Protein AF-0000000074120866 (afdb_homodimer)

Foldseek 3Di:
DLLVLLLLVCAVCVVLLVVQLVQCCVQQNLPGADDPVSVQSRQLLVLSSLLSLLQPQQCQFAAQPQQCAQDQDPNDTQHGGGRRRPRLNCLSQPCVVDPPSNDRDSCVQADPVRGGHDDPSRDRRHDPPDCQPVVVVVVRVSSNVVSVCSSVDRRYPDPVDPDRDDNNDDDDDDDDDDDGDDDDDDDDPPPD/DLLVLLLLVCAVCVVLLVVQLVQCCVQQNLPGADDPVSVQSRQLLVLSSLLSLLQPQQCQFAAQPQQCAQDQDPRDTQHGGGRRRPRLNCLSQPCVVDPPSNDRDSCVQADPVRGGHDDPSRDRRHDPPDCQPVVVVVVRVSSNVVSVCSSVDRRYDDPVDPDRDDNNDDDDDDDDDDDGDDDDDDDPCPPD

Radius of gyration: 21.92 Å; Cα contacts (8 Å, |Δi|>4): 565; chains: 2; bounding box: 50×61×59 Å

Organism: Ciona intestinalis (NCBI:txid7719)

pLDDT: mean 76.76, std 19.11, range [35.28, 97.56]

Solvent-accessible surface area (backbone atoms only — not comparable to full-atom values): 21955 Å² total; per-residue (Å²): 97,66,62,61,48,49,55,52,47,32,47,76,33,53,69,57,43,49,51,44,36,49,47,45,40,74,64,62,33,85,88,48,78,83,51,82,88,52,50,82,68,31,32,68,52,53,15,42,54,50,38,46,32,30,70,51,40,38,30,40,50,20,69,61,40,56,25,87,46,67,39,70,61,95,80,44,74,38,50,53,57,34,53,52,46,58,55,47,51,55,61,40,50,27,63,89,78,30,83,63,37,90,55,91,59,41,62,81,27,37,48,97,85,65,41,55,52,88,58,89,75,49,59,40,80,36,89,74,58,60,83,37,70,60,54,58,50,46,53,51,50,49,50,50,52,49,52,50,47,49,64,44,22,47,63,35,63,36,83,88,47,92,61,81,71,71,80,89,55,62,42,80,42,47,32,43,33,60,57,88,75,64,70,37,75,42,73,48,82,68,80,120,98,64,62,61,46,50,56,51,46,32,48,75,35,54,69,57,44,50,50,45,33,50,49,44,41,72,66,61,33,84,86,46,78,84,51,83,88,52,50,83,69,30,31,68,53,52,16,43,54,50,38,46,33,30,70,50,40,38,30,41,49,21,71,62,40,56,27,88,46,68,40,69,60,94,82,44,75,38,49,53,58,33,52,52,44,56,58,47,50,57,62,39,50,27,64,90,78,30,82,66,38,89,55,91,59,41,62,82,28,38,48,97,85,63,41,55,52,90,57,87,74,50,59,39,82,35,89,76,58,59,83,37,69,62,53,57,49,46,53,52,49,49,50,52,52,50,51,50,45,49,65,44,23,46,63,34,64,36,83,88,46,92,63,81,70,70,79,90,53,63,41,81,42,48,33,43,32,61,60,90,75,64,68,37,75,42,72,48,81,69,79,121

Structure (mmCIF, N/CA/C/O backbone):
data_AF-0000000074120866-model_v1
#
loop_
_entity.id
_entity.type
_entity.pdbx_description
1 polymer 'Uncharacterized protein'
#
loop_
_atom_site.group_PDB
_atom_site.id
_atom_site.type_symbol
_atom_site.label_atom_id
_atom_site.label_alt_id
_atom_site.label_comp_id
_atom_site.label_asym_id
_atom_site.label_entity_id
_atom_site.label_seq_id
_atom_site.pdbx_PDB_ins_code
_atom_site.Cartn_x
_atom_site.Cartn_y
_atom_site.Cartn_z
_atom_site.occupancy
_atom_site.B_iso_or_equiv
_atom_site.auth_seq_id
_atom_site.auth_comp_id
_atom_site.auth_asym_id
_atom_site.auth_atom_id
_atom_site.pdbx_PDB_model_num
ATOM 1 N N . ASN A 1 1 ? 2.4 -4.719 2.135 1 70.56 1 ASN A N 1
ATOM 2 C CA . ASN A 1 1 ? 2.869 -6.07 2.418 1 70.56 1 ASN A CA 1
ATOM 3 C C . ASN A 1 1 ? 2.596 -7.016 1.249 1 70.56 1 ASN A C 1
ATOM 5 O O . ASN A 1 1 ? 3.49 -7.738 0.806 1 70.56 1 ASN A O 1
ATOM 9 N N . THR A 1 2 ? 1.538 -6.809 0.693 1 77.38 2 THR A N 1
ATOM 10 C CA . THR A 1 2 ? 1.174 -7.742 -0.368 1 77.38 2 THR A CA 1
ATOM 11 C C . THR A 1 2 ? 2.088 -7.57 -1.577 1 77.38 2 THR A C 1
ATOM 13 O O . THR A 1 2 ? 2.521 -8.555 -2.182 1 77.38 2 THR A O 1
ATOM 16 N N . ILE A 1 3 ? 2.498 -6.391 -1.821 1 84.12 3 ILE A N 1
ATOM 17 C CA . ILE A 1 3 ? 3.334 -6.098 -2.979 1 84.12 3 ILE A CA 1
ATOM 18 C C . ILE A 1 3 ? 4.707 -6.738 -2.799 1 84.12 3 ILE A C 1
ATOM 20 O O . ILE A 1 3 ? 5.281 -7.273 -3.752 1 84.12 3 ILE A O 1
ATOM 24 N N . LEU A 1 4 ? 5.211 -6.742 -1.605 1 83.5 4 LEU A N 1
ATOM 25 C CA . LEU A 1 4 ? 6.516 -7.34 -1.331 1 83.5 4 LEU A CA 1
ATOM 26 C C . LEU A 1 4 ? 6.488 -8.844 -1.573 1 83.5 4 LEU A C 1
ATOM 28 O O . LEU A 1 4 ? 7.418 -9.398 -2.158 1 83.5 4 LEU A O 1
ATOM 32 N N . TRP A 1 5 ? 5.473 -9.43 -1.185 1 87.69 5 TRP A N 1
ATOM 33 C CA . TRP A 1 5 ? 5.32 -10.859 -1.414 1 87.69 5 TRP A CA 1
ATOM 34 C C . TRP A 1 5 ? 5.133 -11.164 -2.898 1 87.69 5 TRP A C 1
ATOM 36 O O . TRP A 1 5 ? 5.641 -12.164 -3.404 1 87.69 5 TRP A O 1
ATOM 46 N N . ALA A 1 6 ? 4.41 -10.328 -3.521 1 92.12 6 ALA A N 1
ATOM 47 C CA . ALA A 1 6 ? 4.16 -10.508 -4.949 1 92.12 6 ALA A CA 1
ATOM 48 C C . ALA A 1 6 ? 5.457 -10.422 -5.75 1 92.12 6 ALA A C 1
ATOM 50 O O . ALA A 1 6 ? 5.695 -11.234 -6.648 1 92.12 6 ALA A O 1
ATOM 51 N N . LEU A 1 7 ? 6.297 -9.469 -5.422 1 90.44 7 LEU A N 1
ATOM 52 C CA . LEU A 1 7 ? 7.582 -9.344 -6.098 1 90.44 7 LEU A CA 1
ATOM 53 C C . LEU A 1 7 ? 8.445 -10.57 -5.859 1 90.44 7 LEU A C 1
ATOM 55 O O . LEU A 1 7 ? 9.125 -11.047 -6.773 1 90.44 7 LEU A O 1
ATOM 59 N N . LEU A 1 8 ? 8.344 -11.031 -4.66 1 91.88 8 LEU A N 1
ATOM 60 C CA . LEU A 1 8 ? 9.086 -12.242 -4.316 1 91.88 8 LEU A CA 1
ATOM 61 C C . LEU A 1 8 ? 8.586 -13.43 -5.129 1 91.88 8 LEU A C 1
ATOM 63 O O . LEU A 1 8 ? 9.383 -14.227 -5.637 1 91.88 8 LEU A O 1
ATOM 67 N N . ALA A 1 9 ? 7.363 -13.547 -5.277 1 95.19 9 ALA A N 1
ATOM 68 C CA . ALA A 1 9 ? 6.773 -14.609 -6.082 1 95.19 9 ALA A CA 1
ATOM 69 C C . ALA A 1 9 ? 7.215 -14.5 -7.539 1 95.19 9 ALA A C 1
ATOM 71 O O . ALA A 1 9 ? 7.492 -15.516 -8.188 1 95.19 9 ALA A O 1
ATOM 72 N N . LEU A 1 10 ? 7.289 -13.305 -8.016 1 95.38 10 LEU A N 1
ATOM 73 C CA . LEU A 1 10 ? 7.66 -13.102 -9.414 1 95.38 10 LEU A CA 1
ATOM 74 C C . LEU A 1 10 ? 9.07 -13.617 -9.68 1 95.38 10 LEU A C 1
ATOM 76 O O . LEU A 1 10 ? 9.359 -14.117 -10.773 1 95.38 10 LEU A O 1
ATOM 80 N N . ILE A 1 11 ? 9.93 -13.492 -8.711 1 94.31 11 ILE A N 1
ATOM 81 C CA . ILE A 1 11 ? 11.305 -13.922 -8.938 1 94.31 11 ILE A CA 1
ATOM 82 C C . ILE A 1 11 ? 11.414 -15.43 -8.742 1 94.31 11 ILE A C 1
ATOM 84 O O . ILE A 1 11 ? 12.273 -16.078 -9.344 1 94.31 11 ILE A O 1
ATOM 88 N N . HIS A 1 12 ? 10.578 -16.016 -7.953 1 95.81 12 HIS A N 1
ATOM 89 C CA . HIS A 1 12 ? 10.578 -17.453 -7.734 1 95.81 12 HIS A CA 1
ATOM 90 C C . HIS A 1 12 ? 9.898 -18.188 -8.883 1 95.81 12 HIS A C 1
ATOM 92 O O . HIS A 1 12 ? 10.195 -19.359 -9.141 1 95.81 12 HIS A O 1
ATOM 98 N N . TYR A 1 13 ? 9.008 -17.5 -9.562 1 96.56 13 TYR A N 1
ATOM 99 C CA . TYR A 1 13 ? 8.242 -18.109 -10.648 1 96.56 13 TYR A CA 1
ATOM 100 C C . TYR A 1 13 ? 8.328 -17.266 -11.914 1 96.56 13 TYR A C 1
ATOM 102 O O . TYR A 1 13 ? 7.32 -16.703 -12.359 1 96.56 13 TYR A O 1
ATOM 110 N N . PRO A 1 14 ? 9.484 -17.297 -12.586 1 96.44 14 PRO A N 1
ATOM 111 C CA . PRO A 1 14 ? 9.719 -16.438 -13.742 1 96.44 14 PRO A CA 1
ATOM 112 C C . PRO A 1 14 ? 8.773 -16.734 -14.906 1 96.44 14 PRO A C 1
ATOM 114 O O . PRO A 1 14 ? 8.422 -15.836 -15.664 1 96.44 14 PRO A O 1
ATOM 117 N N . GLU A 1 15 ? 8.43 -17.953 -15.023 1 97.19 15 GLU A N 1
ATOM 118 C CA . GLU A 1 15 ? 7.484 -18.297 -16.078 1 97.19 15 GLU A CA 1
ATOM 119 C C . GLU A 1 15 ? 6.129 -17.641 -15.852 1 97.19 15 GLU A C 1
ATOM 121 O O . GLU A 1 15 ? 5.488 -17.172 -16.797 1 97.19 15 GLU A O 1
ATOM 126 N N . THR A 1 16 ? 5.68 -17.609 -14.594 1 97.31 16 THR A N 1
ATOM 127 C CA . THR A 1 16 ? 4.445 -16.922 -14.234 1 97.31 16 THR A CA 1
ATOM 128 C C . THR A 1 16 ? 4.547 -15.438 -14.555 1 97.31 16 THR A C 1
ATOM 130 O O . THR A 1 16 ? 3.617 -14.844 -15.109 1 97.31 16 THR A O 1
ATOM 133 N N . GLN A 1 17 ? 5.66 -14.859 -14.227 1 97.25 17 GLN A N 1
ATOM 134 C CA . GLN A 1 17 ? 5.879 -13.445 -14.508 1 97.25 17 GLN A CA 1
ATOM 135 C C . GLN A 1 17 ? 5.707 -13.148 -16 1 97.25 17 GLN A C 1
ATOM 137 O O . GLN A 1 17 ? 5.039 -12.18 -16.375 1 97.25 17 GLN A O 1
ATOM 142 N N . GLU A 1 18 ? 6.266 -14.008 -16.812 1 97.31 18 GLU A N 1
ATOM 143 C CA . GLU A 1 18 ? 6.191 -13.797 -18.25 1 97.31 18 GLU A CA 1
ATOM 144 C C . GLU A 1 18 ? 4.766 -13.977 -18.766 1 97.31 18 GLU A C 1
ATOM 146 O O . GLU A 1 18 ? 4.32 -13.234 -19.641 1 97.31 18 GLU A O 1
ATOM 151 N N . LYS A 1 19 ? 4.109 -14.898 -18.234 1 97.5 19 LYS A N 1
ATOM 152 C CA . LYS A 1 19 ? 2.719 -15.109 -18.625 1 97.5 19 LYS A CA 1
ATOM 153 C C . LYS A 1 19 ? 1.854 -13.906 -18.266 1 97.5 19 LYS A C 1
ATOM 155 O O . LYS A 1 19 ? 0.975 -13.508 -19.031 1 97.5 19 LYS A O 1
ATOM 160 N N . LEU A 1 20 ? 2.086 -13.375 -17.094 1 97.12 20 LEU A N 1
ATOM 161 C CA . LEU A 1 20 ? 1.365 -12.188 -16.672 1 97.12 20 LEU A CA 1
ATOM 162 C C . LEU A 1 20 ? 1.669 -11.008 -17.594 1 97.12 20 LEU A C 1
ATOM 164 O O . LEU A 1 20 ? 0.767 -10.25 -17.953 1 97.12 20 LEU A O 1
ATOM 168 N N . TYR A 1 21 ? 2.9 -10.906 -17.938 1 95.75 21 TYR A N 1
ATOM 169 C CA . TYR A 1 21 ? 3.32 -9.859 -18.859 1 95.75 21 TYR A CA 1
ATOM 170 C C . TYR A 1 21 ? 2.604 -9.984 -20.188 1 95.75 21 TYR A C 1
ATOM 172 O O . TYR A 1 21 ? 2.051 -9 -20.703 1 95.75 21 TYR A O 1
ATOM 180 N N . GLN A 1 22 ? 2.598 -11.141 -20.688 1 96.5 22 GLN A N 1
ATOM 181 C CA . GLN A 1 22 ? 1.947 -11.398 -21.969 1 96.5 22 GLN A CA 1
ATOM 182 C C . GLN A 1 22 ? 0.4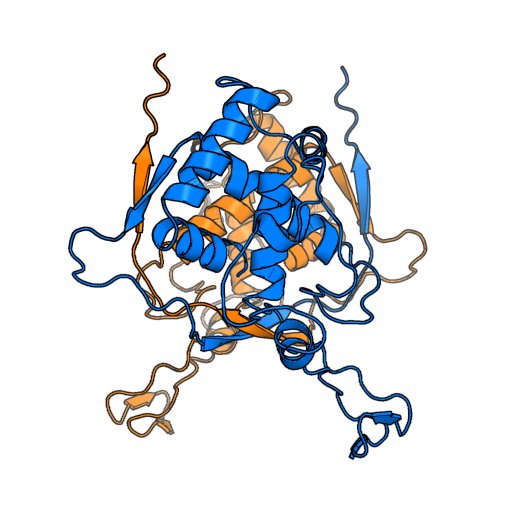52 -11.102 -21.906 1 96.5 22 GLN A C 1
ATOM 184 O O . GLN A 1 22 ? -0.122 -10.539 -22.828 1 96.5 22 GLN A O 1
ATOM 189 N N . GLU A 1 23 ? -0.164 -11.5 -20.797 1 96.69 23 GLU A N 1
ATOM 190 C CA . GLU A 1 23 ? -1.583 -11.203 -20.609 1 96.69 23 GLU A CA 1
ATOM 191 C C . GLU A 1 23 ? -1.846 -9.703 -20.625 1 96.69 23 GLU A C 1
ATOM 193 O O . GLU A 1 23 ? -2.818 -9.242 -21.234 1 96.69 23 GLU A O 1
ATOM 198 N N . LEU A 1 24 ? -1.034 -8.977 -19.969 1 94.31 24 LEU A N 1
ATOM 199 C CA . LEU A 1 24 ? -1.17 -7.527 -19.938 1 94.31 24 LEU A CA 1
ATOM 200 C C . LEU A 1 24 ? -1.03 -6.93 -21.328 1 94.31 24 LEU A C 1
ATOM 202 O O . LEU A 1 24 ? -1.818 -6.066 -21.719 1 94.31 24 LEU A O 1
ATOM 206 N N . LEU A 1 25 ? -0.082 -7.395 -22.109 1 93.44 25 LEU A N 1
ATOM 207 C CA . LEU A 1 25 ? 0.134 -6.895 -23.469 1 93.44 25 LEU A CA 1
ATOM 208 C C . LEU A 1 25 ? -1.062 -7.207 -24.359 1 93.44 25 LEU A C 1
ATOM 210 O O . LEU A 1 25 ? -1.517 -6.352 -25.125 1 93.44 25 LEU A O 1
ATOM 214 N N . GLU A 1 26 ? -1.509 -8.352 -24.219 1 94.25 26 GLU A N 1
ATOM 215 C CA . GLU A 1 26 ? -2.566 -8.836 -25.109 1 94.25 26 GLU A CA 1
ATOM 216 C C . GLU A 1 26 ? -3.896 -8.156 -24.797 1 94.25 26 GLU A C 1
ATOM 218 O O . GLU A 1 26 ? -4.668 -7.848 -25.703 1 94.25 26 GLU A O 1
ATOM 223 N N . ASN A 1 27 ? -4.176 -7.902 -23.531 1 93.38 27 ASN A N 1
ATOM 224 C CA . ASN A 1 27 ? -5.512 -7.457 -23.141 1 93.38 27 ASN A CA 1
ATOM 225 C C . ASN A 1 27 ? -5.562 -5.949 -22.938 1 93.38 27 ASN A C 1
ATOM 227 O O . ASN A 1 27 ? -6.629 -5.336 -23.031 1 93.38 27 ASN A O 1
ATOM 231 N N . ILE A 1 28 ? -4.512 -5.355 -22.594 1 88.81 28 ILE A N 1
ATOM 232 C CA . ILE A 1 28 ? -4.5 -3.926 -22.297 1 88.81 28 ILE A CA 1
ATOM 233 C C . ILE A 1 28 ? -3.779 -3.174 -23.406 1 88.81 28 ILE A C 1
ATOM 235 O O . ILE A 1 28 ? -4.191 -2.08 -23.812 1 88.81 28 ILE A O 1
ATOM 239 N N . GLY A 1 29 ? -2.805 -3.783 -23.953 1 87 29 GLY A N 1
ATOM 240 C CA . GLY A 1 29 ? -2 -3.121 -24.969 1 87 29 GLY A CA 1
ATOM 241 C C . GLY A 1 29 ? -0.664 -2.631 -24.438 1 87 29 GLY A C 1
ATOM 242 O O . GLY A 1 29 ? -0.518 -2.371 -23.25 1 87 29 GLY A O 1
ATOM 243 N N . GLU A 1 30 ? 0.235 -2.418 -25.297 1 81.75 30 GLU A N 1
ATOM 244 C CA . GLU A 1 30 ? 1.618 -2.098 -24.953 1 81.75 30 GLU A CA 1
ATOM 245 C C . GLU A 1 30 ? 1.746 -0.654 -24.469 1 81.75 30 GLU A C 1
ATOM 247 O O . GLU A 1 30 ? 2.49 -0.373 -23.531 1 81.75 30 GLU A O 1
ATOM 252 N N . GLN A 1 31 ? 0.991 0.188 -25.016 1 78.88 31 GLN A N 1
ATOM 253 C CA . GLN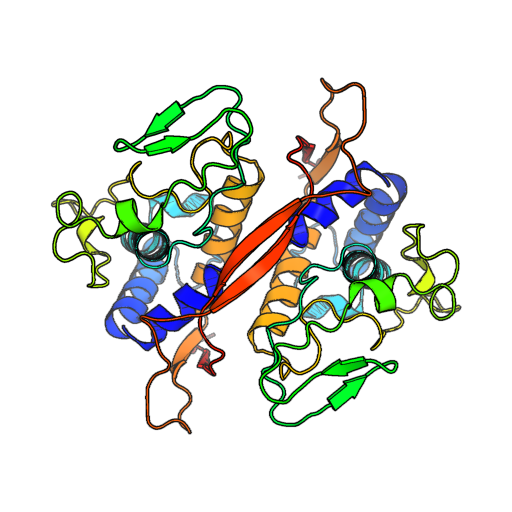 A 1 31 ? 1.18 1.61 -24.766 1 78.88 31 GLN A CA 1
ATOM 254 C C . GLN A 1 31 ? 0.102 2.145 -23.812 1 78.88 31 GLN A C 1
ATOM 256 O O . GLN A 1 31 ? 0.021 3.35 -23.578 1 78.88 31 GLN A O 1
ATOM 261 N N . VAL A 1 32 ? -0.729 1.286 -23.422 1 75.69 32 VAL A N 1
ATOM 262 C CA . VAL A 1 32 ? -1.829 1.709 -22.562 1 75.69 32 VAL A CA 1
ATOM 263 C C . VAL A 1 32 ? -1.475 1.441 -21.109 1 75.69 32 VAL A C 1
ATOM 265 O O . VAL A 1 32 ? -0.973 0.366 -20.766 1 75.69 32 VAL A O 1
ATOM 268 N N . LEU A 1 33 ? -1.683 2.451 -20.25 1 78.12 33 LEU A N 1
ATOM 269 C CA . LEU A 1 33 ? -1.479 2.264 -18.828 1 78.12 33 LEU A CA 1
ATOM 270 C C . LEU A 1 33 ? -2.613 1.445 -18.219 1 78.12 33 LEU A C 1
ATOM 272 O O . LEU A 1 33 ? -3.783 1.663 -18.531 1 78.12 33 LEU A O 1
ATOM 276 N N . PRO A 1 34 ? -2.234 0.477 -17.422 1 81.38 34 PRO A N 1
ATOM 277 C CA . PRO A 1 34 ? -3.273 -0.336 -16.781 1 81.38 34 PRO A CA 1
ATOM 278 C C . PRO A 1 34 ? -4.242 0.496 -15.938 1 81.38 34 PRO A C 1
ATOM 280 O O . PRO A 1 34 ? -3.828 1.46 -15.289 1 81.38 34 PRO A O 1
ATOM 283 N N . SER A 1 35 ? -5.512 0.177 -16.062 1 82.12 35 SER A N 1
ATOM 284 C CA . SER A 1 35 ? -6.57 0.792 -15.266 1 82.12 35 SER A CA 1
ATOM 285 C C . SER A 1 35 ? -7.449 -0.264 -14.609 1 82.12 35 SER A C 1
ATOM 287 O O . SER A 1 35 ? -7.512 -1.405 -15.07 1 82.12 35 SER A O 1
ATOM 289 N N . ILE A 1 36 ? -8.078 0.178 -13.469 1 80.75 36 ILE A N 1
ATOM 290 C CA . ILE A 1 36 ? -8.852 -0.761 -12.664 1 80.75 36 ILE A CA 1
ATOM 291 C C . ILE A 1 36 ? -10.008 -1.315 -13.484 1 80.75 36 ILE A C 1
ATOM 293 O O . ILE A 1 36 ? -10.438 -2.451 -13.273 1 80.75 36 ILE A O 1
ATOM 297 N N . ASP A 1 37 ? -10.398 -0.579 -14.477 1 82.88 37 ASP A N 1
ATOM 298 C CA . ASP A 1 37 ? -11.531 -0.992 -15.297 1 82.88 37 ASP A CA 1
ATOM 299 C C . ASP A 1 37 ? -11.172 -2.182 -16.172 1 82.88 37 ASP A C 1
ATOM 301 O O . ASP A 1 37 ? -12.047 -2.865 -16.703 1 82.88 37 ASP A O 1
ATOM 305 N N . GLN A 1 38 ? -9.914 -2.482 -16.328 1 87.81 38 GLN A N 1
ATOM 306 C CA . GLN A 1 38 ? -9.445 -3.564 -17.188 1 87.81 38 GLN A CA 1
ATOM 307 C C . GLN A 1 38 ? -9.148 -4.824 -16.375 1 87.81 38 GLN A C 1
ATOM 309 O O . GLN A 1 38 ? -8.727 -5.84 -16.938 1 87.81 38 GLN A O 1
ATOM 314 N N . ARG A 1 39 ? -9.383 -4.777 -15.18 1 90.12 39 ARG A N 1
ATOM 315 C CA . ARG A 1 39 ? -9.031 -5.867 -14.273 1 90.12 39 ARG A CA 1
ATOM 316 C C . ARG A 1 39 ? -9.719 -7.164 -14.688 1 90.12 39 ARG A C 1
ATOM 318 O O . ARG A 1 39 ? -9.117 -8.242 -14.617 1 90.12 39 ARG A O 1
ATOM 325 N N . ASP A 1 40 ? -10.922 -7.062 -15.188 1 91.25 40 ASP A N 1
ATOM 326 C CA . ASP A 1 40 ? -11.711 -8.25 -15.516 1 91.25 40 ASP A CA 1
ATOM 327 C C . ASP A 1 40 ? -11.18 -8.93 -16.766 1 91.25 40 ASP A C 1
ATOM 329 O O . ASP A 1 40 ? -11.508 -10.086 -17.047 1 91.25 40 ASP A O 1
ATOM 333 N N . LYS A 1 41 ? -10.414 -8.281 -17.516 1 94.12 41 LYS A N 1
ATOM 334 C CA . LYS A 1 41 ? -9.828 -8.836 -18.734 1 94.12 41 LYS A CA 1
ATOM 335 C C . LYS A 1 41 ? -8.523 -9.562 -18.438 1 94.12 41 LYS A C 1
ATOM 337 O O . LYS A 1 41 ? -7.863 -10.062 -19.359 1 94.12 41 LYS A O 1
ATOM 342 N N . LEU A 1 42 ? -8.203 -9.664 -17.219 1 96.44 42 LEU A N 1
ATOM 343 C CA . LEU A 1 42 ? -6.906 -10.211 -16.844 1 96.44 42 LEU A CA 1
ATOM 344 C C . LEU A 1 42 ? -7.07 -11.352 -15.836 1 96.44 42 LEU A C 1
ATOM 346 O O . LEU A 1 42 ? -6.637 -11.25 -14.688 1 96.44 42 LEU A O 1
ATOM 350 N N . PRO A 1 43 ? -7.582 -12.461 -16.281 1 96.81 43 PRO A N 1
ATOM 351 C CA . PRO A 1 43 ? -7.883 -13.555 -15.352 1 96.81 43 PRO A CA 1
ATOM 352 C C . PRO A 1 43 ? -6.637 -14.117 -14.672 1 96.81 43 PRO A C 1
ATOM 354 O O . PRO A 1 43 ? -6.672 -14.43 -13.484 1 96.81 43 PRO A O 1
ATOM 357 N N . LEU A 1 44 ? -5.531 -14.297 -15.398 1 97.19 44 LEU A N 1
ATOM 358 C CA . LEU A 1 44 ? -4.316 -14.82 -14.789 1 97.19 44 LEU A CA 1
ATOM 359 C C . LEU A 1 44 ? -3.771 -13.867 -13.734 1 97.19 44 LEU A C 1
ATOM 361 O O . LEU A 1 44 ? -3.291 -14.297 -12.688 1 97.19 44 LEU A O 1
ATOM 365 N N . PHE A 1 45 ? -3.852 -12.633 -14.039 1 96.75 45 PHE A N 1
ATOM 366 C CA . PHE A 1 45 ? -3.383 -11.617 -13.109 1 96.75 45 PHE A CA 1
ATOM 367 C C . PHE A 1 45 ? -4.203 -11.641 -11.828 1 96.75 45 PHE A C 1
ATOM 369 O O . PHE A 1 45 ? -3.643 -11.586 -10.727 1 96.75 45 PHE A O 1
ATOM 376 N N . ARG A 1 46 ? -5.465 -11.688 -11.945 1 94.94 46 ARG A N 1
ATOM 377 C CA . ARG A 1 46 ? -6.352 -11.781 -10.789 1 94.94 46 ARG A CA 1
ATOM 378 C C . ARG A 1 46 ? -6.07 -13.039 -9.984 1 94.94 46 ARG A C 1
ATOM 380 O O . ARG A 1 46 ? -6.062 -13.008 -8.75 1 94.94 46 ARG A O 1
ATOM 387 N N . ALA A 1 47 ? -5.832 -14.109 -10.672 1 96.31 47 ALA A N 1
ATOM 388 C CA . ALA A 1 47 ? -5.5 -15.383 -10.031 1 96.31 47 ALA A CA 1
ATOM 389 C C . ALA A 1 47 ? -4.188 -15.281 -9.258 1 96.31 47 ALA A C 1
ATOM 391 O O . ALA A 1 47 ? -4.066 -15.82 -8.156 1 96.31 47 ALA A O 1
ATOM 392 N N . PHE A 1 48 ? -3.252 -14.648 -9.867 1 96.44 48 PHE A N 1
ATOM 393 C CA . PHE A 1 48 ? -1.956 -14.445 -9.234 1 96.44 48 PHE A CA 1
ATOM 394 C C . PHE A 1 48 ? -2.113 -13.711 -7.91 1 96.44 48 PHE A C 1
ATOM 396 O O . PHE A 1 48 ? -1.582 -14.148 -6.887 1 96.44 48 PHE A O 1
ATOM 403 N N . ILE A 1 49 ? -2.891 -12.586 -7.895 1 93.06 49 ILE A N 1
ATOM 404 C CA . ILE A 1 49 ? -3.096 -11.789 -6.691 1 93.06 49 ILE A CA 1
ATOM 405 C C . ILE A 1 49 ? -3.834 -12.617 -5.641 1 93.06 49 ILE A C 1
ATOM 407 O O . ILE A 1 49 ? -3.461 -12.609 -4.465 1 93.06 49 ILE A O 1
ATOM 411 N N . GLN A 1 50 ? -4.852 -13.352 -5.996 1 91.44 50 GLN A N 1
ATOM 412 C CA . GLN A 1 50 ? -5.613 -14.18 -5.07 1 91.44 50 GLN A CA 1
ATOM 413 C C . GLN A 1 50 ? -4.738 -15.273 -4.457 1 91.44 50 GLN A C 1
ATOM 415 O O . GLN A 1 50 ? -4.879 -15.594 -3.277 1 91.44 50 GLN A O 1
ATOM 420 N N . GLU A 1 51 ? -3.883 -15.844 -5.273 1 93.94 51 GLU A N 1
ATOM 421 C CA . GLU A 1 51 ? -2.988 -16.875 -4.758 1 93.94 51 GLU A CA 1
ATOM 422 C C . GLU A 1 51 ? -1.996 -16.297 -3.754 1 93.94 51 GLU A C 1
ATOM 424 O O . GLU A 1 51 ? -1.631 -16.969 -2.781 1 93.94 51 GLU A O 1
ATOM 429 N N . ILE A 1 52 ? -1.545 -15.102 -4.039 1 91 52 ILE A N 1
ATOM 430 C CA . ILE A 1 52 ? -0.67 -14.438 -3.078 1 91 52 ILE A CA 1
ATOM 431 C C . ILE A 1 52 ? -1.396 -14.273 -1.745 1 91 52 ILE A C 1
ATOM 433 O O . ILE A 1 52 ? -0.833 -14.555 -0.685 1 91 52 ILE A O 1
ATOM 437 N N . PHE A 1 53 ? -2.639 -13.812 -1.816 1 84.94 53 PHE A N 1
ATOM 438 C CA . PHE A 1 53 ? -3.445 -13.625 -0.617 1 84.94 53 PHE A CA 1
ATOM 439 C C . PHE A 1 53 ? -3.617 -14.945 0.131 1 84.94 53 PHE A C 1
ATOM 441 O O . PHE A 1 53 ? -3.551 -14.977 1.361 1 84.94 53 PHE A O 1
ATOM 448 N N . ARG A 1 54 ? -3.85 -15.93 -0.546 1 86.44 54 ARG A N 1
ATOM 449 C CA . ARG A 1 54 ? -4.031 -17.234 0.085 1 86.44 54 ARG A CA 1
ATOM 450 C C . ARG A 1 54 ? -2.729 -17.719 0.705 1 86.44 54 ARG A C 1
ATOM 452 O O . ARG A 1 54 ? -2.713 -18.172 1.852 1 86.44 54 ARG A O 1
ATOM 459 N N . PHE A 1 55 ? -1.729 -17.688 -0.161 1 84.88 55 PHE A N 1
ATOM 460 C CA . PHE A 1 55 ? -0.448 -18.297 0.174 1 84.88 55 PHE A CA 1
ATOM 461 C C . PHE A 1 55 ? 0.226 -17.547 1.316 1 84.88 55 PHE A C 1
ATOM 463 O O . PHE A 1 55 ? 0.874 -18.156 2.17 1 84.88 55 PHE A O 1
ATOM 470 N N . LYS A 1 56 ? 0.198 -16.234 1.313 1 78 56 LYS A N 1
ATOM 471 C CA . LYS A 1 56 ? 0.851 -15.414 2.326 1 78 56 LYS A CA 1
ATOM 472 C C . LYS A 1 56 ? -0.163 -14.547 3.064 1 78 56 LYS A C 1
ATOM 474 O O . LYS A 1 56 ? -0.469 -13.43 2.631 1 78 56 LYS A O 1
ATOM 479 N N . THR A 1 57 ? -0.806 -15.164 3.936 1 60.88 57 THR A N 1
ATOM 480 C CA . THR A 1 57 ? -1.829 -14.469 4.715 1 60.88 57 THR A CA 1
ATOM 481 C C . THR A 1 57 ? -1.279 -13.172 5.301 1 60.88 57 THR A C 1
ATOM 483 O O . THR A 1 57 ? -0.257 -13.18 5.988 1 60.88 57 THR A O 1
ATOM 486 N N . LEU A 1 58 ? -1.692 -12.047 4.871 1 57.12 58 LEU A N 1
ATOM 487 C CA . LEU A 1 58 ? -1.166 -10.734 5.219 1 57.12 58 LEU A CA 1
ATOM 488 C C . LEU A 1 58 ? -1.493 -10.383 6.668 1 57.12 58 LEU A C 1
ATOM 490 O O . LEU A 1 58 ? -0.742 -9.656 7.316 1 57.12 58 LEU A O 1
ATOM 494 N N . VAL A 1 59 ? -2.697 -10.664 7.152 1 50 59 VAL A N 1
ATOM 495 C CA . VAL A 1 59 ? -3.051 -10.367 8.539 1 50 59 VAL A CA 1
ATOM 496 C C . VAL A 1 59 ? -3.283 -11.672 9.297 1 50 59 VAL A C 1
ATOM 498 O O . VAL A 1 59 ? -4.363 -12.266 9.211 1 50 59 VAL A O 1
ATOM 501 N N . PRO A 1 60 ? -2.018 -12.273 9.547 1 45.25 60 PRO A N 1
ATOM 502 C CA . PRO A 1 60 ? -2.281 -13.547 10.219 1 45.25 60 PRO A CA 1
ATOM 503 C C . PRO A 1 60 ? -3.352 -13.43 11.305 1 45.25 60 PRO A C 1
ATOM 505 O O . PRO A 1 60 ? -4.09 -14.383 11.547 1 45.25 60 PRO A O 1
ATOM 508 N N . LEU A 1 61 ? -3.059 -12.398 12.211 1 41.09 61 LEU A N 1
ATOM 509 C CA . LEU A 1 61 ? -3.963 -12.312 13.352 1 41.09 61 LEU A CA 1
ATOM 510 C C . LEU A 1 61 ? -5.086 -11.312 13.078 1 41.09 61 LEU A C 1
ATOM 512 O O . LEU A 1 61 ? -4.824 -10.164 12.711 1 41.09 61 LEU A O 1
ATOM 516 N N . SER A 1 62 ? -6.082 -11.789 12.5 1 41.91 62 SER A N 1
ATOM 517 C CA . SER A 1 62 ? -7.254 -10.922 12.375 1 41.91 62 SER A CA 1
ATOM 518 C C . SER A 1 62 ? -7.363 -9.969 13.562 1 41.91 62 SER A C 1
ATOM 520 O O . SER A 1 62 ? -6.879 -10.273 14.648 1 41.91 62 SER A O 1
ATOM 522 N N . VAL A 1 63 ? -7.68 -8.641 13.281 1 38.88 63 VAL A N 1
ATOM 523 C CA . VAL A 1 63 ? -8.008 -7.703 14.344 1 38.88 63 VAL A CA 1
ATOM 524 C C . VAL A 1 63 ? -8.719 -8.438 15.484 1 38.88 63 VAL A C 1
ATOM 526 O O . VAL A 1 63 ? -9.508 -9.352 15.242 1 38.88 63 VAL A O 1
ATOM 529 N N . THR A 1 64 ? -8.062 -8.234 16.609 1 37.03 64 THR A N 1
ATOM 530 C CA . THR A 1 64 ? -8.68 -8.75 17.828 1 37.03 64 THR A CA 1
ATOM 531 C C . THR A 1 64 ? -10.172 -8.453 17.828 1 37.03 64 THR A C 1
ATOM 533 O O . THR A 1 64 ? -10.586 -7.289 17.797 1 37.03 64 THR A O 1
ATOM 536 N N . HIS A 1 65 ? -10.898 -9.203 17.141 1 40.34 65 HIS A N 1
ATOM 537 C CA . HIS A 1 65 ? -12.297 -9.094 17.531 1 40.34 65 HIS A CA 1
ATOM 538 C C . HIS A 1 65 ? -12.469 -9.352 19.016 1 40.34 65 HIS A C 1
ATOM 540 O O . HIS A 1 65 ? -11.883 -10.289 19.562 1 40.34 65 HIS A O 1
ATOM 546 N N . ARG A 1 66 ? -12.742 -8.344 19.734 1 37.75 66 ARG A N 1
ATOM 547 C CA . ARG A 1 66 ? -13.227 -8.633 21.078 1 37.75 66 ARG A CA 1
ATOM 548 C C . ARG A 1 66 ? -14.484 -9.5 21.031 1 37.75 66 ARG A C 1
ATOM 550 O O . ARG A 1 66 ? -15.445 -9.164 20.344 1 37.75 66 ARG A O 1
ATOM 557 N N . ALA A 1 67 ? -14.367 -10.82 21.484 1 38.28 67 ALA A N 1
ATOM 558 C CA . ALA A 1 67 ? -15.562 -11.641 21.656 1 38.28 67 ALA A CA 1
ATOM 559 C C . ALA A 1 67 ? -16.641 -10.875 22.422 1 38.28 67 ALA A C 1
ATOM 561 O O . ALA A 1 67 ? -16.391 -10.406 23.531 1 38.28 67 ALA A O 1
ATOM 562 N N . SER A 1 68 ? -17.531 -10.383 21.75 1 44.5 68 SER A N 1
ATOM 563 C CA . SER A 1 68 ? -18.625 -9.797 22.5 1 44.5 68 SER A CA 1
ATOM 564 C C . SER A 1 68 ? -19.219 -10.797 23.484 1 44.5 68 SER A C 1
ATOM 566 O O . SER A 1 68 ? -19.891 -10.414 24.438 1 44.5 68 SER A O 1
ATOM 568 N N . ASP A 1 69 ? -19.141 -12.164 23.109 1 45.75 69 ASP A N 1
ATOM 569 C CA . ASP A 1 69 ? -19.625 -13.273 23.922 1 45.75 69 ASP A CA 1
ATOM 570 C C . ASP A 1 69 ? -18.625 -14.422 23.938 1 45.75 69 ASP A C 1
ATOM 572 O O . ASP A 1 69 ? -17.688 -14.445 23.141 1 45.75 69 ASP A O 1
ATOM 576 N N . ASP A 1 70 ? -18.734 -15.266 24.875 1 43.19 70 ASP A N 1
ATOM 577 C CA . ASP A 1 70 ? -18.062 -16.562 24.906 1 43.19 70 ASP A CA 1
ATOM 578 C C . ASP A 1 70 ? -18.266 -17.312 23.594 1 43.19 70 ASP A C 1
ATOM 580 O O . ASP A 1 70 ? -19.391 -17.438 23.109 1 43.19 70 ASP A O 1
ATOM 584 N N . VAL A 1 71 ? -17.359 -17.281 22.688 1 45.28 71 VAL A N 1
ATOM 585 C CA . VAL A 1 71 ? -17.609 -18.078 21.5 1 45.28 71 VAL A CA 1
ATOM 586 C C . VAL A 1 71 ? -16.672 -19.281 21.469 1 45.28 71 VAL A C 1
ATOM 588 O O . VAL A 1 71 ? -15.555 -19.219 21.984 1 45.28 71 VAL A O 1
ATOM 591 N N . GLU A 1 72 ? -17.312 -20.406 21.281 1 41.38 72 GLU A N 1
ATOM 592 C CA . GLU A 1 72 ? -16.578 -21.656 21.125 1 41.38 72 GLU A CA 1
ATOM 593 C C . GLU A 1 72 ? -16.188 -21.906 19.672 1 41.38 72 GLU A C 1
ATOM 595 O O . GLU A 1 72 ? -17.031 -21.828 18.766 1 41.38 72 GLU A O 1
ATOM 600 N N . ILE A 1 73 ? -14.992 -21.688 19.344 1 40.59 73 ILE A N 1
ATOM 601 C CA . ILE A 1 73 ? -14.594 -22.078 18 1 40.59 73 ILE A CA 1
ATOM 602 C C . ILE A 1 73 ? -13.586 -23.219 18.062 1 40.59 73 ILE A C 1
ATOM 604 O O . ILE A 1 73 ? -12.523 -23.078 18.672 1 40.59 73 ILE A O 1
ATOM 608 N N . GLY A 1 74 ? -13.789 -24.266 17.422 1 40.97 74 GLY A N 1
ATOM 609 C CA . GLY A 1 74 ? -13.023 -25.5 17.312 1 40.97 74 GLY A CA 1
ATOM 610 C C . GLY A 1 74 ? -12.789 -26.188 18.641 1 40.97 74 GLY A C 1
ATOM 611 O O . GLY A 1 74 ? -11.734 -26.781 18.875 1 40.97 74 GLY A O 1
ATOM 612 N N . GLY A 1 75 ? -13.633 -25.953 19.578 1 42.62 75 GLY A N 1
ATOM 613 C CA . GLY A 1 75 ? -13.586 -26.609 20.875 1 42.62 75 GLY A CA 1
ATOM 614 C C . GLY A 1 75 ? -12.992 -25.75 21.969 1 42.62 75 GLY A C 1
ATOM 615 O O . GLY A 1 75 ? -12.93 -26.172 23.125 1 42.62 75 GLY A O 1
ATOM 616 N N . TYR A 1 76 ? -12.242 -24.797 21.547 1 40.31 76 TYR A N 1
ATOM 617 C CA . TYR A 1 76 ? -11.727 -23.891 22.562 1 40.31 76 TYR A CA 1
ATOM 618 C C . TYR A 1 76 ? -12.727 -22.781 22.859 1 40.31 76 TYR A C 1
ATOM 620 O O . TYR A 1 76 ? -13.422 -22.297 21.969 1 40.31 76 TYR A O 1
ATOM 628 N N . VAL A 1 77 ? -13.102 -22.656 24.109 1 43.03 77 VAL A N 1
ATOM 629 C CA . VAL A 1 77 ? -13.984 -21.609 24.594 1 43.03 77 VAL A CA 1
ATOM 630 C C . VAL A 1 77 ? -13.25 -20.266 24.578 1 43.03 77 VAL A C 1
ATOM 632 O O . VAL A 1 77 ? -12.203 -20.125 25.219 1 43.03 77 VAL A O 1
ATOM 635 N N . ILE A 1 78 ? -13.492 -19.453 23.672 1 44.03 78 ILE A N 1
ATOM 636 C CA . ILE A 1 78 ? -12.93 -18.109 23.656 1 44.03 78 ILE A CA 1
ATOM 637 C C . ILE A 1 78 ? -13.828 -17.172 24.469 1 44.03 78 ILE A C 1
ATOM 639 O O . ILE A 1 78 ? -14.977 -16.922 24.078 1 44.03 78 ILE A O 1
ATOM 643 N N . PRO A 1 79 ? -13.391 -16.844 25.703 1 45.94 79 PRO A N 1
ATOM 644 C CA . PRO A 1 79 ? -14.25 -16.031 26.578 1 45.94 79 PRO A CA 1
ATOM 645 C C . PRO A 1 79 ? -14.617 -14.695 25.938 1 45.94 79 PRO A C 1
ATOM 647 O O . PRO A 1 79 ? -13.883 -14.188 25.094 1 45.94 79 PRO A O 1
ATOM 650 N N . LYS A 1 80 ? -15.648 -14.188 26.328 1 45.75 80 LYS A N 1
ATOM 651 C CA . LYS A 1 80 ? -16.094 -12.844 25.969 1 45.75 80 LYS A CA 1
ATOM 652 C C . LYS A 1 80 ? -14.992 -11.82 26.203 1 45.75 80 LYS A C 1
ATOM 654 O O . LYS A 1 80 ? -14.297 -11.859 27.219 1 45.75 80 LYS A O 1
ATOM 659 N N . GLY A 1 81 ? -14.703 -11.008 25.125 1 46.84 81 GLY A N 1
ATOM 660 C CA . GLY A 1 81 ? -13.656 -10.008 25.234 1 46.84 81 GLY A CA 1
ATOM 661 C C . GLY A 1 81 ? -12.328 -10.461 24.641 1 46.84 81 GLY A C 1
ATOM 662 O O .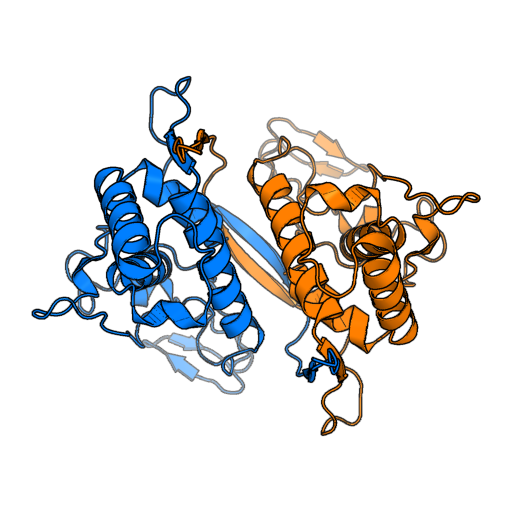 GLY A 1 81 ? -11.375 -9.68 24.562 1 46.84 81 GLY A O 1
ATOM 663 N N . THR A 1 82 ? -12.398 -11.867 24.422 1 41 82 THR A N 1
ATOM 664 C CA . THR A 1 82 ? -11.156 -12.445 23.906 1 41 82 THR A CA 1
ATOM 665 C C . THR A 1 82 ? -10.906 -12 22.469 1 41 82 THR A C 1
ATOM 667 O O . THR A 1 82 ? -11.836 -11.977 21.656 1 41 82 THR A O 1
ATOM 670 N N . LYS A 1 83 ? -9.945 -11.383 22.219 1 39.84 83 LYS A N 1
ATOM 671 C CA . LYS A 1 83 ? -9.469 -11.055 20.875 1 39.84 83 LYS A CA 1
ATOM 672 C C . LYS A 1 83 ? -9.227 -12.312 20.047 1 39.84 83 LYS A C 1
ATOM 674 O O . LYS A 1 83 ? -8.484 -13.203 20.469 1 39.84 83 LYS A O 1
ATOM 679 N N . VAL A 1 84 ? -10.32 -12.906 19.438 1 39.03 84 VAL A N 1
ATOM 680 C CA . VAL A 1 84 ? -10.227 -14.102 18.594 1 39.03 84 VAL A CA 1
ATOM 681 C C . VAL A 1 84 ? -9.508 -13.766 17.297 1 39.03 84 VAL A C 1
ATOM 683 O O . VAL A 1 84 ? -9.891 -12.828 16.594 1 39.03 84 VAL A O 1
ATOM 686 N N . PHE A 1 85 ? -8.305 -14.117 17.172 1 44.19 85 PHE A N 1
ATOM 687 C CA . PHE A 1 85 ? -7.531 -14.047 15.93 1 44.19 85 PHE A CA 1
ATOM 688 C C . PHE A 1 85 ? -7.836 -15.234 15.031 1 44.19 85 PHE A C 1
ATOM 690 O O . PHE A 1 85 ? -7.516 -16.375 15.375 1 44.19 85 PHE A O 1
ATOM 697 N N . PRO A 1 86 ? -9.031 -15.18 14.305 1 47.94 86 PRO A N 1
ATOM 698 C CA . PRO A 1 86 ? -9.133 -16.312 13.383 1 47.94 86 PRO A CA 1
ATOM 699 C C . PRO A 1 86 ? -7.809 -16.641 12.688 1 47.94 86 PRO A C 1
ATOM 701 O O . PRO A 1 86 ? -7.031 -15.727 12.383 1 47.94 86 PRO A O 1
ATOM 704 N N . ASN A 1 87 ? -7.352 -17.828 12.969 1 54.84 87 ASN A N 1
ATOM 705 C CA . ASN A 1 87 ? -6.125 -18.266 12.312 1 54.84 87 ASN A CA 1
ATOM 706 C C . ASN A 1 87 ? -6.305 -18.375 10.797 1 54.84 87 ASN A C 1
ATOM 708 O O . ASN A 1 87 ? -6.566 -19.453 10.266 1 54.84 87 ASN A O 1
ATOM 712 N N . ILE A 1 88 ? -6.504 -17.391 10.109 1 65.31 88 ILE A N 1
ATOM 713 C CA . ILE A 1 88 ? -6.688 -17.297 8.664 1 65.31 88 ILE A CA 1
ATOM 714 C C . ILE A 1 88 ? -5.613 -18.125 7.961 1 65.31 88 ILE A C 1
ATOM 716 O O . ILE A 1 88 ? -5.879 -18.75 6.93 1 65.31 88 ILE A O 1
ATOM 720 N N . HIS A 1 89 ? -4.605 -18.281 8.578 1 67 89 HIS A N 1
ATOM 721 C CA . HIS A 1 89 ? -3.531 -19.078 8.008 1 67 89 HIS A CA 1
ATOM 722 C C . HIS A 1 89 ? -3.936 -20.547 7.902 1 67 89 HIS A C 1
ATOM 724 O O . HIS A 1 89 ? -3.658 -21.203 6.895 1 67 89 HIS A O 1
ATOM 730 N N . ALA A 1 90 ? -4.59 -20.969 8.93 1 67.56 90 ALA A N 1
ATOM 731 C CA . ALA A 1 90 ? -5.023 -22.359 8.953 1 67.56 90 ALA A CA 1
ATOM 732 C C . ALA A 1 90 ? -6.023 -22.641 7.832 1 67.56 90 ALA A C 1
ATOM 734 O O . ALA A 1 90 ? -5.969 -23.688 7.188 1 67.56 90 ALA A O 1
ATOM 735 N N . VAL A 1 91 ? -6.816 -21.688 7.629 1 71.31 91 VAL A N 1
ATOM 736 C CA . VAL A 1 91 ? -7.824 -21.844 6.582 1 71.31 91 VAL A CA 1
ATOM 737 C C . VAL A 1 91 ? -7.148 -21.844 5.211 1 71.31 91 VAL A C 1
ATOM 739 O O . VAL A 1 91 ? -7.457 -22.672 4.359 1 71.31 91 VAL A O 1
ATOM 742 N N . HIS A 1 92 ? -6.207 -21.016 5 1 77.25 92 HIS A N 1
ATOM 743 C CA . HIS A 1 92 ? -5.551 -20.812 3.713 1 77.25 92 HIS A CA 1
ATOM 744 C C . HIS A 1 92 ? -4.609 -21.969 3.387 1 77.25 92 HIS A C 1
ATOM 746 O O . HIS A 1 92 ? -4.246 -22.172 2.225 1 77.25 92 HIS A O 1
ATOM 752 N N . HIS A 1 93 ? -4.324 -22.828 4.383 1 77.06 93 HIS A N 1
ATOM 753 C CA . HIS A 1 93 ? -3.393 -23.922 4.148 1 77.06 93 HIS A CA 1
ATOM 754 C C . HIS A 1 93 ? -4.02 -25.266 4.508 1 77.06 93 HIS A C 1
ATOM 756 O O . HIS A 1 93 ? -3.312 -26.25 4.672 1 77.06 93 HIS A O 1
ATOM 762 N N . ASP A 1 94 ? -5.328 -25.188 4.621 1 76.25 94 ASP A N 1
ATOM 763 C CA . ASP A 1 94 ? -6.059 -26.406 4.945 1 76.25 94 ASP A CA 1
ATOM 764 C C . ASP A 1 94 ? -6.109 -27.359 3.744 1 76.25 94 ASP A C 1
ATOM 766 O O . ASP A 1 94 ? -6.672 -27.016 2.703 1 76.25 94 ASP A O 1
ATOM 770 N N . PRO A 1 95 ? -5.586 -28.531 3.865 1 85.31 95 PRO A N 1
ATOM 771 C CA . PRO A 1 95 ? -5.559 -29.469 2.742 1 85.31 95 PRO A CA 1
ATOM 772 C C . PRO A 1 95 ? -6.945 -29.984 2.367 1 85.31 95 PRO A C 1
ATOM 774 O O . PRO A 1 95 ? -7.129 -30.547 1.284 1 85.31 95 PRO A O 1
ATOM 777 N N . ASN A 1 96 ? -7.824 -29.828 3.221 1 82.94 96 ASN A N 1
ATOM 778 C CA . ASN A 1 96 ? -9.195 -30.219 2.908 1 82.94 96 ASN A CA 1
ATOM 779 C C . ASN A 1 96 ? -9.875 -29.188 2 1 82.94 96 ASN A C 1
ATOM 781 O O . ASN A 1 96 ? -10.898 -29.484 1.388 1 82.94 96 ASN A O 1
ATOM 785 N N . ILE A 1 97 ? -9.32 -28.062 1.964 1 81.31 97 ILE A N 1
ATOM 786 C CA . ILE A 1 97 ? -9.906 -26.969 1.179 1 81.31 97 ILE A CA 1
ATOM 787 C C . ILE A 1 97 ? -9.094 -26.766 -0.101 1 81.31 97 ILE A C 1
ATOM 789 O O . ILE A 1 97 ? -9.664 -26.578 -1.177 1 81.31 97 ILE A O 1
ATOM 793 N N . TRP A 1 98 ? -7.777 -26.891 0.141 1 87.25 98 TRP A N 1
ATOM 794 C CA . TRP A 1 98 ? -6.887 -26.594 -0.975 1 87.25 98 TRP A CA 1
ATOM 795 C C . TRP A 1 98 ? -6.008 -27.797 -1.306 1 87.25 98 TRP A C 1
ATOM 797 O O . TRP A 1 98 ? -5.316 -28.328 -0.432 1 87.25 98 TRP A O 1
ATOM 807 N N . LYS A 1 99 ? -6.035 -28.125 -2.592 1 89.19 99 LYS A N 1
ATOM 808 C CA . LYS A 1 99 ? -5.102 -29.156 -3.043 1 89.19 99 LYS A CA 1
ATOM 809 C C . LYS A 1 99 ? -3.662 -28.656 -2.979 1 89.19 99 LYS A C 1
ATOM 811 O O . LYS A 1 99 ? -3.348 -27.578 -3.496 1 89.19 99 LYS A O 1
ATOM 816 N N . ASN A 1 100 ? -2.742 -29.406 -2.369 1 90.75 100 ASN A N 1
ATOM 817 C CA . ASN A 1 100 ? -1.34 -29.031 -2.227 1 90.75 100 ASN A CA 1
ATOM 818 C C . ASN A 1 100 ? -1.193 -27.594 -1.739 1 90.75 100 ASN A C 1
ATOM 820 O O . ASN A 1 100 ? -0.561 -26.766 -2.402 1 90.75 100 ASN A O 1
ATOM 824 N N . PRO A 1 101 ? -1.692 -27.266 -0.603 1 88.25 101 PRO A N 1
ATOM 825 C CA . PRO A 1 101 ? -1.759 -25.891 -0.12 1 88.25 101 PRO A CA 1
ATOM 826 C C . PRO A 1 101 ? -0.38 -25.25 0.035 1 88.25 101 PRO A C 1
ATOM 828 O O . PRO A 1 101 ? -0.262 -24.016 0.049 1 88.25 101 PRO A O 1
ATOM 831 N N . SER A 1 102 ? 0.667 -26.016 0.103 1 88.38 102 SER A N 1
ATOM 832 C CA . SER A 1 102 ? 2.006 -25.484 0.325 1 88.38 102 SER A CA 1
ATOM 833 C C . SER A 1 102 ? 2.656 -25.062 -0.988 1 88.38 102 SER A C 1
ATOM 835 O O . SER A 1 102 ? 3.723 -24.438 -0.987 1 88.38 102 SER A O 1
ATOM 837 N N . GLU A 1 103 ? 1.977 -25.422 -2 1 91.44 103 GLU A N 1
ATOM 838 C CA . GLU A 1 103 ? 2.482 -25.047 -3.314 1 91.44 103 GLU A CA 1
ATOM 839 C C . GLU A 1 103 ? 1.827 -23.75 -3.801 1 91.44 103 GLU A C 1
ATOM 841 O O . GLU A 1 103 ? 0.621 -23.562 -3.633 1 91.44 103 GLU A O 1
ATOM 846 N N . PHE A 1 104 ? 2.643 -22.922 -4.344 1 94.06 104 PHE A N 1
ATOM 847 C CA . PHE A 1 104 ? 2.119 -21.734 -5.004 1 94.06 104 PHE A CA 1
ATOM 848 C C . PHE A 1 104 ? 1.662 -22.047 -6.422 1 94.06 104 PHE A C 1
ATOM 850 O O . PHE A 1 104 ? 2.475 -22.422 -7.273 1 94.06 104 PHE A O 1
ATOM 857 N N . ASN A 1 105 ? 0.377 -21.906 -6.598 1 95.44 105 ASN A N 1
ATOM 858 C CA . ASN A 1 105 ? -0.214 -22.281 -7.883 1 95.44 105 ASN A CA 1
ATOM 859 C C . ASN A 1 105 ? -1.374 -21.359 -8.25 1 95.44 105 ASN A C 1
ATOM 861 O O . ASN A 1 105 ? -2.471 -21.484 -7.699 1 95.44 105 ASN A O 1
ATOM 865 N N . ILE A 1 106 ? -1.167 -20.547 -9.273 1 96.12 106 ILE A N 1
ATOM 866 C CA . ILE A 1 106 ? -2.166 -19.547 -9.617 1 96.12 106 ILE A CA 1
ATOM 867 C C . ILE A 1 106 ? -3.307 -20.203 -10.391 1 96.12 106 ILE A C 1
ATOM 869 O O . ILE A 1 106 ? -4.422 -19.672 -10.43 1 96.12 106 ILE A O 1
ATOM 873 N N . TYR A 1 107 ? -3.074 -21.281 -10.938 1 96.25 107 TYR A N 1
ATOM 874 C CA . TYR A 1 107 ? -4.035 -21.906 -11.844 1 96.25 107 TYR A CA 1
ATOM 875 C C . TYR A 1 107 ? -5.184 -22.531 -11.062 1 96.25 107 TYR A C 1
ATOM 877 O O . TYR A 1 107 ? -6.215 -22.875 -11.641 1 96.25 107 TYR A O 1
ATOM 885 N N . ARG A 1 108 ? -5.051 -22.719 -9.789 1 95.12 108 ARG A N 1
ATOM 886 C CA . ARG A 1 108 ? -6.152 -23.234 -8.984 1 95.12 108 ARG A CA 1
ATOM 887 C C . ARG A 1 108 ? -7.34 -22.281 -8.992 1 95.12 108 ARG A C 1
ATOM 889 O O . ARG A 1 108 ? -8.453 -22.672 -8.648 1 95.12 108 ARG A O 1
ATOM 896 N N . HIS A 1 109 ? -7.016 -21.047 -9.367 1 95.88 109 HIS A N 1
ATOM 897 C CA . HIS A 1 109 ? -8.055 -20.031 -9.383 1 95.88 109 HIS A CA 1
ATOM 898 C C . HIS A 1 109 ? -8.578 -19.797 -10.789 1 95.88 109 HIS A C 1
ATOM 900 O O . HIS A 1 109 ? -9.211 -18.766 -11.062 1 95.88 109 HIS A O 1
ATOM 906 N N . ILE A 1 110 ? -8.281 -20.609 -11.695 1 96.75 110 ILE A N 1
ATOM 907 C CA . ILE A 1 110 ? -8.711 -20.516 -13.086 1 96.75 110 ILE A CA 1
ATOM 908 C C . ILE A 1 110 ? -9.57 -21.719 -13.445 1 96.75 110 ILE A C 1
ATOM 910 O O . ILE A 1 110 ? -9.188 -22.859 -13.164 1 96.75 110 ILE A O 1
ATOM 914 N N . ASP A 1 111 ? -10.672 -21.516 -14.023 1 95.44 111 ASP A N 1
ATOM 915 C CA . ASP A 1 111 ? -11.547 -22.641 -14.375 1 95.44 111 ASP A CA 1
ATOM 916 C C . ASP A 1 111 ? -11.156 -23.25 -15.719 1 95.44 111 ASP A C 1
ATOM 918 O O . ASP A 1 111 ? -10.164 -22.844 -16.328 1 95.44 111 ASP A O 1
ATOM 922 N N . LYS A 1 112 ? -11.93 -24.172 -16.156 1 95.12 112 LYS A N 1
ATOM 923 C CA . LYS A 1 112 ? -11.609 -24.953 -17.344 1 95.12 112 LYS A CA 1
ATOM 924 C C . LYS A 1 112 ? -11.656 -24.062 -18.594 1 95.12 112 LYS A C 1
ATOM 926 O O . LYS A 1 112 ? -11 -24.359 -19.594 1 95.12 112 LYS A O 1
ATOM 931 N N . ASP A 1 113 ? -12.406 -22.938 -18.531 1 95.12 113 ASP A N 1
ATOM 932 C CA . ASP A 1 113 ? -12.57 -22.047 -19.672 1 95.12 113 ASP A CA 1
ATOM 933 C C . ASP A 1 113 ? -11.578 -20.891 -19.609 1 95.12 113 ASP A C 1
ATOM 935 O O . ASP A 1 113 ? -11.672 -19.938 -20.391 1 95.12 113 ASP A O 1
ATOM 939 N N . GLY A 1 114 ? -10.656 -20.891 -18.656 1 94.25 114 GLY A N 1
ATOM 940 C CA . GLY A 1 114 ? -9.633 -19.859 -18.547 1 94.25 114 GLY A CA 1
ATOM 941 C C . GLY A 1 114 ? -10.117 -18.609 -17.812 1 94.25 114 GLY A C 1
ATOM 942 O O . GLY A 1 114 ? -9.484 -17.562 -17.875 1 94.25 114 GLY A O 1
ATOM 943 N N . LYS A 1 115 ? -11.219 -18.797 -17.156 1 95.19 115 LYS A N 1
ATOM 944 C CA . LYS A 1 115 ? -11.789 -17.656 -16.438 1 95.19 115 LYS A CA 1
ATOM 945 C C . LYS A 1 115 ? -11.375 -17.672 -14.969 1 95.19 115 LYS A C 1
ATOM 947 O O . LYS A 1 115 ? -11.18 -18.75 -14.383 1 95.19 115 LYS A O 1
ATOM 952 N N . PHE A 1 116 ? -11.203 -16.516 -14.438 1 95.75 116 PHE A N 1
ATOM 953 C CA . PHE A 1 116 ? -10.859 -16.359 -13.023 1 95.75 116 PHE A CA 1
ATOM 954 C C . PHE A 1 116 ? -12.016 -16.797 -12.141 1 95.75 116 PHE A C 1
ATOM 956 O O . PHE A 1 116 ? -13.172 -16.453 -12.398 1 95.75 116 PHE A O 1
ATOM 963 N N . ILE A 1 117 ? -11.758 -17.562 -11.039 1 93.94 117 ILE A N 1
ATOM 964 C CA . ILE A 1 117 ? -12.727 -18.016 -10.039 1 93.94 117 ILE A CA 1
ATOM 965 C C . ILE A 1 117 ? -12.516 -17.25 -8.734 1 93.94 117 ILE A C 1
ATOM 967 O O . ILE A 1 117 ? -11.578 -17.531 -7.984 1 93.94 117 ILE A O 1
ATOM 971 N N . PRO A 1 118 ? -13.375 -16.312 -8.453 1 90.06 118 PRO A N 1
ATOM 972 C CA . PRO A 1 118 ? -13.258 -15.664 -7.141 1 90.06 118 PRO A CA 1
ATOM 973 C C . PRO A 1 118 ? -13.531 -16.625 -5.988 1 90.06 118 PRO A C 1
ATOM 975 O O . PRO A 1 118 ? -14.391 -17.5 -6.098 1 90.06 118 PRO A O 1
ATOM 978 N N . SER A 1 119 ? -12.711 -16.516 -4.922 1 85.31 119 SER A N 1
ATOM 979 C CA . SER A 1 119 ? -12.883 -17.406 -3.781 1 85.31 119 SER A CA 1
ATOM 980 C C . SER A 1 119 ? -13.18 -16.625 -2.508 1 85.31 119 SER A C 1
ATOM 982 O O . SER A 1 119 ? -12.43 -15.719 -2.139 1 85.31 119 SER A O 1
ATOM 984 N N . LYS A 1 120 ? -14.211 -17 -1.785 1 75.81 120 LYS A N 1
ATOM 985 C CA . LYS A 1 120 ? -14.539 -16.406 -0.492 1 75.81 120 LYS A CA 1
ATOM 986 C C . LYS A 1 120 ? -13.648 -16.969 0.612 1 75.81 120 LYS A C 1
ATOM 988 O O . LYS A 1 120 ? -13.609 -16.422 1.72 1 75.81 120 LYS A O 1
ATOM 993 N N . LYS A 1 121 ? -13 -18.016 0.257 1 74.62 121 LYS A N 1
ATOM 994 C CA . LYS A 1 121 ? -12.141 -18.688 1.24 1 74.62 121 LYS A CA 1
ATOM 995 C C . LYS A 1 121 ? -10.789 -17.984 1.348 1 74.62 121 LYS A C 1
ATOM 997 O O . LYS A 1 121 ? -10.008 -18.266 2.256 1 74.62 121 LYS A O 1
ATOM 1002 N N . VAL A 1 122 ? -10.5 -17.172 0.396 1 76.69 122 VAL A N 1
ATOM 1003 C CA . VAL A 1 122 ? -9.297 -16.359 0.467 1 76.69 122 VAL A CA 1
ATOM 1004 C C . VAL A 1 122 ? -9.609 -15.023 1.122 1 76.69 122 VAL A C 1
ATOM 1006 O O . VAL A 1 122 ? -10.258 -14.172 0.517 1 76.69 122 VAL A O 1
ATOM 1009 N N . ILE A 1 123 ? -9.188 -14.844 2.426 1 65.75 123 ILE A N 1
ATOM 1010 C CA . ILE A 1 123 ? -9.539 -13.688 3.24 1 65.75 123 ILE A CA 1
ATOM 1011 C C . ILE A 1 123 ? -8.266 -12.953 3.67 1 65.75 123 ILE A C 1
ATOM 1013 O O . ILE A 1 123 ? -7.781 -13.141 4.785 1 65.75 123 ILE A O 1
ATOM 1017 N N . PRO A 1 124 ? -7.824 -12.117 2.807 1 62.25 124 PRO A N 1
ATOM 1018 C CA . PRO A 1 124 ? -6.535 -11.5 3.133 1 62.25 124 PRO A CA 1
ATOM 1019 C C . PRO A 1 124 ? -6.652 -10.445 4.23 1 62.25 124 PRO A C 1
ATOM 1021 O O . PRO A 1 124 ? -5.66 -10.125 4.891 1 62.25 124 PRO A O 1
ATOM 1024 N N . PHE A 1 125 ? -7.758 -9.789 4.395 1 62 125 PHE A N 1
ATOM 1025 C CA . PHE A 1 125 ? -7.828 -8.641 5.281 1 62 125 PHE A CA 1
ATOM 1026 C C . PHE A 1 125 ? -8.75 -8.922 6.465 1 62 125 PHE A C 1
ATOM 1028 O O . PHE A 1 125 ? -9.086 -8.016 7.227 1 62 125 PHE A O 1
ATOM 1035 N N . GLY A 1 126 ? -8.898 -10.219 6.945 1 55.31 126 GLY A N 1
ATOM 1036 C CA . GLY A 1 126 ? -9.664 -10.602 8.117 1 55.31 126 GLY A CA 1
ATOM 1037 C C . GLY A 1 126 ? -11.156 -10.719 7.848 1 55.31 126 GLY A C 1
ATOM 1038 O O . GLY A 1 126 ? -11.648 -10.203 6.84 1 55.31 126 GLY A O 1
ATOM 1039 N N . ILE A 1 127 ? -11.734 -11.656 8.711 1 45 127 ILE A N 1
ATOM 1040 C CA . ILE A 1 127 ? -13.164 -11.953 8.695 1 45 127 ILE A CA 1
ATOM 1041 C C . ILE A 1 127 ? -13.914 -10.906 9.523 1 45 127 ILE A C 1
ATOM 1043 O O . ILE A 1 127 ? -13.461 -10.531 10.609 1 45 127 ILE A O 1
ATOM 1047 N N . GLY A 1 128 ? -14.828 -10.102 8.953 1 41.56 128 GLY A N 1
ATOM 1048 C CA . GLY A 1 128 ? -15.719 -9.195 9.656 1 41.56 128 GLY A CA 1
ATOM 1049 C C . GLY A 1 128 ? -15.656 -7.77 9.133 1 41.56 128 GLY A C 1
ATOM 1050 O O . GLY A 1 128 ? -16.406 -6.902 9.602 1 41.56 128 GLY A O 1
ATOM 1051 N N . CYS A 1 129 ? -14.492 -7.633 8.82 1 40.88 129 CYS A N 1
ATOM 1052 C CA . CYS A 1 129 ? -14.414 -6.219 8.477 1 40.88 129 CYS A CA 1
ATOM 1053 C C . CYS A 1 129 ? -15.273 -5.91 7.254 1 40.88 129 CYS A C 1
ATOM 1055 O O . CYS A 1 129 ? -15.172 -6.594 6.23 1 40.88 129 CYS A O 1
ATOM 1057 N N . ARG A 1 130 ? -16.406 -5.609 7.551 1 40.59 130 ARG A N 1
ATOM 1058 C CA . ARG A 1 130 ? -17.094 -4.91 6.469 1 40.59 130 ARG A CA 1
ATOM 1059 C C . ARG A 1 130 ? -16.109 -4.344 5.461 1 40.59 130 ARG A C 1
ATOM 1061 O O . ARG A 1 130 ? -15 -3.93 5.836 1 40.59 130 ARG A O 1
ATOM 1068 N N . SER A 1 131 ? -16.234 -4.938 4.258 1 46.31 131 SER A N 1
ATOM 1069 C CA . SER A 1 131 ? -15.406 -4.555 3.119 1 46.31 131 SER A CA 1
ATOM 1070 C C . SER A 1 131 ? -14.812 -3.162 3.312 1 46.31 131 SER A C 1
ATOM 1072 O O . SER A 1 131 ? -15.484 -2.156 3.074 1 46.31 131 SER A O 1
ATOM 1074 N N . CYS A 1 132 ? -13.938 -3.141 4.23 1 53.84 132 CYS A N 1
ATOM 1075 C CA . CYS A 1 132 ? -13.359 -1.86 4.629 1 53.84 132 CYS A CA 1
ATOM 1076 C C . CYS A 1 132 ? -12.812 -1.11 3.42 1 53.84 132 CYS A C 1
ATOM 1078 O O . CYS A 1 132 ? -12.305 -1.726 2.479 1 53.84 132 CYS A O 1
ATOM 1080 N N . LEU A 1 133 ? -13.445 -0.055 3.193 1 56.41 133 LEU A N 1
ATOM 1081 C CA . LEU A 1 133 ? -12.898 0.867 2.203 1 56.41 133 LEU A CA 1
ATOM 1082 C C . LEU A 1 133 ? -11.398 0.672 2.045 1 56.41 133 LEU A C 1
ATOM 1084 O O . LEU A 1 133 ? -10.883 0.683 0.925 1 56.41 133 LEU A O 1
ATOM 1088 N N . GLY A 1 134 ? -10.859 0.143 3.146 1 63.78 134 GLY A N 1
ATOM 1089 C CA . GLY A 1 134 ? -9.422 -0.064 3.115 1 63.78 134 GLY A CA 1
ATOM 1090 C C . GLY A 1 134 ? -9.008 -1.254 2.27 1 63.78 134 GLY A C 1
ATOM 1091 O O . GLY A 1 134 ? -8.016 -1.191 1.542 1 63.78 134 GLY A O 1
ATOM 1092 N N . GLU A 1 135 ? -9.891 -2.264 2.381 1 67.44 135 GLU A N 1
ATOM 1093 C CA . GLU A 1 135 ? -9.578 -3.465 1.614 1 67.44 135 GLU A CA 1
ATOM 1094 C C . GLU A 1 135 ? -9.727 -3.221 0.116 1 67.44 135 GLU A C 1
ATOM 1096 O O . GLU A 1 135 ? -8.883 -3.641 -0.676 1 67.44 135 GLU A O 1
ATOM 1101 N N . LYS A 1 136 ? -10.805 -2.58 -0.206 1 70.56 136 LYS A N 1
ATOM 1102 C CA . LYS A 1 136 ? -11.047 -2.289 -1.616 1 70.56 136 LYS A CA 1
ATOM 1103 C C . LYS A 1 136 ? -9.945 -1.411 -2.195 1 70.56 136 LYS A C 1
ATOM 1105 O O . LYS A 1 136 ? -9.461 -1.656 -3.305 1 70.56 136 LYS A O 1
ATOM 1110 N N . LEU A 1 137 ? -9.57 -0.434 -1.475 1 73 137 LEU A N 1
ATOM 1111 C CA . LEU A 1 137 ? -8.508 0.464 -1.917 1 73 137 LEU A CA 1
ATOM 1112 C C . LEU A 1 137 ? -7.18 -0.277 -2.021 1 73 137 LEU A C 1
ATOM 1114 O O . LEU A 1 137 ? -6.426 -0.071 -2.973 1 73 137 LEU A O 1
ATOM 1118 N N . ALA A 1 138 ? -6.996 -1.098 -1.079 1 76.44 138 ALA 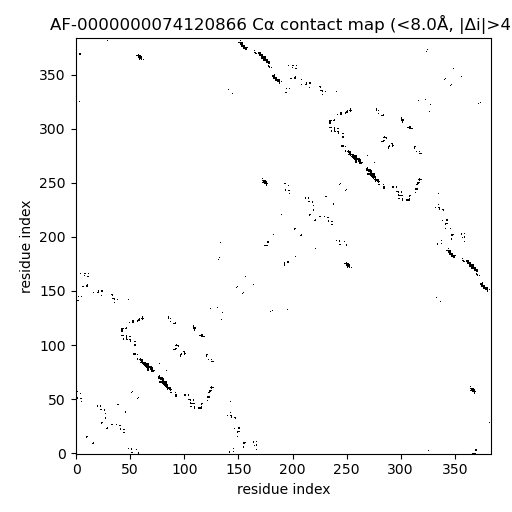A N 1
ATOM 1119 C CA . ALA A 1 138 ? -5.758 -1.874 -1.082 1 76.44 138 ALA A CA 1
ATOM 1120 C C . ALA A 1 138 ? -5.672 -2.766 -2.318 1 76.44 138 ALA A C 1
ATOM 1122 O O . ALA A 1 138 ? -4.621 -2.855 -2.955 1 76.44 138 ALA A O 1
ATOM 1123 N N . ARG A 1 139 ? -6.754 -3.385 -2.598 1 79.56 139 ARG A N 1
ATOM 1124 C CA . ARG A 1 139 ? -6.789 -4.273 -3.754 1 79.56 139 ARG A CA 1
ATOM 1125 C C . ARG A 1 139 ? -6.539 -3.504 -5.047 1 79.56 139 ARG A C 1
ATOM 1127 O O . ARG A 1 139 ? -5.832 -3.984 -5.934 1 79.56 139 ARG A O 1
ATOM 1134 N N . ILE A 1 140 ? -7.141 -2.357 -5.09 1 80.81 140 ILE A N 1
ATOM 1135 C CA . ILE A 1 140 ? -6.949 -1.506 -6.258 1 80.81 140 ILE A CA 1
ATOM 1136 C C . ILE A 1 140 ? -5.48 -1.098 -6.363 1 80.81 140 ILE A C 1
ATOM 1138 O O . ILE A 1 140 ? -4.879 -1.187 -7.438 1 80.81 140 ILE A O 1
ATOM 1142 N N . GLU A 1 141 ? -4.953 -0.71 -5.324 1 81.81 141 GLU A N 1
ATOM 1143 C CA . GLU A 1 141 ? -3.557 -0.281 -5.285 1 81.81 141 GLU A CA 1
ATOM 1144 C C . GLU A 1 141 ? -2.621 -1.417 -5.688 1 81.81 141 GLU A C 1
ATOM 1146 O O . GLU A 1 141 ? -1.693 -1.216 -6.473 1 81.81 141 GLU A O 1
ATOM 1151 N N . ILE A 1 142 ? -2.885 -2.525 -5.145 1 84.69 142 ILE A N 1
ATOM 1152 C CA . ILE A 1 142 ? -2.051 -3.688 -5.434 1 84.69 142 ILE A CA 1
ATOM 1153 C C . ILE A 1 142 ? -2.104 -4.004 -6.926 1 84.69 142 ILE A C 1
ATOM 1155 O O . ILE A 1 142 ? -1.066 -4.219 -7.559 1 84.69 142 ILE A O 1
ATOM 1159 N N . PHE A 1 143 ? -3.301 -3.973 -7.453 1 87.5 143 PHE A N 1
ATOM 1160 C CA . PHE A 1 143 ? -3.482 -4.266 -8.867 1 87.5 143 PHE A CA 1
ATOM 1161 C C . PHE A 1 143 ? -2.719 -3.268 -9.727 1 87.5 143 PHE A C 1
ATOM 1163 O O . PHE A 1 143 ? -1.931 -3.66 -10.594 1 87.5 143 PHE A O 1
ATOM 1170 N N . LEU A 1 144 ? -2.912 -2.035 -9.477 1 83.75 144 LEU A N 1
ATOM 1171 C CA . LEU A 1 144 ? -2.334 -0.989 -10.312 1 83.75 144 LEU A CA 1
ATOM 1172 C C . LEU A 1 144 ? -0.813 -0.985 -10.203 1 83.75 144 LEU A C 1
ATOM 1174 O O . LEU A 1 144 ? -0.115 -0.851 -11.211 1 83.75 144 LEU A O 1
ATOM 1178 N N . PHE A 1 145 ? -0.355 -1.138 -9.07 1 83.81 145 PHE A N 1
ATOM 1179 C CA . PHE A 1 145 ? 1.089 -1.099 -8.867 1 83.81 145 PHE A CA 1
ATOM 1180 C C . PHE A 1 145 ? 1.758 -2.309 -9.516 1 83.81 145 PHE A C 1
ATOM 1182 O O . PHE A 1 145 ? 2.713 -2.16 -10.281 1 83.81 145 PHE A O 1
ATOM 1189 N N . LEU A 1 146 ? 1.224 -3.43 -9.281 1 89.94 146 LEU A N 1
ATOM 1190 C CA . LEU A 1 146 ? 1.838 -4.641 -9.812 1 89.94 146 LEU A CA 1
ATOM 1191 C C . LEU A 1 146 ? 1.73 -4.684 -11.336 1 89.94 146 LEU A C 1
ATOM 1193 O O . LEU A 1 146 ? 2.682 -5.07 -12.016 1 89.94 146 LEU A O 1
ATOM 1197 N N . ALA A 1 147 ? 0.59 -4.332 -11.805 1 90.69 147 ALA A N 1
ATOM 1198 C CA . ALA A 1 147 ? 0.409 -4.32 -13.25 1 90.69 147 ALA A CA 1
ATOM 1199 C C . ALA A 1 147 ? 1.424 -3.4 -13.922 1 90.69 147 ALA A C 1
ATOM 1201 O O . ALA A 1 147 ? 2.025 -3.766 -14.938 1 90.69 147 ALA A O 1
ATOM 1202 N N . ASN A 1 148 ? 1.629 -2.266 -13.375 1 84.38 148 ASN A N 1
ATOM 1203 C CA . ASN A 1 148 ? 2.576 -1.315 -13.945 1 84.38 148 ASN A CA 1
ATOM 1204 C C . ASN A 1 148 ? 4.012 -1.823 -13.836 1 84.38 148 ASN A C 1
ATOM 1206 O O . ASN A 1 148 ? 4.793 -1.686 -14.781 1 84.38 148 ASN A O 1
ATOM 1210 N N . ILE A 1 149 ? 4.359 -2.381 -12.781 1 86.81 149 ILE A N 1
ATOM 1211 C CA . ILE A 1 149 ? 5.711 -2.895 -12.578 1 86.81 149 ILE A CA 1
ATOM 1212 C C . ILE A 1 149 ? 5.988 -4.016 -13.578 1 86.81 149 ILE A C 1
ATOM 1214 O O . ILE A 1 149 ? 7.02 -4.008 -14.258 1 86.81 149 ILE A O 1
ATOM 1218 N N . ILE A 1 150 ? 5.066 -4.961 -13.711 1 92.69 150 ILE A N 1
ATOM 1219 C CA . ILE A 1 150 ? 5.266 -6.117 -14.578 1 92.69 150 ILE A CA 1
ATOM 1220 C C . ILE A 1 150 ? 5.32 -5.668 -16.031 1 92.69 150 ILE A C 1
ATOM 1222 O O . ILE A 1 150 ? 6.082 -6.223 -16.828 1 92.69 150 ILE A O 1
ATOM 1226 N N . LYS A 1 151 ? 4.504 -4.711 -16.312 1 89.38 151 LYS A N 1
ATOM 1227 C CA . LYS A 1 151 ? 4.461 -4.234 -17.688 1 89.38 151 LYS A CA 1
ATOM 1228 C C . LYS A 1 151 ? 5.742 -3.492 -18.047 1 89.38 151 LYS A C 1
ATOM 1230 O O . LYS A 1 151 ? 6.191 -3.541 -19.203 1 89.38 151 LYS A O 1
ATOM 1235 N N . ARG A 1 152 ? 6.379 -2.857 -17.156 1 84.88 152 ARG A N 1
ATOM 1236 C CA . ARG A 1 152 ? 7.484 -1.956 -17.469 1 84.88 152 ARG A CA 1
ATOM 1237 C C . ARG A 1 152 ? 8.828 -2.604 -17.141 1 84.88 152 ARG A C 1
ATOM 1239 O O . ARG A 1 152 ? 9.859 -2.232 -17.703 1 84.88 152 ARG A O 1
ATOM 1246 N N . PHE A 1 153 ? 8.781 -3.553 -16.266 1 87.62 153 PHE A N 1
ATOM 1247 C CA . PHE A 1 153 ? 10.039 -4.113 -15.789 1 87.62 153 PHE A CA 1
ATOM 1248 C C . PHE A 1 153 ? 9.953 -5.633 -15.695 1 87.62 153 PHE A C 1
ATOM 1250 O O . PHE A 1 153 ? 8.891 -6.184 -15.414 1 87.62 153 PHE A O 1
ATOM 1257 N N . LYS A 1 154 ? 11.047 -6.242 -16 1 92.69 154 LYS A N 1
ATOM 1258 C CA . LYS A 1 154 ? 11.266 -7.621 -15.57 1 92.69 154 LYS A CA 1
ATOM 1259 C C . LYS A 1 154 ? 11.93 -7.664 -14.195 1 92.69 154 LYS A C 1
ATOM 1261 O O . LYS A 1 154 ? 12.977 -7.059 -13.984 1 92.69 154 LYS A O 1
ATOM 1266 N N . VAL A 1 155 ? 11.281 -8.289 -13.242 1 91.62 155 VAL A N 1
ATOM 1267 C CA . VAL A 1 155 ? 11.82 -8.391 -11.891 1 91.62 155 VAL A CA 1
ATOM 1268 C C . VAL A 1 155 ? 12.719 -9.617 -11.781 1 91.62 155 VAL A C 1
ATOM 1270 O O . VAL A 1 155 ? 12.289 -10.742 -12.047 1 91.62 155 VAL A O 1
ATOM 1273 N N . LEU A 1 156 ? 13.914 -9.383 -11.367 1 92.31 156 LEU A N 1
ATOM 1274 C CA . LEU A 1 156 ? 14.922 -10.438 -11.336 1 92.31 156 LEU A CA 1
ATOM 1275 C C . LEU A 1 156 ? 15.547 -10.547 -9.953 1 92.31 156 LEU A C 1
ATOM 1277 O O . LEU A 1 156 ? 15.562 -9.578 -9.195 1 92.31 156 LEU A O 1
ATOM 1281 N N . PRO A 1 157 ? 16.031 -11.789 -9.648 1 90.38 157 PRO A N 1
ATOM 1282 C CA . PRO A 1 157 ? 16.797 -11.891 -8.406 1 90.38 157 PRO A CA 1
ATOM 1283 C C . PRO A 1 157 ? 18.094 -11.07 -8.43 1 90.38 157 PRO A C 1
ATOM 1285 O O . PRO A 1 157 ? 18.594 -10.734 -9.508 1 90.38 157 PRO A O 1
ATOM 1288 N N . ASP A 1 158 ? 18.531 -10.695 -7.234 1 84.38 158 ASP A N 1
ATOM 1289 C CA . ASP A 1 158 ? 19.844 -10.078 -7.113 1 84.38 158 ASP A CA 1
ATOM 1290 C C . ASP A 1 158 ? 20.922 -10.961 -7.719 1 84.38 158 ASP A C 1
ATOM 1292 O O . ASP A 1 158 ? 21.156 -12.078 -7.246 1 84.38 158 ASP A O 1
ATOM 1296 N N . PRO A 1 159 ? 21.547 -10.453 -8.758 1 86.44 159 PRO A N 1
ATOM 1297 C CA . PRO A 1 159 ? 22.562 -11.281 -9.406 1 86.44 159 PRO A CA 1
ATOM 1298 C C . PRO A 1 159 ? 23.734 -11.594 -8.477 1 86.44 159 PRO A C 1
ATOM 1300 O O . PRO A 1 159 ? 24.5 -12.531 -8.734 1 86.44 159 PRO A O 1
ATOM 1303 N N . LYS A 1 160 ? 23.859 -10.805 -7.488 1 87.62 160 LYS A N 1
ATOM 1304 C CA . LYS A 1 160 ? 24.984 -11 -6.566 1 87.62 160 LYS A CA 1
ATOM 1305 C C . LYS A 1 160 ? 24.672 -12.094 -5.547 1 87.62 160 LYS A C 1
ATOM 1307 O O . LYS A 1 160 ? 25.562 -12.539 -4.824 1 87.62 160 LYS A O 1
ATOM 1312 N N . SER A 1 161 ? 23.406 -12.461 -5.535 1 85.44 161 SER A N 1
ATOM 1313 C CA . SER A 1 161 ? 22.984 -13.492 -4.586 1 85.44 161 SER A CA 1
ATOM 1314 C C . SER A 1 161 ? 22.984 -14.867 -5.234 1 85.44 161 SER A C 1
ATOM 1316 O O . SER A 1 161 ? 22.547 -15.016 -6.379 1 85.44 161 SER A O 1
ATOM 1318 N N . GLN A 1 162 ? 23.484 -15.789 -4.523 1 86.12 162 GLN A N 1
ATOM 1319 C CA . GLN A 1 162 ? 23.531 -17.156 -5.051 1 86.12 162 GLN A CA 1
ATOM 1320 C C . GLN A 1 162 ? 22.172 -17.828 -4.922 1 86.12 162 GLN A C 1
ATOM 1322 O O . GLN A 1 162 ? 21.812 -18.672 -5.75 1 86.12 162 GLN A O 1
ATOM 1327 N N . ASP A 1 163 ? 21.453 -17.484 -3.906 1 90.88 163 ASP A N 1
ATOM 1328 C CA . ASP A 1 163 ? 20.172 -18.125 -3.65 1 90.88 163 ASP A CA 1
ATOM 1329 C C . ASP A 1 163 ? 19.031 -17.125 -3.783 1 90.88 163 ASP A C 1
ATOM 1331 O O . ASP A 1 163 ? 19.219 -15.93 -3.578 1 90.88 163 ASP A O 1
ATOM 1335 N N . LEU A 1 164 ? 17.984 -17.797 -4.219 1 92.81 164 LEU A N 1
ATOM 1336 C CA . LEU A 1 164 ? 16.781 -16.984 -4.184 1 92.81 164 LEU A CA 1
ATOM 1337 C C . LEU A 1 164 ? 16.375 -16.656 -2.748 1 92.81 164 LEU A C 1
ATOM 1339 O O . LEU A 1 164 ? 16.609 -17.469 -1.844 1 92.81 164 LEU A O 1
ATOM 1343 N N . PRO A 1 165 ? 15.797 -15.492 -2.557 1 88.75 165 PRO A N 1
ATOM 1344 C CA . PRO A 1 165 ? 15.305 -15.156 -1.219 1 88.75 165 PRO A CA 1
ATOM 1345 C C . PRO A 1 165 ? 14.219 -16.109 -0.736 1 88.75 165 PRO A C 1
ATOM 1347 O O . PRO A 1 165 ? 13.477 -16.688 -1.55 1 88.75 165 PRO A O 1
ATOM 1350 N N . GLU A 1 166 ? 14.078 -16.25 0.585 1 88.38 166 GLU A N 1
ATOM 1351 C CA . GLU A 1 166 ? 13.117 -17.172 1.201 1 88.38 166 GLU A CA 1
ATOM 1352 C C . GLU A 1 166 ? 11.688 -16.766 0.868 1 88.38 166 GLU A C 1
ATOM 1354 O O . GLU A 1 166 ? 11.281 -15.625 1.106 1 88.38 166 GLU A O 1
ATOM 1359 N N . PHE A 1 167 ? 11 -17.734 0.326 1 89.06 167 PHE A N 1
ATOM 1360 C CA . PHE A 1 167 ? 9.641 -17.453 -0.107 1 89.06 167 PHE A CA 1
ATOM 1361 C C . PHE A 1 167 ? 8.625 -18.078 0.844 1 89.06 167 PHE A C 1
ATOM 1363 O O . PHE A 1 167 ? 7.484 -17.625 0.93 1 89.06 167 PHE A O 1
ATOM 1370 N N . LYS A 1 168 ? 8.969 -19.016 1.582 1 83.19 168 LYS A N 1
ATOM 1371 C CA . LYS A 1 168 ? 8 -19.781 2.365 1 83.19 168 LYS A CA 1
ATOM 1372 C C . LYS A 1 168 ? 7.906 -19.25 3.793 1 83.19 168 LYS A C 1
ATOM 1374 O O . LYS A 1 168 ? 6.949 -19.547 4.508 1 83.19 168 LYS A O 1
ATOM 1379 N N . ASP A 1 169 ? 8.898 -18.5 4.168 1 80.94 169 ASP A N 1
ATOM 1380 C CA . ASP A 1 169 ? 8.922 -17.969 5.527 1 80.94 169 ASP A CA 1
ATOM 1381 C C . ASP A 1 169 ? 9.086 -16.453 5.516 1 80.94 169 ASP A C 1
ATOM 1383 O O . ASP A 1 169 ? 9.484 -15.867 4.504 1 80.94 169 ASP A O 1
ATOM 1387 N N . GLY A 1 170 ? 8.672 -15.859 6.648 1 77.69 170 GLY A N 1
ATOM 1388 C CA . GLY A 1 170 ? 8.75 -14.414 6.816 1 77.69 170 GLY A CA 1
ATOM 1389 C C . GLY A 1 170 ? 8.773 -13.984 8.273 1 77.69 170 GLY A C 1
ATOM 1390 O O . GLY A 1 170 ? 9.18 -14.75 9.148 1 77.69 170 GLY A O 1
ATOM 1391 N N . VAL A 1 171 ? 8.492 -12.719 8.414 1 70.62 171 VAL A N 1
ATOM 1392 C CA . VAL A 1 171 ? 8.516 -12.18 9.773 1 70.62 171 VAL A CA 1
ATOM 1393 C C . VAL A 1 171 ? 7.234 -11.391 10.039 1 70.62 171 VAL A C 1
ATOM 1395 O O . VAL A 1 171 ? 6.719 -10.711 9.148 1 70.62 171 VAL A O 1
ATOM 1398 N N . ASN A 1 172 ? 6.746 -11.555 11.312 1 67.81 172 ASN A N 1
ATOM 1399 C CA . ASN A 1 172 ? 5.617 -10.734 11.734 1 67.81 172 ASN A CA 1
ATOM 1400 C C . ASN A 1 172 ? 6.047 -9.312 12.078 1 67.81 172 ASN A C 1
ATOM 1402 O O . ASN A 1 172 ? 7.109 -9.109 12.68 1 67.81 172 ASN A O 1
ATOM 1406 N N . SER A 1 173 ? 5.301 -8.422 11.547 1 66.12 173 SER A N 1
ATOM 1407 C CA . SER A 1 173 ? 5.512 -7.023 11.891 1 66.12 173 SER A CA 1
ATOM 1408 C C . SER A 1 173 ? 4.238 -6.391 12.445 1 66.12 173 SER A C 1
ATOM 1410 O O . SER A 1 173 ? 3.137 -6.902 12.219 1 66.12 173 SER A O 1
ATOM 1412 N N . ILE A 1 174 ? 4.383 -5.41 13.312 1 65.5 174 ILE A N 1
ATOM 1413 C CA . ILE A 1 174 ? 3.25 -4.707 13.898 1 65.5 174 ILE A CA 1
ATOM 1414 C C . ILE A 1 174 ? 3.076 -3.35 13.219 1 65.5 174 ILE A C 1
ATOM 1416 O O . ILE A 1 174 ? 4.051 -2.623 13.016 1 65.5 174 ILE A O 1
ATOM 1420 N N . ILE A 1 175 ? 1.9 -3.115 12.82 1 68.38 175 ILE A N 1
ATOM 1421 C CA . ILE A 1 175 ? 1.594 -1.809 12.242 1 68.38 175 ILE A CA 1
ATOM 1422 C C . ILE A 1 175 ? 0.477 -1.143 13.047 1 68.38 175 ILE A C 1
ATOM 1424 O O . ILE A 1 175 ? -0.3 -1.82 13.719 1 68.38 175 ILE A O 1
ATOM 1428 N N . TYR A 1 176 ? 0.514 0.171 13.062 1 71.94 176 TYR A N 1
ATOM 1429 C CA . TYR A 1 176 ? -0.495 0.983 13.734 1 71.94 176 TYR A CA 1
ATOM 1430 C C . TYR A 1 176 ? -1.441 1.62 12.719 1 71.94 176 TYR A C 1
ATOM 1432 O O . TYR A 1 176 ? -1.003 2.314 11.805 1 71.94 176 TYR A O 1
ATOM 1440 N N . VAL A 1 177 ? -2.742 1.252 12.852 1 74.19 177 VAL A N 1
ATOM 1441 C CA . VAL A 1 177 ? -3.729 1.724 11.883 1 74.19 177 VAL A CA 1
ATOM 1442 C C . VAL A 1 177 ? -4.867 2.436 12.609 1 74.19 177 VAL A C 1
ATOM 1444 O O . VAL A 1 177 ? -5.094 2.203 13.805 1 74.19 177 VAL A O 1
ATOM 1447 N N . PRO A 1 178 ? -5.504 3.434 11.867 1 79.75 178 PRO A N 1
ATOM 1448 C CA . PRO A 1 178 ? -6.672 4.043 12.5 1 79.75 178 PRO A CA 1
ATOM 1449 C C . PRO A 1 178 ? -7.809 3.049 12.734 1 79.75 178 PRO A C 1
ATOM 1451 O O . PRO A 1 178 ? -7.844 1.99 12.102 1 79.75 178 PRO A O 1
ATOM 1454 N N . TYR A 1 179 ? -8.656 3.445 13.719 1 77.12 179 TYR A N 1
ATOM 1455 C CA . TYR A 1 179 ? -9.906 2.701 13.82 1 77.12 179 TYR A CA 1
ATOM 1456 C C . TYR A 1 179 ? -10.68 2.754 12.508 1 77.12 179 TYR A C 1
ATOM 1458 O O . TYR A 1 179 ? -10.492 3.668 11.703 1 77.12 179 TYR A O 1
ATOM 1466 N N . ARG A 1 180 ? -11.477 1.776 12.383 1 75.94 180 ARG A N 1
ATOM 1467 C CA . ARG A 1 180 ? -12.305 1.753 11.18 1 75.94 180 ARG A CA 1
ATOM 1468 C C . ARG A 1 180 ? -13.125 3.027 11.055 1 75.94 180 ARG A C 1
ATOM 1470 O O . ARG A 1 180 ? -13.688 3.508 12.039 1 75.94 180 ARG A O 1
ATOM 1477 N N . TYR A 1 181 ? -13.219 3.604 9.883 1 78.5 181 TYR A N 1
ATOM 1478 C CA . TYR A 1 181 ? -13.984 4.82 9.641 1 78.5 181 TYR A CA 1
ATOM 1479 C C . TYR A 1 181 ? -14.492 4.867 8.203 1 78.5 181 TYR A C 1
ATOM 1481 O O . TYR A 1 181 ? -14.062 4.078 7.359 1 78.5 181 TYR A O 1
ATOM 1489 N N . LYS A 1 182 ? -15.516 5.695 7.961 1 79.88 182 LYS A N 1
ATOM 1490 C CA . LYS A 1 182 ? -16.078 5.898 6.633 1 79.88 182 LYS A CA 1
ATOM 1491 C C . LYS A 1 182 ? -15.82 7.312 6.133 1 79.88 182 LYS A C 1
ATOM 1493 O O . LYS A 1 182 ? -15.859 8.273 6.906 1 79.88 182 LYS A O 1
ATOM 1498 N N . VAL A 1 183 ? -15.414 7.336 4.891 1 85.62 183 VAL A N 1
ATOM 1499 C CA . VAL A 1 183 ? -15.289 8.633 4.238 1 85.62 183 VAL A CA 1
ATOM 1500 C C . VAL A 1 183 ? -16.109 8.641 2.945 1 85.62 183 VAL A C 1
ATOM 1502 O O . VAL A 1 183 ? -16.5 7.582 2.449 1 85.62 183 VAL A O 1
ATOM 1505 N N . VAL A 1 184 ? -16.406 9.82 2.494 1 85.06 184 VAL A N 1
ATOM 1506 C CA . VAL A 1 184 ? -17.047 10.016 1.194 1 85.06 184 VAL A CA 1
ATOM 1507 C C . VAL A 1 184 ? -16.062 10.688 0.239 1 85.06 184 VAL A C 1
ATOM 1509 O O . VAL A 1 184 ? -15.383 11.648 0.608 1 85.06 184 VAL A O 1
ATOM 1512 N N . ALA A 1 185 ? -15.898 10.07 -0.874 1 85.19 185 ALA A N 1
ATOM 1513 C CA . ALA A 1 185 ? -15.117 10.695 -1.938 1 85.19 185 ALA A CA 1
ATOM 1514 C C . ALA A 1 185 ? -16.016 11.391 -2.953 1 85.19 185 ALA A C 1
ATOM 1516 O O . ALA A 1 185 ? -16.719 10.727 -3.717 1 85.19 185 ALA A O 1
ATOM 1517 N N . LYS A 1 186 ? -15.984 12.664 -2.979 1 89.69 186 LYS A N 1
ATOM 1518 C CA . LYS A 1 186 ? -16.75 13.461 -3.936 1 89.69 186 LYS A CA 1
ATOM 1519 C C . LYS A 1 186 ? -15.891 13.859 -5.133 1 89.69 186 LYS A C 1
ATOM 1521 O O . LYS A 1 186 ? -14.875 14.531 -4.977 1 89.69 186 LYS A O 1
ATOM 1526 N N . PRO A 1 187 ? -16.25 13.406 -6.375 1 86.94 187 PRO A N 1
ATOM 1527 C CA . PRO A 1 187 ? -15.453 13.789 -7.551 1 86.94 187 PRO A CA 1
ATOM 1528 C C . PRO A 1 187 ? -15.32 15.305 -7.695 1 86.94 187 PRO A C 1
ATOM 1530 O O . PRO A 1 187 ? -16.281 16.047 -7.445 1 86.94 187 PRO A O 1
ATOM 1533 N N . ARG A 1 188 ? -14.055 15.711 -7.855 1 86.31 188 ARG A N 1
ATOM 1534 C CA . ARG A 1 188 ? -13.82 17.125 -8.109 1 86.31 188 ARG A CA 1
ATOM 1535 C C . ARG A 1 188 ? -14.102 17.484 -9.562 1 86.31 188 ARG A C 1
ATOM 1537 O O . ARG A 1 188 ? -13.867 16.672 -10.461 1 86.31 188 ARG A O 1
ATOM 1544 N N . ILE A 1 189 ? -15.312 17.953 -10.117 1 64.06 189 ILE A N 1
ATOM 1545 C CA . ILE A 1 189 ? -15.789 18.281 -11.461 1 64.06 189 ILE A CA 1
ATOM 1546 C C . ILE A 1 189 ? -14.625 18.719 -12.336 1 64.06 189 ILE A C 1
ATOM 1548 O O . ILE A 1 189 ? -13.945 19.703 -12.031 1 64.06 189 ILE A O 1
ATOM 1552 N N . VAL A 1 190 ? -13.758 17.797 -12.883 1 54.41 190 VAL A N 1
ATOM 1553 C CA . VAL A 1 190 ? -12.977 18.312 -14 1 54.41 190 VAL A CA 1
ATOM 1554 C C . VAL A 1 190 ? -13.898 18.719 -15.141 1 54.41 190 VAL A C 1
ATOM 1556 O O . VAL A 1 190 ? -14.742 17.922 -15.578 1 54.41 190 VAL A O 1
ATOM 1559 N N . ASN A 1 191 ? -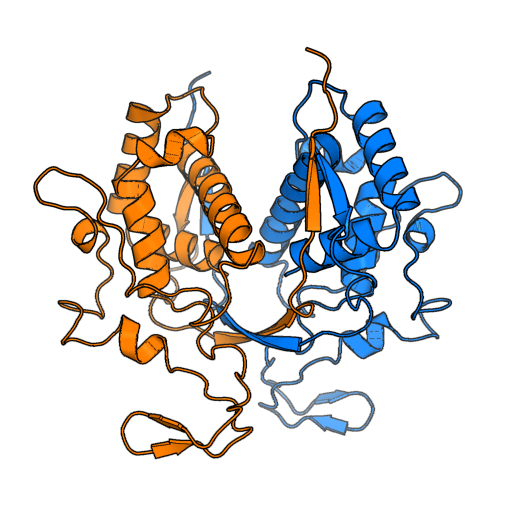14.297 19.812 -15.156 1 42.5 191 ASN A N 1
ATOM 1560 C CA . ASN A 1 191 ? -14.953 20.281 -16.375 1 42.5 191 ASN A CA 1
ATOM 1561 C C . ASN A 1 191 ? -14.344 19.641 -17.609 1 42.5 191 ASN A C 1
ATOM 1563 O O . ASN A 1 191 ? -13.133 19.75 -17.844 1 42.5 191 ASN A O 1
ATOM 1567 N N . GLU A 1 192 ? -14.578 18.391 -17.891 1 35.28 192 GLU A N 1
ATOM 1568 C CA . GLU A 1 192 ? -14.492 18.25 -19.344 1 35.28 192 GLU A CA 1
ATOM 1569 C C . GLU A 1 192 ? -15.516 19.156 -20.047 1 35.28 192 GLU A C 1
ATOM 1571 O O . GLU A 1 192 ? -16.641 19.328 -19.562 1 35.28 192 GLU A O 1
ATOM 1576 N N . ASN B 1 1 ? -1.087 1.319 5.25 1 70.75 1 ASN B N 1
ATOM 1577 C CA . ASN B 1 1 ? -1.372 1.965 6.527 1 70.75 1 ASN B CA 1
ATOM 1578 C C . ASN B 1 1 ? -1.235 3.482 6.43 1 70.75 1 ASN B C 1
ATOM 1580 O O . ASN B 1 1 ? -2.133 4.219 6.848 1 70.75 1 ASN B O 1
ATOM 1584 N N . THR B 1 2 ? -0.309 3.85 5.738 1 77.38 2 THR B N 1
ATOM 1585 C CA . THR B 1 2 ? -0.065 5.285 5.688 1 77.38 2 THR B CA 1
ATOM 1586 C C . THR B 1 2 ? -1.192 6 4.949 1 77.38 2 THR B C 1
ATOM 1588 O O . THR B 1 2 ? -1.641 7.066 5.371 1 77.38 2 THR B O 1
ATOM 1591 N N . ILE B 1 3 ? -1.736 5.363 3.982 1 84.06 3 ILE B N 1
ATOM 1592 C CA . ILE B 1 3 ? -2.789 5.969 3.172 1 84.06 3 ILE B CA 1
ATOM 1593 C C . ILE B 1 3 ? -4.051 6.145 4.012 1 84.06 3 ILE B C 1
ATOM 1595 O O . ILE B 1 3 ? -4.738 7.164 3.906 1 84.06 3 ILE B O 1
ATOM 1599 N N . LEU B 1 4 ? -4.332 5.227 4.867 1 83.44 4 LEU B N 1
ATOM 1600 C CA . LEU B 1 4 ? -5.508 5.309 5.723 1 83.44 4 LEU B CA 1
ATOM 1601 C C . LEU B 1 4 ? -5.402 6.484 6.684 1 83.44 4 LEU B C 1
ATOM 1603 O O . LEU B 1 4 ? -6.375 7.215 6.895 1 83.44 4 LEU B O 1
ATOM 1607 N N . TRP B 1 5 ? -4.293 6.652 7.188 1 87.69 5 TRP B N 1
ATOM 1608 C CA . TRP B 1 5 ? -4.062 7.781 8.086 1 87.69 5 TRP B CA 1
ATOM 1609 C C . TRP B 1 5 ? -4.125 9.102 7.32 1 87.69 5 TRP B C 1
ATOM 1611 O O . TRP B 1 5 ? -4.633 10.102 7.836 1 87.69 5 TRP B O 1
ATOM 1621 N N . ALA B 1 6 ? -3.592 9.078 6.172 1 92.12 6 ALA B N 1
ATOM 1622 C CA . ALA B 1 6 ? -3.59 10.281 5.344 1 92.12 6 ALA B CA 1
ATOM 1623 C C . ALA B 1 6 ? -5.012 10.719 5.004 1 92.12 6 ALA B C 1
ATOM 1625 O O . ALA B 1 6 ? -5.34 11.906 5.078 1 92.12 6 ALA B O 1
ATOM 1626 N N . LEU B 1 7 ? -5.855 9.781 4.66 1 90.38 7 LEU B N 1
ATOM 1627 C CA . LEU B 1 7 ? -7.246 10.094 4.355 1 90.38 7 LEU B CA 1
ATOM 1628 C C . LEU B 1 7 ? -7.953 10.656 5.586 1 90.38 7 LEU B C 1
ATOM 1630 O O . LEU B 1 7 ? -8.742 11.602 5.477 1 90.38 7 LEU B O 1
ATOM 1634 N N . LEU B 1 8 ? -7.598 10.078 6.676 1 91.81 8 LEU B N 1
ATOM 1635 C CA . LEU B 1 8 ? -8.164 10.555 7.934 1 91.81 8 LEU B CA 1
ATOM 1636 C C . LEU B 1 8 ? -7.723 11.992 8.211 1 91.81 8 LEU B C 1
ATOM 1638 O O . LEU B 1 8 ? -8.531 12.828 8.617 1 91.81 8 LEU B O 1
ATOM 1642 N N . ALA B 1 9 ? -6.539 12.273 7.984 1 95.19 9 A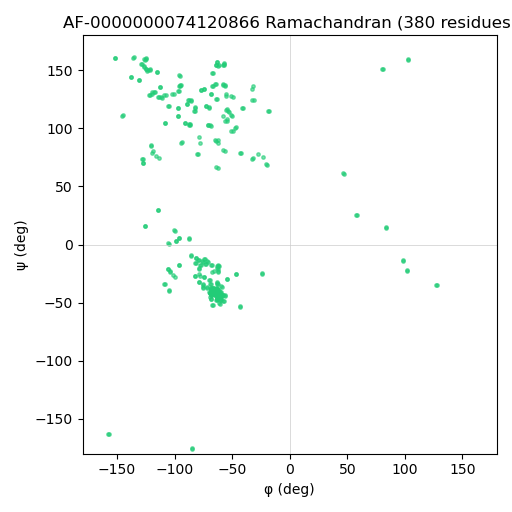LA B N 1
ATOM 1643 C CA . ALA B 1 9 ? -6.02 13.633 8.156 1 95.19 9 ALA B CA 1
ATOM 1644 C C . ALA B 1 9 ? -6.723 14.609 7.227 1 95.19 9 ALA B C 1
ATOM 1646 O O . ALA B 1 9 ? -7.023 15.742 7.617 1 95.19 9 ALA B O 1
ATOM 1647 N N . LEU B 1 10 ? -6.988 14.172 6.047 1 95.25 10 LEU B N 1
ATOM 1648 C CA . LEU B 1 10 ? -7.621 15.055 5.066 1 95.25 10 LEU B CA 1
ATOM 1649 C C . LEU B 1 10 ? -9.008 15.477 5.535 1 95.25 10 LEU B C 1
ATOM 1651 O O . LEU B 1 10 ? -9.438 16.594 5.262 1 95.25 10 LEU B O 1
ATOM 1655 N N . ILE B 1 11 ? -9.68 14.602 6.215 1 94.19 11 ILE B N 1
ATOM 1656 C CA . ILE B 1 11 ? -11.031 14.945 6.633 1 94.19 11 ILE B CA 1
ATOM 1657 C C . ILE B 1 11 ? -10.977 15.789 7.906 1 94.19 11 ILE B C 1
ATOM 1659 O O . ILE B 1 11 ? -11.875 16.594 8.164 1 94.19 11 ILE B O 1
ATOM 1663 N N . HIS B 1 12 ? -9.977 15.641 8.688 1 95.75 12 HIS B N 1
ATOM 1664 C CA . HIS B 1 12 ? -9.812 16.422 9.906 1 95.75 12 HIS B CA 1
ATOM 1665 C C . HIS B 1 12 ? -9.297 17.828 9.594 1 95.75 12 HIS B C 1
ATOM 1667 O O . HIS B 1 12 ? -9.531 18.766 10.359 1 95.75 12 HIS B O 1
ATOM 1673 N N . TYR B 1 13 ? -8.594 17.953 8.5 1 96.56 13 TYR B N 1
ATOM 1674 C CA . TYR B 1 13 ? -7.988 19.234 8.117 1 96.56 13 TYR B CA 1
ATOM 1675 C C . TYR B 1 13 ? -8.367 19.609 6.691 1 96.56 13 TYR B C 1
ATOM 1677 O O . TYR B 1 13 ? -7.512 19.656 5.805 1 96.56 13 TYR B O 1
ATOM 1685 N N . PRO B 1 14 ? -9.617 20.031 6.504 1 96.38 14 PRO B N 1
ATOM 1686 C CA . PRO B 1 14 ? -10.125 20.312 5.16 1 96.38 14 PRO B CA 1
ATOM 1687 C C . PRO B 1 14 ? -9.391 21.453 4.469 1 96.38 14 PRO B C 1
ATOM 1689 O O . PRO B 1 14 ? -9.25 21.453 3.242 1 96.38 14 PRO B O 1
ATOM 1692 N N . GLU B 1 15 ? -8.953 22.375 5.234 1 97.19 15 GLU B N 1
ATOM 1693 C CA . GLU B 1 15 ? -8.195 23.469 4.641 1 97.19 15 GLU B CA 1
ATOM 1694 C C . GLU B 1 15 ? -6.879 22.969 4.055 1 97.19 15 GLU B C 1
ATOM 1696 O O . GLU B 1 15 ? -6.457 23.422 2.986 1 97.19 15 GLU B O 1
ATOM 1701 N N . THR B 1 16 ? -6.219 22.047 4.75 1 97.38 16 THR B N 1
ATOM 1702 C CA . THR B 1 16 ? -5 21.438 4.238 1 97.38 16 THR B CA 1
ATOM 1703 C C . THR B 1 16 ? -5.281 20.688 2.943 1 97.38 16 THR B C 1
ATOM 1705 O O . THR B 1 16 ? -4.516 20.781 1.982 1 97.38 16 THR B O 1
ATOM 1708 N N . GLN B 1 17 ? -6.355 19.969 2.932 1 97.19 17 GLN B N 1
ATOM 1709 C CA . GLN B 1 17 ? -6.738 19.219 1.732 1 97.19 17 GLN B CA 1
ATOM 1710 C C . GLN B 1 17 ? -6.859 20.156 0.529 1 97.19 17 GLN B C 1
ATOM 1712 O O . GLN B 1 17 ? -6.352 19.844 -0.551 1 97.19 17 GLN B O 1
ATOM 1717 N N . GLU B 1 18 ? -7.484 21.281 0.755 1 97.25 18 GLU B N 1
ATOM 1718 C CA . GLU B 1 18 ? -7.688 22.234 -0.334 1 97.25 18 GLU B CA 1
ATOM 1719 C C . GLU B 1 18 ? -6.367 22.844 -0.786 1 97.25 18 GLU B C 1
ATOM 1721 O O . GLU B 1 18 ? -6.145 23.047 -1.982 1 97.25 18 GLU B O 1
ATOM 1726 N N . LYS B 1 19 ? -5.551 23.109 0.116 1 97.56 19 LYS B N 1
ATOM 1727 C CA . LYS B 1 19 ? -4.246 23.656 -0.231 1 97.56 19 LYS B CA 1
ATOM 1728 C C . LYS B 1 19 ? -3.43 22.656 -1.048 1 97.56 19 LYS B C 1
ATOM 1730 O O . LYS B 1 19 ? -2.74 23.047 -1.996 1 97.56 19 LYS B O 1
ATOM 1735 N N . LEU B 1 20 ? -3.49 21.422 -0.649 1 97.12 20 LEU B N 1
ATOM 1736 C CA . LEU B 1 20 ? -2.805 20.375 -1.4 1 97.12 20 LEU B CA 1
ATOM 1737 C C . LEU B 1 20 ? -3.365 20.266 -2.812 1 97.12 20 LEU B C 1
ATOM 1739 O O . LEU B 1 20 ? -2.609 20.109 -3.775 1 97.12 20 LEU B O 1
ATOM 1743 N N . TYR B 1 21 ? -4.645 2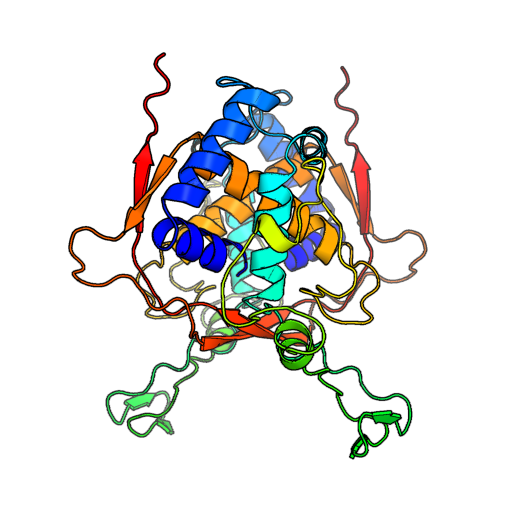0.359 -2.885 1 95.75 21 TYR B N 1
ATOM 1744 C CA . TYR B 1 21 ? -5.309 20.312 -4.184 1 95.75 21 TYR B CA 1
ATOM 1745 C C . TYR B 1 21 ? -4.836 21.453 -5.074 1 95.75 21 TYR B C 1
ATOM 1747 O O . TYR B 1 21 ? -4.469 21.234 -6.23 1 95.75 21 TYR B O 1
ATOM 1755 N N . GLN B 1 22 ? -4.824 22.594 -4.527 1 96.5 22 GLN B N 1
ATOM 1756 C CA . GLN B 1 22 ? -4.398 23.766 -5.277 1 96.5 22 GLN B CA 1
ATOM 1757 C C . GLN B 1 22 ? -2.943 23.641 -5.715 1 96.5 22 GLN B C 1
ATOM 1759 O O . GLN B 1 22 ? -2.594 24.016 -6.84 1 96.5 22 GLN B O 1
ATOM 1764 N N . GLU B 1 23 ? -2.109 23.125 -4.832 1 96.69 23 GLU B N 1
ATOM 1765 C CA . GLU B 1 23 ? -0.708 22.922 -5.188 1 96.69 23 GLU B CA 1
ATOM 1766 C C . GLU B 1 23 ? -0.574 21.969 -6.367 1 96.69 23 GLU B C 1
ATOM 1768 O O . GLU B 1 23 ? 0.235 22.188 -7.27 1 96.69 23 GLU B O 1
ATOM 1773 N N . LEU B 1 24 ? -1.312 20.938 -6.34 1 94.31 24 LEU B N 1
ATOM 1774 C CA . LEU B 1 24 ? -1.287 19.953 -7.422 1 94.31 24 LEU B CA 1
ATOM 1775 C C . LEU B 1 24 ? -1.725 20.594 -8.734 1 94.31 24 LEU B C 1
ATOM 1777 O O . LEU B 1 24 ? -1.092 20.375 -9.773 1 94.31 24 LEU B O 1
ATOM 1781 N N . LEU B 1 25 ? -2.756 21.406 -8.719 1 93.5 25 LEU B N 1
ATOM 1782 C CA . LEU B 1 25 ? -3.25 22.078 -9.922 1 93.5 25 LEU B CA 1
ATOM 1783 C C . LEU B 1 25 ? -2.215 23.047 -10.469 1 93.5 25 LEU B C 1
ATOM 1785 O O . LEU B 1 25 ? -1.972 23.094 -11.68 1 93.5 25 LEU B O 1
ATOM 1789 N N . GLU B 1 26 ? -1.648 23.734 -9.602 1 94.31 26 GLU B N 1
ATOM 1790 C CA . GLU B 1 26 ? -0.732 24.797 -9.992 1 94.31 26 GLU B CA 1
ATOM 1791 C C . GLU B 1 26 ? 0.574 24.219 -10.539 1 94.31 26 GLU B C 1
ATOM 1793 O O . GLU B 1 26 ? 1.142 24.766 -11.492 1 94.31 26 GLU B O 1
ATOM 1798 N N . ASN B 1 27 ? 1.052 23.125 -9.977 1 93.44 27 ASN B N 1
ATOM 1799 C CA . ASN B 1 27 ? 2.395 22.656 -10.305 1 93.44 27 ASN B CA 1
ATOM 1800 C C . ASN B 1 27 ? 2.359 21.5 -11.305 1 93.44 27 ASN B C 1
ATOM 1802 O O . ASN B 1 27 ? 3.338 21.266 -12.016 1 93.44 27 ASN B O 1
ATOM 1806 N N . ILE B 1 28 ? 1.327 20.781 -11.344 1 88.81 28 ILE B N 1
ATOM 1807 C CA . ILE B 1 28 ? 1.255 19.609 -12.219 1 88.81 28 ILE B CA 1
ATOM 1808 C C . ILE B 1 28 ? 0.284 19.891 -13.367 1 88.81 28 ILE B C 1
ATOM 1810 O O . ILE B 1 28 ? 0.528 19.5 -14.508 1 88.81 28 ILE B O 1
ATOM 1814 N N . GLY B 1 29 ? -0.713 20.625 -13.078 1 87.06 29 GLY B N 1
ATOM 1815 C CA . GLY B 1 29 ? -1.74 20.875 -14.078 1 87.06 29 GLY B CA 1
ATOM 1816 C C . GLY B 1 29 ? -2.998 20.047 -13.859 1 87.06 29 GLY B C 1
ATOM 1817 O O . GLY B 1 29 ? -2.945 18.969 -13.273 1 87.06 29 GLY B O 1
ATOM 1818 N N . GLU B 1 30 ? -4.062 20.484 -14.406 1 81.94 30 GLU B N 1
ATOM 1819 C CA . GLU B 1 30 ? -5.383 19.906 -14.18 1 81.94 30 GLU B CA 1
ATOM 1820 C C . GLU B 1 30 ? -5.547 18.594 -14.93 1 81.94 30 GLU B C 1
ATOM 1822 O O . GLU B 1 30 ? -6.129 17.641 -14.398 1 81.94 30 GLU B O 1
ATOM 1827 N N . GLN B 1 31 ? -4.965 18.516 -16.031 1 79.06 31 GLN B N 1
ATOM 1828 C CA . GLN B 1 31 ? -5.223 17.359 -16.891 1 79.06 31 GLN B CA 1
ATOM 1829 C C . GLN B 1 31 ? -4.043 16.391 -16.891 1 79.06 31 GLN B C 1
ATOM 1831 O O . GLN B 1 31 ? -4.023 15.43 -17.656 1 79.06 31 GLN B O 1
ATOM 1836 N N . VAL B 1 32 ? -3.076 16.734 -16.141 1 75.69 32 VAL B N 1
ATOM 1837 C CA . VAL B 1 32 ? -1.88 15.898 -16.109 1 75.69 32 VAL B CA 1
ATOM 1838 C C . VAL B 1 32 ? -1.942 14.945 -14.922 1 75.69 32 VAL B C 1
ATOM 1840 O O . VAL B 1 32 ? -2.285 15.352 -13.805 1 75.69 32 VAL B O 1
ATOM 1843 N N . LEU B 1 33 ? -1.663 13.672 -15.188 1 78.06 33 LEU B N 1
ATOM 1844 C CA . LEU B 1 33 ? -1.591 12.703 -14.102 1 78.06 33 LEU B CA 1
ATOM 1845 C C . LEU B 1 33 ? -0.307 12.883 -13.297 1 78.06 33 LEU B C 1
ATOM 1847 O O . LEU B 1 33 ? 0.766 13.078 -13.867 1 78.06 33 LEU B O 1
ATOM 1851 N N . PRO B 1 34 ? -0.456 12.883 -11.992 1 81.56 34 PRO B N 1
ATOM 1852 C CA . PRO B 1 34 ? 0.74 13.023 -11.156 1 81.56 34 PRO B CA 1
ATOM 1853 C C . PRO B 1 34 ? 1.772 11.93 -11.422 1 81.56 34 PRO B C 1
ATOM 1855 O O . PRO B 1 34 ? 1.408 10.773 -11.656 1 81.56 34 PRO B O 1
ATOM 1858 N N . SER B 1 35 ? 3.021 12.336 -11.469 1 82.25 35 SER B N 1
ATOM 1859 C CA . SER B 1 35 ? 4.156 11.422 -11.617 1 82.25 35 SER B CA 1
ATOM 1860 C C . SER B 1 35 ? 5.219 11.695 -10.555 1 82.25 35 SER B C 1
ATOM 1862 O O . SER B 1 35 ? 5.293 12.805 -10.016 1 82.25 35 SER B O 1
ATOM 1864 N N . ILE B 1 36 ? 6.004 10.609 -10.273 1 80.88 36 ILE B N 1
ATOM 1865 C CA . ILE B 1 36 ? 6.977 10.688 -9.195 1 80.88 36 ILE B CA 1
ATOM 1866 C C . ILE B 1 36 ? 8.016 11.758 -9.508 1 80.88 36 ILE B C 1
ATOM 1868 O O . ILE B 1 36 ? 8.57 12.383 -8.602 1 80.88 36 ILE B O 1
ATOM 1872 N N . ASP B 1 37 ? 8.156 12.047 -10.773 1 82.94 37 ASP B N 1
ATOM 1873 C CA . ASP B 1 37 ? 9.164 13.023 -11.188 1 82.94 37 ASP B CA 1
ATOM 1874 C C . ASP B 1 37 ? 8.742 14.438 -10.797 1 82.94 37 ASP B C 1
ATOM 1876 O O . ASP B 1 37 ? 9.57 15.352 -10.766 1 82.94 37 ASP B O 1
ATOM 1880 N N . GLN B 1 38 ? 7.508 14.648 -10.445 1 88 38 GLN B N 1
ATOM 1881 C CA . GLN B 1 38 ? 6.992 15.969 -10.109 1 88 38 GLN B CA 1
ATOM 1882 C C . GLN B 1 38 ? 6.941 16.172 -8.594 1 88 38 GLN B C 1
ATOM 1884 O O . GLN B 1 38 ? 6.516 17.219 -8.117 1 88 38 GLN B O 1
ATOM 1889 N N . ARG B 1 39 ? 7.379 15.258 -7.902 1 90.25 39 ARG B N 1
ATOM 1890 C CA . ARG B 1 39 ? 7.281 15.273 -6.449 1 90.25 39 ARG B CA 1
ATOM 1891 C C . ARG B 1 39 ? 7.988 16.5 -5.867 1 90.25 39 ARG B C 1
ATOM 1893 O O . ARG B 1 39 ? 7.508 17.094 -4.906 1 90.25 39 ARG B O 1
ATOM 1900 N N . ASP B 1 40 ? 9.078 16.891 -6.469 1 91.25 40 ASP B N 1
ATOM 1901 C CA . ASP B 1 40 ? 9.898 17.984 -5.934 1 91.25 40 ASP B CA 1
ATOM 1902 C C . ASP B 1 40 ? 9.211 19.328 -6.137 1 91.25 40 ASP B C 1
ATOM 1904 O O . ASP B 1 40 ? 9.586 20.328 -5.508 1 91.25 40 ASP B O 1
ATOM 1908 N N . LYS B 1 41 ? 8.273 19.391 -6.973 1 94.12 41 LYS B N 1
ATOM 1909 C CA . LYS B 1 41 ? 7.531 20.625 -7.234 1 94.12 41 LYS B CA 1
ATOM 1910 C C . LYS B 1 41 ? 6.359 20.766 -6.266 1 94.12 41 LYS B C 1
ATOM 1912 O O . LYS B 1 41 ? 5.59 21.734 -6.363 1 94.12 41 LYS B O 1
ATOM 1917 N N . LEU B 1 42 ? 6.27 19.906 -5.348 1 96.44 42 LEU B N 1
ATOM 1918 C CA . LEU B 1 42 ? 5.109 19.875 -4.461 1 96.44 42 LEU B CA 1
ATOM 1919 C C . LEU B 1 42 ? 5.543 19.891 -2.998 1 96.44 42 LEU B C 1
ATOM 1921 O O . LEU B 1 42 ? 5.316 18.922 -2.266 1 96.44 42 LEU B O 1
ATOM 1925 N N . PRO B 1 43 ? 6.066 21 -2.537 1 96.88 43 PRO B N 1
ATOM 1926 C CA . PRO B 1 43 ? 6.617 21.047 -1.182 1 96.88 43 PRO B CA 1
ATOM 1927 C C . PRO B 1 43 ? 5.559 20.812 -0.105 1 96.88 43 PRO B C 1
ATOM 1929 O O . PRO B 1 43 ? 5.832 20.125 0.886 1 96.88 43 PRO B O 1
ATOM 1932 N N . LEU B 1 44 ? 4.359 21.375 -0.24 1 97.25 44 LEU B N 1
ATOM 1933 C CA . LEU B 1 44 ? 3.316 21.172 0.76 1 97.25 44 LEU B CA 1
ATOM 1934 C C . LEU B 1 44 ? 2.891 19.719 0.814 1 97.25 44 LEU B C 1
ATOM 1936 O O . LEU B 1 44 ? 2.645 19.172 1.896 1 97.25 44 LEU B O 1
ATOM 1940 N N . PHE B 1 45 ? 2.807 19.125 -0.309 1 96.75 45 PHE B N 1
ATOM 1941 C CA . PHE B 1 45 ? 2.432 17.719 -0.395 1 96.75 45 PHE B CA 1
ATOM 1942 C C . PHE B 1 45 ? 3.465 16.844 0.298 1 96.75 45 PHE B C 1
ATOM 1944 O O . PHE B 1 45 ? 3.109 15.945 1.06 1 96.75 45 PHE B O 1
ATOM 1951 N N . ARG B 1 46 ? 4.695 17.078 0.031 1 94.94 46 ARG B N 1
ATOM 1952 C CA . ARG B 1 46 ? 5.777 16.344 0.68 1 94.94 46 ARG B CA 1
ATOM 1953 C C . ARG B 1 46 ? 5.75 16.547 2.191 1 94.94 46 ARG B C 1
ATOM 1955 O O . ARG B 1 46 ? 5.961 15.609 2.955 1 94.94 46 ARG B O 1
ATOM 1962 N N . ALA B 1 47 ? 5.484 17.75 2.592 1 96.31 47 ALA B N 1
ATOM 1963 C CA . ALA B 1 47 ? 5.375 18.078 4.012 1 96.31 47 ALA B CA 1
ATOM 1964 C C . ALA B 1 47 ? 4.223 17.328 4.664 1 96.31 47 ALA B C 1
ATOM 1966 O O . ALA B 1 47 ? 4.344 16.844 5.793 1 96.31 47 ALA B O 1
ATOM 1967 N N . PHE B 1 48 ? 3.139 17.297 3.965 1 96.44 48 PHE B N 1
ATOM 1968 C CA . PHE B 1 48 ? 1.965 16.578 4.453 1 96.44 48 PHE B CA 1
ATOM 1969 C C . PHE B 1 48 ? 2.295 15.117 4.723 1 96.44 48 PHE B C 1
ATOM 1971 O O . PHE B 1 48 ? 1.993 14.594 5.797 1 96.44 48 PHE B O 1
ATOM 1978 N N . ILE B 1 49 ? 2.967 14.43 3.752 1 93.06 49 ILE B N 1
ATOM 1979 C CA . ILE B 1 49 ? 3.318 13.016 3.885 1 93.06 49 ILE B CA 1
ATOM 1980 C C . ILE B 1 49 ? 4.297 12.836 5.043 1 93.06 49 ILE B C 1
ATOM 1982 O O . ILE B 1 49 ? 4.141 11.922 5.855 1 93.06 49 ILE B O 1
ATOM 1986 N N . GLN B 1 50 ? 5.285 13.672 5.195 1 91.44 50 GLN B N 1
ATOM 1987 C CA . GLN B 1 50 ? 6.27 13.586 6.27 1 91.44 50 GLN B CA 1
ATOM 1988 C C . GLN B 1 50 ? 5.613 13.781 7.633 1 91.44 50 GLN B C 1
ATOM 1990 O O . GLN B 1 50 ? 5.988 13.125 8.609 1 91.44 50 GLN B O 1
ATOM 1995 N N . GLU B 1 51 ? 4.68 14.703 7.684 1 94 51 GLU B N 1
ATOM 1996 C CA . GLU B 1 51 ? 3.984 14.922 8.945 1 94 51 GLU B CA 1
ATOM 1997 C C . GLU B 1 51 ? 3.145 13.711 9.336 1 94 51 GLU B C 1
ATOM 1999 O O . GLU B 1 51 ? 3.014 13.391 10.516 1 94 51 GLU B O 1
ATOM 2004 N N . ILE B 1 52 ? 2.541 13.094 8.344 1 91.12 52 ILE B N 1
ATOM 2005 C CA . ILE B 1 52 ? 1.803 11.867 8.617 1 91.12 52 ILE B CA 1
ATOM 2006 C C . ILE B 1 52 ? 2.74 10.82 9.211 1 91.12 52 ILE B C 1
ATOM 2008 O O . ILE B 1 52 ? 2.4 10.164 10.203 1 91.12 52 ILE B O 1
ATOM 2012 N N . PHE B 1 53 ? 3.92 10.672 8.609 1 85.12 53 PHE B N 1
ATOM 2013 C CA . PHE B 1 53 ? 4.91 9.719 9.094 1 85.12 53 PHE B CA 1
ATOM 2014 C C . PHE B 1 53 ? 5.32 10.039 10.523 1 85.12 53 PHE B C 1
ATOM 2016 O O . PHE B 1 53 ? 5.477 9.141 11.352 1 85.12 53 PHE B O 1
ATOM 2023 N N . ARG B 1 54 ? 5.512 11.219 10.781 1 86.44 54 ARG B N 1
ATOM 2024 C CA . ARG B 1 54 ? 5.91 11.625 12.125 1 86.44 54 ARG B CA 1
ATOM 2025 C C . ARG B 1 54 ? 4.785 11.375 13.125 1 86.44 54 ARG B C 1
ATOM 2027 O O . ARG B 1 54 ? 5.012 10.812 14.203 1 86.44 54 ARG B O 1
ATOM 2034 N N . PHE B 1 55 ? 3.637 11.914 12.727 1 84.88 55 PHE B N 1
ATOM 2035 C CA . PHE B 1 55 ? 2.49 11.961 13.633 1 84.88 55 PHE B CA 1
ATOM 2036 C C . PHE B 1 55 ? 1.971 10.562 13.922 1 84.88 55 PHE B C 1
ATOM 2038 O O . PHE B 1 55 ? 1.545 10.273 15.039 1 84.88 55 PHE B O 1
ATOM 2045 N N . LYS B 1 56 ? 1.893 9.719 12.922 1 78.06 56 LYS B N 1
ATOM 2046 C CA . LYS B 1 56 ? 1.37 8.359 13.07 1 78.06 56 LYS B CA 1
ATOM 2047 C C . LYS B 1 56 ? 2.43 7.32 12.711 1 78.06 56 LYS B C 1
ATOM 2049 O O . LYS B 1 56 ? 2.574 6.953 11.547 1 78.06 56 LYS B O 1
ATOM 2054 N N . THR B 1 57 ? 3.25 7.105 13.641 1 61.09 57 THR B N 1
ATOM 2055 C CA . THR B 1 57 ? 4.336 6.152 13.445 1 61.09 57 THR B CA 1
ATOM 2056 C C . THR B 1 57 ? 3.801 4.82 12.93 1 61.09 57 THR B C 1
ATOM 2058 O O . THR B 1 57 ? 2.916 4.223 13.547 1 61.09 57 THR B O 1
ATOM 2061 N N . LEU B 1 58 ? 4.055 4.43 11.75 1 57.16 58 LEU B N 1
ATOM 2062 C CA . LEU B 1 58 ? 3.504 3.264 11.062 1 57.16 58 LEU B CA 1
ATOM 2063 C C . LEU B 1 58 ? 4.043 1.973 11.664 1 57.16 58 LEU B C 1
ATOM 2065 O O . LEU B 1 58 ? 3.363 0.944 11.656 1 57.16 58 LEU B O 1
ATOM 2069 N N . VAL B 1 59 ? 5.32 1.9 12.008 1 49.91 59 VAL B N 1
ATOM 2070 C CA . VAL B 1 59 ? 5.883 0.698 12.617 1 49.91 59 VAL B CA 1
ATOM 2071 C C . VAL B 1 59 ? 6.352 1.006 14.031 1 49.91 59 VAL B C 1
ATOM 2073 O O . VAL B 1 59 ? 7.434 1.57 14.227 1 49.91 59 VAL B O 1
ATOM 2076 N N . PRO B 1 60 ? 5.219 1.08 14.875 1 44.94 60 PRO B N 1
ATOM 2077 C CA . PRO B 1 60 ? 5.707 1.429 16.203 1 44.94 60 PRO B CA 1
ATOM 2078 C C . PRO B 1 60 ? 6.957 0.646 16.594 1 44.94 60 PRO B C 1
ATOM 2080 O O . PRO B 1 60 ? 7.809 1.158 17.328 1 44.94 60 PRO B O 1
ATOM 2083 N N . LEU B 1 61 ? 6.773 -0.739 16.469 1 40.81 61 LEU B N 1
ATOM 2084 C CA . LEU B 1 61 ? 7.867 -1.562 16.953 1 40.81 61 LEU B CA 1
ATOM 2085 C C . LEU B 1 61 ? 8.836 -1.911 15.836 1 40.81 61 LEU B C 1
ATOM 2087 O O . LEU B 1 61 ? 8.422 -2.402 14.781 1 40.81 61 LEU B O 1
ATOM 2091 N N . SER B 1 62 ? 9.758 -1.088 15.648 1 41.75 62 SER B N 1
ATOM 2092 C CA . SER B 1 62 ? 10.812 -1.468 14.711 1 41.75 62 SER B CA 1
ATOM 2093 C C . SER B 1 62 ? 11.062 -2.973 14.742 1 41.75 62 SER B C 1
ATOM 2095 O O . SER B 1 62 ? 10.812 -3.629 15.758 1 41.75 62 SER B O 1
ATOM 2097 N N . VAL B 1 63 ? 11.164 -3.627 13.523 1 38.78 63 VAL B N 1
ATOM 2098 C CA . VAL B 1 63 ? 11.609 -5.016 13.453 1 38.78 63 VAL B CA 1
ATOM 2099 C C . VAL B 1 63 ? 12.586 -5.305 14.594 1 38.78 63 VAL B C 1
ATOM 2101 O O . VAL B 1 63 ? 13.391 -4.453 14.953 1 38.78 63 VAL B O 1
ATOM 2104 N N . THR B 1 64 ? 12.148 -6.312 15.281 1 36.84 64 THR B N 1
ATOM 2105 C CA . THR B 1 64 ? 13.031 -6.816 16.328 1 36.84 64 THR B CA 1
ATOM 2106 C C . THR B 1 64 ? 14.477 -6.875 15.844 1 36.84 64 THR B C 1
ATOM 2108 O O . THR B 1 64 ? 14.781 -7.586 14.883 1 36.84 64 THR B O 1
ATOM 2111 N N . HIS B 1 65 ? 15.109 -5.801 15.828 1 40.09 65 HIS B N 1
ATOM 2112 C CA . HIS B 1 65 ? 16.547 -6.035 15.742 1 40.09 65 HIS B CA 1
ATOM 2113 C C . HIS B 1 65 ? 17.016 -6.961 16.859 1 40.09 65 HIS B C 1
ATOM 2115 O O . HIS B 1 65 ? 16.625 -6.797 18.016 1 40.09 65 HIS B O 1
ATOM 2121 N N . ARG B 1 66 ? 17.312 -8.148 16.516 1 37.41 66 ARG B N 1
ATOM 2122 C CA . ARG B 1 66 ? 18.078 -8.922 17.484 1 37.41 66 ARG B CA 1
ATOM 2123 C C . ARG B 1 66 ? 19.375 -8.211 17.875 1 37.41 66 ARG B C 1
ATOM 2125 O O . ARG B 1 66 ? 20.156 -7.848 17 1 37.41 66 ARG B O 1
ATOM 2132 N N . ALA B 1 67 ? 19.422 -7.648 19.109 1 38.28 67 ALA B N 1
ATOM 2133 C CA . ALA B 1 67 ? 20.703 -7.137 19.594 1 38.28 67 ALA B CA 1
ATOM 2134 C C . ALA B 1 67 ? 21.812 -8.141 19.359 1 38.28 67 ALA B C 1
ATOM 2136 O O . ALA B 1 67 ? 21.734 -9.297 19.781 1 38.28 67 ALA B O 1
ATOM 2137 N N . SER B 1 68 ? 22.547 -7.922 18.391 1 44.31 68 SER B N 1
ATOM 2138 C CA . SER B 1 68 ? 23.703 -8.789 18.25 1 44.31 68 SER B CA 1
ATOM 2139 C C . SER B 1 68 ? 24.547 -8.797 19.531 1 44.31 68 SER B C 1
ATOM 2141 O O . SER B 1 68 ? 25.344 -9.711 19.75 1 44.31 68 SER B O 1
ATOM 2143 N N . ASP B 1 69 ? 24.516 -7.613 20.281 1 45.59 69 ASP B N 1
ATOM 2144 C CA . ASP B 1 69 ? 25.234 -7.434 21.547 1 45.59 69 ASP B CA 1
ATOM 2145 C C . ASP B 1 69 ? 24.359 -6.754 22.594 1 45.59 69 ASP B C 1
ATOM 2147 O O . ASP B 1 69 ? 23.281 -6.238 22.266 1 45.59 69 ASP B O 1
ATOM 2151 N N . ASP B 1 70 ? 24.719 -6.871 23.797 1 43.22 70 ASP B N 1
ATOM 2152 C CA . ASP B 1 70 ? 24.156 -6.082 24.906 1 43.22 70 ASP B CA 1
ATOM 2153 C C . ASP B 1 70 ? 24.188 -4.59 24.578 1 43.22 70 ASP B C 1
ATOM 2155 O O . ASP B 1 70 ? 25.203 -4.062 24.125 1 43.22 70 ASP B O 1
ATOM 2159 N N . VAL B 1 71 ? 23.125 -4.035 24.125 1 45.25 71 VAL B N 1
ATOM 2160 C CA . VAL B 1 71 ? 23.203 -2.6 23.891 1 45.25 71 VAL B CA 1
ATOM 2161 C C . VAL B 1 71 ? 22.391 -1.851 24.953 1 45.25 71 VAL B C 1
ATOM 2163 O O . VAL B 1 71 ? 21.391 -2.367 25.453 1 45.25 71 VAL B O 1
ATOM 2166 N N . GLU B 1 72 ? 23.078 -0.903 25.531 1 41.16 72 GLU B N 1
ATOM 2167 C CA . GLU B 1 72 ? 22.438 -0.012 26.5 1 41.16 72 GLU B CA 1
ATOM 2168 C C . GLU B 1 72 ? 21.797 1.188 25.812 1 41.16 72 GLU B C 1
ATOM 2170 O O . GLU B 1 72 ? 22.438 1.871 25.016 1 41.16 72 GLU B O 1
ATOM 2175 N N . ILE B 1 73 ? 20.547 1.181 25.688 1 40.69 73 ILE B N 1
ATOM 2176 C CA . ILE B 1 73 ? 19.938 2.406 25.172 1 40.69 73 ILE B CA 1
ATOM 2177 C C . ILE B 1 73 ? 19.062 3.033 26.266 1 40.69 73 ILE B C 1
ATOM 2179 O O . ILE B 1 73 ? 18.141 2.398 26.766 1 40.69 73 ILE B O 1
ATOM 2183 N N . GLY B 1 74 ? 19.234 4.227 26.578 1 41.12 74 GLY B N 1
ATOM 2184 C CA . GLY B 1 74 ? 18.578 5.074 27.578 1 41.12 74 GLY B CA 1
ATOM 2185 C C . GLY B 1 74 ? 18.672 4.512 28.984 1 41.12 74 GLY B C 1
ATOM 2186 O O . GLY B 1 74 ? 17.734 4.668 29.766 1 41.12 74 GLY B O 1
ATOM 2187 N N . GLY B 1 75 ? 19.656 3.73 29.25 1 42.62 75 GLY B N 1
ATOM 2188 C CA . GLY B 1 75 ? 19.906 3.219 30.578 1 42.62 75 GLY B CA 1
ATOM 2189 C C . GLY B 1 75 ? 19.453 1.785 30.766 1 42.62 75 GLY B C 1
ATOM 2190 O O . GLY B 1 75 ? 19.641 1.2 31.844 1 42.62 75 GLY B O 1
ATOM 2191 N N . TYR B 1 76 ? 18.547 1.396 29.938 1 40 76 TYR B N 1
ATOM 2192 C CA . TYR B 1 76 ? 18.156 -0.005 30.031 1 40 76 TYR B CA 1
ATOM 2193 C C . TYR B 1 76 ? 19.094 -0.89 29.203 1 40 76 TYR B C 1
ATOM 2195 O O . TYR B 1 76 ? 19.547 -0.489 28.125 1 40 76 TYR B O 1
ATOM 2203 N N . VAL B 1 77 ? 19.672 -1.853 29.859 1 42.97 77 VAL B N 1
ATOM 2204 C CA . VAL B 1 77 ? 20.531 -2.84 29.219 1 42.97 77 VAL B CA 1
ATOM 2205 C C . VAL B 1 77 ? 19.688 -3.783 28.359 1 42.97 77 VAL B C 1
ATOM 2207 O O . VAL B 1 77 ? 18.781 -4.434 28.875 1 42.97 77 VAL B O 1
ATOM 2210 N N . ILE B 1 78 ? 19.688 -3.619 27.125 1 43.66 78 ILE B N 1
ATOM 2211 C CA . ILE B 1 78 ? 19.016 -4.566 26.234 1 43.66 78 ILE B CA 1
ATOM 2212 C C . ILE B 1 78 ? 19.969 -5.707 25.891 1 43.66 78 ILE B C 1
ATOM 2214 O O . ILE B 1 78 ? 20.984 -5.492 25.234 1 43.66 78 ILE B O 1
ATOM 2218 N N . PRO B 1 79 ? 19.734 -6.863 26.547 1 45.59 79 PRO B N 1
ATOM 2219 C CA . PRO B 1 79 ? 20.672 -7.973 26.344 1 45.59 79 PRO B CA 1
ATOM 2220 C C . PRO B 1 79 ? 20.797 -8.367 24.875 1 45.59 79 PRO B C 1
ATOM 2222 O O . PRO B 1 79 ? 19.875 -8.133 24.078 1 45.59 79 PRO B O 1
ATOM 2225 N N . LYS B 1 80 ? 21.844 -8.906 24.547 1 45.5 80 LYS B N 1
ATOM 2226 C CA . LYS B 1 80 ? 22.109 -9.508 23.234 1 45.5 80 LYS B CA 1
ATOM 2227 C C . LYS B 1 80 ? 20.969 -10.445 22.828 1 45.5 80 LYS B C 1
ATOM 2229 O O . LYS B 1 80 ? 20.484 -11.234 23.656 1 45.5 80 LYS B O 1
ATOM 2234 N N . GLY B 1 81 ? 20.422 -10.219 21.609 1 46.5 81 GLY B N 1
ATOM 2235 C CA . GLY B 1 81 ? 19.344 -11.055 21.125 1 46.5 81 GLY B CA 1
ATOM 2236 C C . GLY B 1 81 ? 17.969 -10.422 21.328 1 46.5 81 GLY B C 1
ATOM 2237 O O . GLY B 1 81 ? 16.953 -10.969 20.891 1 46.5 81 GLY B O 1
ATOM 2238 N N . THR B 1 82 ? 18.125 -9.32 22.234 1 40.59 82 THR B N 1
ATOM 2239 C CA . THR B 1 82 ? 16.859 -8.664 22.547 1 40.59 82 THR B CA 1
ATOM 2240 C C . THR B 1 82 ? 16.312 -7.906 21.344 1 40.59 82 THR B C 1
ATOM 2242 O O . THR B 1 82 ? 17.078 -7.234 20.641 1 40.59 82 THR B O 1
ATOM 2245 N N . LYS B 1 83 ? 15.281 -8.211 20.875 1 39.5 83 LYS B N 1
ATOM 2246 C CA . LYS B 1 83 ? 14.547 -7.465 19.859 1 39.5 83 LYS B CA 1
ATOM 2247 C C . LYS B 1 83 ? 14.266 -6.035 20.312 1 39.5 83 LYS B C 1
ATOM 2249 O O . LYS B 1 83 ? 13.672 -5.824 21.375 1 39.5 83 LYS B O 1
ATOM 2254 N N . VAL B 1 84 ? 15.281 -5.09 20.188 1 38.62 84 VAL B N 1
ATOM 2255 C CA . VAL B 1 84 ? 15.133 -3.686 20.562 1 38.62 84 VAL B CA 1
ATOM 2256 C C . VAL B 1 84 ? 14.164 -2.994 19.594 1 38.62 84 VAL B C 1
ATOM 2258 O O . VAL B 1 84 ? 14.344 -3.051 18.375 1 38.62 84 VAL B O 1
ATOM 2261 N N . PHE B 1 85 ? 12.977 -2.787 19.984 1 44.03 85 PHE B N 1
ATOM 2262 C CA . PHE B 1 85 ? 11.992 -1.983 19.281 1 44.03 85 PHE B CA 1
ATOM 2263 C C . PHE B 1 85 ? 12.211 -0.498 19.531 1 44.03 85 PHE B C 1
ATOM 2265 O O . PHE B 1 85 ? 12.031 -0.025 20.656 1 44.03 85 PHE B O 1
ATOM 2272 N N . PRO B 1 86 ? 13.242 0.109 18.828 1 47.84 86 PRO B N 1
ATOM 2273 C CA . PRO B 1 86 ? 13.258 1.553 19.078 1 47.84 86 PRO B CA 1
ATOM 2274 C C . PRO B 1 86 ? 11.867 2.168 19.094 1 47.84 86 PRO B C 1
ATOM 2276 O O . PRO B 1 86 ? 10.984 1.737 18.344 1 47.84 86 PRO B O 1
ATOM 2279 N N . ASN B 1 87 ? 11.547 2.705 20.25 1 54.91 87 ASN B N 1
ATOM 2280 C CA . ASN B 1 87 ? 10.258 3.381 20.375 1 54.91 87 ASN B CA 1
ATOM 2281 C C . ASN B 1 87 ? 10.164 4.586 19.438 1 54.91 87 ASN B C 1
ATOM 2283 O O . ASN B 1 87 ? 10.414 5.719 19.859 1 54.91 87 ASN B O 1
ATOM 2287 N N . ILE B 1 88 ? 10.156 4.457 18.234 1 65.38 88 ILE B N 1
ATOM 2288 C CA . ILE B 1 88 ? 10.062 5.488 17.203 1 65.38 88 ILE B CA 1
ATOM 2289 C C . ILE B 1 88 ? 8.945 6.469 17.562 1 65.38 88 ILE B C 1
ATOM 2291 O O . ILE B 1 88 ? 9.07 7.672 17.312 1 65.38 88 ILE B O 1
ATOM 2295 N N . HIS B 1 89 ? 8.078 6.027 18.266 1 67.12 89 HIS B N 1
ATOM 2296 C CA . HIS B 1 89 ? 6.988 6.898 18.688 1 67.12 89 HIS B CA 1
ATOM 2297 C C . HIS B 1 89 ? 7.484 7.98 19.641 1 67.12 89 HIS B C 1
ATOM 2299 O O . HIS B 1 89 ? 7.086 9.141 19.531 1 67.12 89 HIS B O 1
ATOM 2305 N N . ALA B 1 90 ? 8.344 7.539 20.5 1 67.81 90 ALA B N 1
ATOM 2306 C CA . ALA B 1 90 ? 8.891 8.484 21.469 1 67.81 90 ALA B CA 1
ATOM 2307 C C . ALA B 1 90 ? 9.688 9.586 20.781 1 67.81 90 ALA B C 1
ATOM 2309 O O . ALA B 1 90 ? 9.609 10.75 21.156 1 67.81 90 ALA B O 1
ATOM 2310 N N . VAL B 1 91 ? 10.352 9.18 19.797 1 71.81 91 VAL B N 1
ATOM 2311 C CA . VAL B 1 91 ? 11.164 10.141 19.062 1 71.81 91 VAL B CA 1
ATOM 2312 C C . VAL B 1 91 ? 10.258 11.109 18.297 1 71.81 91 VAL B C 1
ATOM 2314 O O . VAL B 1 91 ? 10.469 12.32 18.312 1 71.81 91 VAL B O 1
ATOM 2317 N N . HIS B 1 92 ? 9.219 10.641 17.703 1 77.56 92 HIS B N 1
ATOM 2318 C CA . HIS B 1 92 ? 8.328 11.414 16.859 1 77.56 92 HIS B CA 1
ATOM 2319 C C . HIS B 1 92 ? 7.441 12.344 17.688 1 77.56 92 HIS B C 1
ATOM 2321 O O . HIS B 1 92 ? 6.895 13.312 17.156 1 77.56 92 HIS B O 1
ATOM 2327 N N . HIS B 1 93 ? 7.414 12.141 19 1 77.38 93 HIS B N 1
ATOM 2328 C CA . HIS B 1 93 ? 6.547 12.961 19.844 1 77.38 93 HIS B CA 1
ATOM 2329 C C . HIS B 1 93 ? 7.34 13.633 20.969 1 77.38 93 HIS B C 1
ATOM 2331 O O . HIS B 1 93 ? 6.758 14.117 21.938 1 77.38 93 HIS B O 1
ATOM 2337 N N . ASP B 1 94 ? 8.625 13.602 20.75 1 76.62 94 ASP B N 1
ATOM 2338 C CA . ASP B 1 94 ? 9.5 14.227 21.734 1 76.62 94 ASP B CA 1
ATOM 2339 C C . ASP B 1 94 ? 9.406 15.75 21.672 1 76.62 94 ASP B C 1
ATOM 2341 O O . ASP B 1 94 ? 9.742 16.344 20.641 1 76.62 94 ASP B O 1
ATOM 2345 N N . PRO B 1 95 ? 9.008 16.391 22.719 1 85.75 95 PRO B N 1
ATOM 2346 C CA . PRO B 1 95 ? 8.859 17.844 22.719 1 85.75 95 PRO B CA 1
ATOM 2347 C C . PRO B 1 95 ? 10.188 18.578 22.609 1 85.75 95 PRO B C 1
ATOM 2349 O O . PRO B 1 95 ? 10.219 19.781 22.312 1 85.75 95 PRO B O 1
ATOM 2352 N N . ASN B 1 96 ? 11.195 17.906 22.875 1 83.25 96 ASN B N 1
ATOM 2353 C CA . ASN B 1 96 ? 12.516 18.516 22.719 1 83.25 96 ASN B CA 1
ATOM 2354 C C . ASN B 1 96 ? 12.938 18.562 21.25 1 83.25 96 ASN B C 1
ATOM 2356 O O . ASN B 1 96 ? 13.859 19.297 20.891 1 83.25 96 ASN B O 1
ATOM 2360 N N . ILE B 1 97 ? 12.312 17.812 20.484 1 81.81 97 ILE B N 1
ATOM 2361 C CA . ILE B 1 97 ? 12.656 17.734 19.062 1 81.81 97 ILE B CA 1
ATOM 2362 C C . ILE B 1 97 ? 11.617 18.484 18.234 1 81.81 97 ILE B C 1
ATOM 2364 O O . ILE B 1 97 ? 11.961 19.219 17.297 1 81.81 97 ILE B O 1
ATOM 2368 N N . TRP B 1 98 ? 10.375 18.281 18.719 1 87.5 98 TRP B N 1
ATOM 2369 C CA . TRP B 1 98 ? 9.273 18.844 17.938 1 87.5 98 TRP B CA 1
ATOM 2370 C C . TRP B 1 98 ? 8.445 19.812 18.781 1 87.5 98 TRP B C 1
ATOM 2372 O O . TRP B 1 98 ? 7.973 19.453 19.859 1 87.5 98 TRP B O 1
ATOM 2382 N N . LYS B 1 99 ? 8.266 21 18.203 1 89.38 99 LYS B N 1
ATOM 2383 C CA . LYS B 1 99 ? 7.352 21.938 18.844 1 89.38 99 LYS B CA 1
ATOM 2384 C C . LYS B 1 99 ? 5.91 21.453 18.766 1 89.38 99 LYS B C 1
ATOM 2386 O O . LYS B 1 99 ? 5.426 21.094 17.688 1 89.38 99 LYS B O 1
ATOM 2391 N N . ASN B 1 100 ? 5.168 21.422 19.875 1 90.88 100 ASN B N 1
ATOM 2392 C CA . ASN B 1 100 ? 3.787 20.938 19.938 1 90.88 100 ASN B CA 1
ATOM 2393 C C . ASN B 1 100 ? 3.619 19.609 19.203 1 90.88 100 ASN B C 1
ATOM 2395 O O . ASN B 1 100 ? 2.814 19.5 18.281 1 90.88 100 ASN B O 1
ATOM 2399 N N . PRO B 1 101 ? 4.281 18.594 19.609 1 88.44 101 PRO B N 1
ATOM 2400 C CA . PRO B 1 101 ? 4.324 17.328 18.875 1 88.44 101 PRO B CA 1
ATOM 2401 C C . PRO B 1 101 ? 2.949 16.672 18.75 1 88.44 101 PRO B C 1
ATOM 2403 O O . PRO B 1 101 ? 2.738 15.844 17.859 1 88.44 101 PRO B O 1
ATOM 2406 N N . SER B 1 102 ? 2.002 17.047 19.547 1 88.31 102 SER B N 1
ATOM 2407 C CA . SER B 1 102 ? 0.688 16.422 19.531 1 88.31 102 SER B CA 1
ATOM 2408 C C . SER B 1 102 ? -0.218 17.062 18.484 1 88.31 102 SER B C 1
ATOM 2410 O O . SER B 1 102 ? -1.305 16.547 18.203 1 88.31 102 SER B O 1
ATOM 2412 N N . GLU B 1 103 ? 0.289 18.109 18 1 91.5 103 GLU B N 1
ATOM 2413 C CA . GLU B 1 103 ? -0.475 18.797 16.953 1 91.5 103 GLU B CA 1
ATOM 2414 C C . GLU B 1 103 ? -0.021 18.359 15.562 1 91.5 103 GLU B C 1
ATOM 2416 O O . GLU B 1 103 ? 1.177 18.203 15.312 1 91.5 103 GLU B O 1
ATOM 2421 N N . PHE B 1 104 ? -0.972 18.156 14.734 1 94.06 104 PHE B N 1
ATOM 2422 C CA . PHE B 1 104 ? -0.672 17.906 13.336 1 94.06 104 PHE B CA 1
ATOM 2423 C C . PHE B 1 104 ? -0.455 19.203 12.586 1 94.06 104 PHE B C 1
ATOM 2425 O O . PHE B 1 104 ? -1.377 20.016 12.453 1 94.06 104 PHE B O 1
ATOM 2432 N N . ASN B 1 105 ? 0.77 19.359 12.141 1 95.44 105 ASN B N 1
ATOM 2433 C CA . ASN B 1 105 ? 1.147 20.609 11.484 1 95.44 105 ASN B CA 1
ATOM 2434 C C . ASN B 1 105 ? 2.146 20.359 10.359 1 95.44 105 ASN B C 1
ATOM 2436 O O . ASN B 1 105 ? 3.332 20.141 10.609 1 95.44 105 ASN B O 1
ATOM 2440 N N . ILE B 1 106 ? 1.688 20.562 9.133 1 96.12 106 ILE B N 1
ATOM 2441 C CA . ILE B 1 106 ? 2.523 20.234 7.98 1 96.12 106 ILE B CA 1
ATOM 2442 C C . ILE B 1 106 ? 3.557 21.344 7.77 1 96.12 106 ILE B C 1
ATOM 2444 O O . ILE B 1 106 ? 4.605 21.109 7.164 1 96.12 106 ILE B O 1
ATOM 2448 N N . TYR B 1 107 ? 3.326 22.453 8.266 1 96.25 107 TYR B N 1
ATOM 2449 C CA . TYR B 1 107 ? 4.16 23.609 7.984 1 96.25 107 TYR B CA 1
ATOM 2450 C C . TYR B 1 107 ? 5.473 23.547 8.75 1 96.25 107 TYR B C 1
ATOM 2452 O O . TYR B 1 107 ? 6.414 24.281 8.461 1 96.25 107 TYR B O 1
ATOM 2460 N N . ARG B 1 108 ? 5.586 22.703 9.727 1 95.19 108 ARG B N 1
ATOM 2461 C CA . ARG B 1 108 ? 6.852 22.531 10.43 1 95.19 108 ARG B CA 1
ATOM 2462 C C . ARG B 1 108 ? 7.938 22 9.5 1 95.19 108 ARG B C 1
ATOM 2464 O O . ARG B 1 108 ? 9.125 22.094 9.805 1 95.19 108 ARG B O 1
ATOM 2471 N N . HIS B 1 109 ? 7.453 21.438 8.398 1 95.88 109 HIS B N 1
ATOM 2472 C CA . HIS B 1 109 ? 8.383 20.859 7.438 1 95.88 109 HIS B CA 1
ATOM 2473 C C . HIS B 1 109 ? 8.625 21.812 6.262 1 95.88 109 HIS B C 1
ATOM 2475 O O . HIS B 1 109 ? 9.109 21.391 5.211 1 95.88 109 HIS B O 1
ATOM 2481 N N . ILE B 1 110 ? 8.227 23 6.348 1 96.75 110 ILE B N 1
ATOM 2482 C CA . ILE B 1 110 ? 8.391 24 5.309 1 96.75 110 ILE B CA 1
ATOM 2483 C C . ILE B 1 110 ? 9.266 25.141 5.832 1 96.75 110 ILE B C 1
ATOM 2485 O O . ILE B 1 110 ? 9.039 25.656 6.934 1 96.75 110 ILE B O 1
ATOM 2489 N N . ASP B 1 111 ? 10.234 25.531 5.117 1 95.5 111 ASP B N 1
ATOM 2490 C CA . ASP B 1 111 ? 11.125 26.594 5.57 1 95.5 111 ASP B CA 1
ATOM 2491 C C . ASP B 1 111 ? 10.547 27.969 5.23 1 95.5 111 ASP B C 1
ATOM 2493 O O . ASP B 1 111 ? 9.43 28.062 4.723 1 95.5 111 ASP B O 1
ATOM 2497 N N . LYS B 1 112 ? 11.312 28.969 5.527 1 95.19 112 LYS B N 1
ATOM 2498 C CA . LYS B 1 112 ? 10.844 30.344 5.395 1 95.19 112 LYS B CA 1
ATOM 2499 C C . LYS B 1 112 ? 10.594 30.703 3.93 1 95.19 112 LYS B C 1
ATOM 2501 O O . LYS B 1 112 ? 9.797 31.594 3.629 1 95.19 112 LYS B O 1
ATOM 2506 N N . ASP B 1 113 ? 11.234 29.984 3.002 1 95.19 113 ASP B N 1
ATOM 2507 C CA . ASP B 1 113 ? 11.125 30.25 1.573 1 95.19 113 ASP B CA 1
ATOM 2508 C C . ASP B 1 113 ? 10.07 29.359 0.924 1 95.19 113 ASP B C 1
ATOM 2510 O O . ASP B 1 113 ? 9.938 29.328 -0.302 1 95.19 113 ASP B O 1
ATOM 2514 N N . GLY B 1 114 ? 9.336 28.578 1.707 1 94.31 114 GLY B N 1
ATOM 2515 C CA . GLY B 1 114 ? 8.273 27.734 1.19 1 94.31 114 GLY B CA 1
ATOM 2516 C C . GLY B 1 114 ? 8.781 26.406 0.644 1 94.31 114 GLY B C 1
ATOM 2517 O O . GLY B 1 114 ? 8.062 25.719 -0.08 1 94.31 114 GLY B O 1
ATOM 2518 N N . LYS B 1 115 ? 9.992 26.125 0.989 1 95.25 115 LYS B N 1
ATOM 2519 C CA . LYS B 1 115 ? 10.586 24.891 0.497 1 95.25 115 LYS B CA 1
ATOM 2520 C C . LYS B 1 115 ? 10.445 23.766 1.521 1 95.25 115 LYS B C 1
ATOM 2522 O O . LYS B 1 115 ? 10.453 24.016 2.729 1 95.25 115 LYS B O 1
ATOM 2527 N N . PHE B 1 116 ? 10.266 22.594 1.01 1 95.81 116 PHE B N 1
ATOM 2528 C CA . PHE B 1 116 ? 10.172 21.406 1.856 1 95.81 116 PHE B CA 1
ATOM 2529 C C . PHE B 1 116 ? 11.5 21.125 2.549 1 95.81 116 PHE B C 1
ATOM 2531 O O . PHE B 1 116 ? 12.562 21.203 1.92 1 95.81 116 PHE B O 1
ATOM 2538 N N . ILE B 1 117 ? 11.508 20.781 3.873 1 93.94 117 ILE B N 1
ATOM 2539 C CA . ILE B 1 117 ? 12.672 20.422 4.668 1 93.94 117 ILE B CA 1
ATOM 2540 C C . ILE B 1 117 ? 12.641 18.922 4.977 1 93.94 117 ILE B C 1
ATOM 2542 O O . ILE B 1 117 ? 11.875 18.484 5.836 1 93.94 117 ILE B O 1
ATOM 2546 N N . PRO B 1 118 ? 13.461 18.156 4.297 1 90.19 118 PRO B N 1
ATOM 2547 C CA . PRO B 1 118 ? 13.539 16.75 4.684 1 90.19 118 PRO B CA 1
ATOM 2548 C C . PRO B 1 118 ? 14.078 16.547 6.098 1 90.19 118 PRO B C 1
ATOM 2550 O O . PRO B 1 118 ? 14.977 17.281 6.527 1 90.19 118 PRO B O 1
ATOM 2553 N N . SER B 1 119 ? 13.461 15.609 6.848 1 85.38 119 SER B N 1
ATOM 2554 C CA . SER B 1 119 ? 13.906 15.359 8.219 1 85.38 119 SER B CA 1
ATOM 2555 C C . SER B 1 119 ? 14.375 13.922 8.398 1 85.38 119 SER B C 1
ATOM 2557 O O . SER B 1 119 ? 13.641 12.984 8.078 1 85.38 119 SER B O 1
ATOM 2559 N N . LYS B 1 120 ? 15.523 13.719 8.977 1 76 120 LYS B N 1
ATOM 2560 C CA . LYS B 1 120 ? 16.031 12.391 9.312 1 76 120 LYS B CA 1
ATOM 2561 C C . LYS B 1 120 ? 15.406 11.867 10.594 1 76 120 LYS B C 1
ATOM 2563 O O . LYS B 1 120 ? 15.523 10.68 10.914 1 76 120 LYS B O 1
ATOM 2568 N N . LYS B 1 121 ? 14.781 12.789 11.258 1 75.06 121 LYS B N 1
ATOM 2569 C CA . LYS B 1 121 ? 14.172 12.422 12.531 1 75.06 121 LYS B CA 1
ATOM 2570 C C . LYS B 1 121 ? 12.805 11.766 12.32 1 75.06 121 LYS B C 1
ATOM 2572 O O . LYS B 1 121 ? 12.227 11.211 13.258 1 75.06 121 LYS B O 1
ATOM 2577 N N . VAL B 1 122 ? 12.289 11.922 11.156 1 77.12 122 VAL B N 1
ATOM 2578 C CA . VAL B 1 122 ? 11.055 11.227 10.805 1 77.12 122 VAL B CA 1
ATOM 2579 C C . VAL B 1 122 ? 11.375 9.883 10.172 1 77.12 122 VAL B C 1
ATOM 2581 O O . VAL B 1 122 ? 11.836 9.82 9.031 1 77.12 122 VAL B O 1
ATOM 2584 N N . ILE B 1 123 ? 11.188 8.75 10.945 1 66.06 123 ILE B N 1
ATOM 2585 C CA . ILE B 1 123 ? 11.586 7.41 10.531 1 66.06 123 ILE B CA 1
ATOM 2586 C C . ILE B 1 123 ? 10.359 6.5 10.492 1 66.06 123 ILE B C 1
ATOM 2588 O O . ILE B 1 123 ? 10.094 5.758 11.438 1 66.06 123 ILE B O 1
ATOM 2592 N N . PRO B 1 124 ? 9.695 6.547 9.391 1 62.75 124 PRO B N 1
ATOM 2593 C CA . PRO B 1 124 ? 8.453 5.781 9.367 1 62.75 124 PRO B CA 1
ATOM 2594 C C . PRO B 1 124 ? 8.68 4.277 9.266 1 62.75 124 PRO B C 1
ATOM 2596 O O . PRO B 1 124 ? 7.805 3.486 9.625 1 62.75 124 PRO B O 1
ATOM 2599 N N . PHE B 1 125 ? 9.734 3.803 8.688 1 62.09 125 PHE B N 1
ATOM 2600 C CA . PHE B 1 125 ? 9.883 2.385 8.391 1 62.09 125 PHE B CA 1
ATOM 2601 C C . PHE B 1 125 ? 11.023 1.774 9.195 1 62.09 125 PHE B C 1
ATOM 2603 O O . PHE B 1 125 ? 11.422 0.635 8.945 1 62.09 125 PHE B O 1
ATOM 2610 N N . GLY B 1 126 ? 11.352 2.277 10.445 1 55.25 126 GLY B N 1
ATOM 2611 C CA . GLY B 1 126 ? 12.352 1.728 11.344 1 55.25 126 GLY B CA 1
ATOM 2612 C C . GLY B 1 126 ? 13.773 2.131 10.984 1 55.25 126 GLY B C 1
ATOM 2613 O O . GLY B 1 126 ? 14.023 2.582 9.867 1 55.25 126 GLY B O 1
ATOM 2614 N N . ILE B 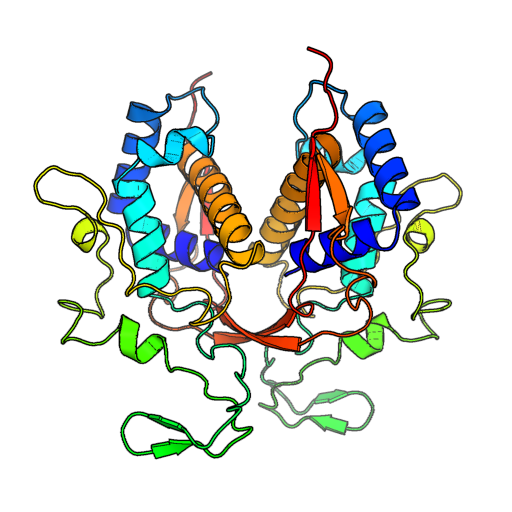1 127 ? 14.57 2.164 12.117 1 44.94 127 ILE B N 1
ATOM 2615 C CA . ILE B 1 127 ? 15.992 2.484 12.07 1 44.94 127 ILE B CA 1
ATOM 2616 C C . ILE B 1 127 ? 16.781 1.24 11.688 1 44.94 127 ILE B C 1
ATOM 2618 O O . ILE B 1 127 ? 16.516 0.143 12.18 1 44.94 127 ILE B O 1
ATOM 2622 N N . GLY B 1 128 ? 17.5 1.202 10.578 1 41.38 128 GLY B N 1
ATOM 2623 C CA . GLY B 1 128 ? 18.438 0.157 10.18 1 41.38 128 GLY B CA 1
ATOM 2624 C C . GLY B 1 128 ? 18.172 -0.383 8.789 1 41.38 128 GLY B C 1
ATOM 2625 O O . GLY B 1 128 ? 18.906 -1.242 8.305 1 41.38 128 GLY B O 1
ATOM 2626 N N . CYS B 1 129 ? 16.953 -0.345 8.711 1 40.62 129 CYS B N 1
ATOM 2627 C CA . CYS B 1 129 ? 16.688 -1.021 7.441 1 40.62 129 CYS B CA 1
ATOM 2628 C C . CYS B 1 129 ? 17.281 -0.234 6.273 1 40.62 129 CYS B C 1
ATOM 2630 O O . CYS B 1 129 ? 17.031 0.966 6.145 1 40.62 129 CYS B O 1
ATOM 2632 N N . ARG B 1 130 ? 18.422 -0.548 6.027 1 40.56 130 ARG B N 1
ATOM 2633 C CA . ARG B 1 130 ? 18.844 -0.16 4.684 1 40.56 130 ARG B CA 1
ATOM 2634 C C . ARG B 1 130 ? 17.641 0.14 3.793 1 40.56 130 ARG B C 1
ATOM 2636 O O . ARG B 1 130 ? 16.594 -0.491 3.926 1 40.56 130 ARG B O 1
ATOM 2643 N N . SER B 1 131 ? 17.594 1.441 3.428 1 46.62 131 SER B N 1
ATOM 2644 C CA . SER B 1 131 ? 16.562 1.973 2.533 1 46.62 131 SER B CA 1
ATOM 2645 C C . SER B 1 131 ? 15.914 0.862 1.717 1 46.62 131 SER B C 1
ATOM 2647 O O . SER B 1 131 ? 16.453 0.449 0.686 1 46.62 131 SER B O 1
ATOM 2649 N N . CYS B 1 132 ? 15.203 0.061 2.457 1 53.75 132 CYS B N 1
ATOM 2650 C CA . CYS B 1 132 ? 14.625 -1.132 1.849 1 53.75 132 CYS B CA 1
ATOM 2651 C C . CYS B 1 132 ? 13.805 -0.77 0.618 1 53.75 132 CYS B C 1
ATOM 2653 O O . CYS B 1 132 ? 13.188 0.298 0.568 1 53.75 132 CYS B O 1
ATOM 2655 N N . LEU B 1 133 ? 14.305 -1.243 -0.431 1 56.38 133 LEU B N 1
ATOM 2656 C CA . LEU B 1 133 ? 13.516 -1.154 -1.656 1 56.38 133 LEU B CA 1
ATOM 2657 C C . LEU B 1 133 ? 12.023 -1.033 -1.339 1 56.38 133 LEU B C 1
ATOM 2659 O O . LEU B 1 133 ? 11.312 -0.246 -1.969 1 56.38 133 LEU B O 1
ATOM 2663 N N . GLY B 1 134 ? 11.75 -1.564 -0.141 1 63.81 134 GLY B N 1
ATOM 2664 C CA . GLY B 1 134 ? 10.344 -1.523 0.253 1 63.81 134 GLY B CA 1
ATOM 2665 C C . GLY B 1 134 ? 9.891 -0.142 0.682 1 63.81 134 GLY B C 1
ATOM 2666 O O . GLY B 1 134 ? 8.781 0.281 0.347 1 63.81 134 GLY B O 1
ATOM 2667 N N . GLU B 1 135 ? 10.844 0.511 1.371 1 66.75 135 GLU B N 1
ATOM 2668 C CA . GLU B 1 135 ? 10.492 1.849 1.84 1 66.75 135 GLU B CA 1
ATOM 2669 C C . GLU B 1 135 ? 10.352 2.822 0.673 1 66.75 135 GLU B C 1
ATOM 2671 O O . GLU B 1 135 ? 9.414 3.625 0.636 1 66.75 135 GLU B O 1
ATOM 2676 N N . LYS B 1 136 ? 11.289 2.713 -0.215 1 70.75 136 LYS B N 1
ATOM 2677 C CA . LYS B 1 136 ? 11.25 3.596 -1.377 1 70.75 136 LYS B CA 1
ATOM 2678 C C . LYS B 1 136 ? 10 3.357 -2.209 1 70.75 136 LYS B C 1
ATOM 2680 O O . LYS B 1 136 ? 9.352 4.309 -2.652 1 70.75 136 LYS B O 1
ATOM 2685 N N . LEU B 1 137 ? 9.688 2.162 -2.406 1 73.19 137 LEU B N 1
ATOM 2686 C CA . LEU B 1 137 ? 8.492 1.814 -3.172 1 73.19 137 LEU B CA 1
ATOM 2687 C C . LEU B 1 137 ? 7.23 2.271 -2.447 1 73.19 137 LEU B C 1
ATOM 2689 O O . LEU B 1 137 ? 6.301 2.785 -3.074 1 73.19 137 LEU B O 1
ATOM 2693 N N . ALA B 1 138 ? 7.285 2.1 -1.199 1 76.44 138 ALA B N 1
ATOM 2694 C CA . ALA B 1 138 ? 6.133 2.51 -0.398 1 76.44 138 ALA B CA 1
ATOM 2695 C C . ALA B 1 138 ? 5.898 4.012 -0.507 1 76.44 138 ALA B C 1
ATOM 2697 O O . ALA B 1 138 ? 4.758 4.461 -0.654 1 76.44 138 ALA B O 1
ATOM 2698 N N . ARG B 1 139 ? 6.953 4.715 -0.417 1 79.38 139 ARG B N 1
ATOM 2699 C CA . ARG B 1 139 ? 6.852 6.172 -0.498 1 79.38 139 ARG B CA 1
ATOM 2700 C C . ARG B 1 139 ? 6.312 6.605 -1.855 1 79.38 139 ARG B C 1
ATOM 2702 O O . ARG B 1 139 ? 5.504 7.531 -1.938 1 79.38 139 ARG B O 1
ATOM 2709 N N . ILE B 1 140 ? 6.801 5.945 -2.852 1 80.81 140 ILE B N 1
ATOM 2710 C CA . ILE B 1 140 ? 6.336 6.242 -4.199 1 80.81 140 ILE B CA 1
ATOM 2711 C C . ILE B 1 140 ? 4.844 5.93 -4.312 1 80.81 140 ILE B C 1
ATOM 2713 O O . ILE B 1 140 ? 4.07 6.742 -4.824 1 80.81 140 ILE B O 1
ATOM 2717 N N . GLU B 1 141 ? 4.477 4.848 -3.836 1 81.69 141 GLU B N 1
ATOM 2718 C CA . GLU B 1 141 ? 3.082 4.422 -3.883 1 81.69 141 GLU B CA 1
ATOM 2719 C C . GLU B 1 141 ? 2.184 5.395 -3.123 1 81.69 141 GLU B C 1
ATOM 2721 O O . GLU B 1 141 ? 1.115 5.77 -3.609 1 81.69 141 GLU B O 1
ATOM 2726 N N . ILE B 1 142 ? 2.633 5.75 -2 1 84.56 142 ILE B N 1
ATOM 2727 C CA . ILE B 1 142 ? 1.859 6.668 -1.167 1 84.56 142 ILE B CA 1
ATOM 2728 C C . ILE B 1 142 ? 1.666 7.992 -1.898 1 84.56 142 ILE B C 1
ATOM 2730 O O . ILE B 1 142 ? 0.553 8.523 -1.956 1 84.56 142 ILE B O 1
ATOM 2734 N N . PHE B 1 143 ? 2.74 8.461 -2.471 1 87.31 143 PHE B N 1
ATOM 2735 C CA . PHE B 1 143 ? 2.686 9.727 -3.189 1 87.31 143 PHE B CA 1
ATOM 2736 C C . PHE B 1 143 ? 1.702 9.648 -4.352 1 87.31 143 PHE B C 1
ATOM 2738 O O . PHE B 1 143 ? 0.804 10.484 -4.469 1 87.31 143 PHE B O 1
ATOM 2745 N N . LEU B 1 144 ? 1.84 8.656 -5.145 1 83.69 144 LEU B N 1
ATOM 2746 C CA . LEU B 1 144 ? 1.038 8.547 -6.355 1 83.69 144 LEU B CA 1
ATOM 2747 C C . LEU B 1 144 ? -0.434 8.336 -6.02 1 83.69 144 LEU B C 1
ATOM 2749 O O . LEU B 1 144 ? -1.312 8.938 -6.637 1 83.69 144 LEU B O 1
ATOM 2753 N N . PHE B 1 145 ? -0.666 7.562 -5.102 1 83.75 145 PHE B N 1
ATOM 2754 C CA . PHE B 1 145 ? -2.049 7.266 -4.742 1 83.75 145 PHE B CA 1
ATOM 2755 C C . PHE B 1 145 ? -2.723 8.484 -4.129 1 83.75 145 PHE B C 1
ATOM 2757 O O . PHE B 1 145 ? -3.812 8.883 -4.555 1 83.75 145 PHE B O 1
ATOM 2764 N N . LEU B 1 146 ? -2.068 9.094 -3.238 1 89.94 146 LEU B N 1
ATOM 2765 C CA . LEU B 1 146 ? -2.668 10.234 -2.562 1 89.94 146 LEU B CA 1
ATOM 2766 C C . LEU B 1 146 ? -2.834 11.406 -3.521 1 89.94 146 LEU B C 1
ATOM 2768 O O . LEU B 1 146 ? -3.859 12.094 -3.498 1 89.94 146 LEU B O 1
ATOM 2772 N N . ALA B 1 147 ? -1.826 11.625 -4.285 1 90.62 147 ALA B N 1
ATOM 2773 C CA . ALA B 1 147 ? -1.911 12.719 -5.254 1 90.62 147 ALA B CA 1
ATOM 2774 C C . ALA B 1 147 ? -3.102 12.523 -6.191 1 90.62 147 ALA B C 1
ATOM 2776 O O . ALA B 1 147 ? -3.846 13.477 -6.457 1 90.62 147 ALA B O 1
ATOM 2777 N N . ASN B 1 148 ? -3.293 11.352 -6.648 1 84.19 148 ASN B N 1
ATOM 2778 C CA . ASN B 1 148 ? -4.402 11.07 -7.555 1 84.19 148 ASN B CA 1
ATOM 2779 C C . ASN B 1 148 ? -5.75 11.211 -6.852 1 84.19 148 ASN B C 1
ATOM 2781 O O . ASN B 1 148 ? -6.695 11.758 -7.414 1 84.19 148 ASN B O 1
ATOM 2785 N N . ILE B 1 149 ? -5.852 10.766 -5.688 1 86.69 149 ILE B N 1
ATOM 2786 C CA . ILE B 1 149 ? -7.098 10.844 -4.934 1 86.69 149 ILE B CA 1
ATOM 2787 C C . ILE B 1 149 ? -7.457 12.305 -4.688 1 86.69 149 ILE B C 1
ATOM 2789 O O . ILE B 1 149 ? -8.594 12.719 -4.938 1 86.69 149 ILE B O 1
ATOM 2793 N N . ILE B 1 150 ? -6.496 13.094 -4.234 1 92.69 150 ILE B N 1
ATOM 2794 C CA . ILE B 1 150 ? -6.75 14.492 -3.889 1 92.69 150 ILE B CA 1
ATOM 2795 C C . ILE B 1 150 ? -7.105 15.281 -5.148 1 92.69 150 ILE B C 1
ATOM 2797 O O . ILE B 1 150 ? -7.949 16.172 -5.109 1 92.69 150 ILE B O 1
ATOM 2801 N N . LYS B 1 151 ? -6.438 14.914 -6.184 1 89.31 151 LYS B N 1
ATOM 2802 C CA . LYS B 1 151 ? -6.684 15.633 -7.434 1 89.31 151 LYS B CA 1
ATOM 2803 C C . LYS B 1 151 ? -8.062 15.312 -7.992 1 89.31 151 LYS B C 1
ATOM 2805 O O . LYS B 1 151 ? -8.703 16.172 -8.617 1 89.31 151 LYS B O 1
ATOM 2810 N N . ARG B 1 152 ? -8.578 14.195 -7.777 1 84.81 152 ARG B N 1
ATOM 2811 C CA . ARG B 1 152 ? -9.789 13.734 -8.445 1 84.81 152 ARG B CA 1
ATOM 2812 C C . ARG B 1 152 ? -10.992 13.812 -7.512 1 84.81 152 ARG B C 1
ATOM 2814 O O . ARG B 1 152 ? -12.133 13.914 -7.969 1 84.81 152 ARG B O 1
ATOM 2821 N N . PHE B 1 153 ? -10.703 13.789 -6.254 1 87.62 153 PHE B N 1
ATOM 2822 C CA . PHE B 1 153 ? -11.805 13.703 -5.305 1 87.62 153 PHE B CA 1
ATOM 2823 C C . PHE B 1 153 ? -11.586 14.641 -4.125 1 87.62 153 PHE B C 1
ATOM 2825 O O . PHE B 1 153 ? -10.445 14.875 -3.723 1 87.62 153 PHE B O 1
ATOM 2832 N N . LYS B 1 154 ? -12.664 15.172 -3.67 1 92.62 154 LYS B N 1
ATOM 2833 C CA . LYS B 1 154 ? -12.688 15.742 -2.324 1 92.62 154 LYS B CA 1
ATOM 2834 C C . LYS B 1 154 ? -13.086 14.688 -1.291 1 92.62 154 LYS B C 1
ATOM 2836 O O . LYS B 1 154 ? -14.125 14.047 -1.423 1 92.62 154 LYS B O 1
ATOM 2841 N N . VAL B 1 155 ? -12.234 14.445 -0.331 1 91.38 155 VAL B N 1
ATOM 2842 C CA . VAL B 1 155 ? -12.508 13.453 0.708 1 91.38 155 VAL B CA 1
ATOM 2843 C C . VAL B 1 155 ? -13.266 14.109 1.857 1 91.38 155 VAL B C 1
ATOM 2845 O O . VAL B 1 155 ? -12.797 15.094 2.441 1 91.38 155 VAL B O 1
ATOM 2848 N N . LEU B 1 156 ? -14.383 13.555 2.152 1 92.19 156 LEU B N 1
ATOM 2849 C CA . LEU B 1 156 ? -15.273 14.141 3.143 1 92.19 156 LEU B CA 1
ATOM 2850 C C . LEU B 1 156 ? -15.641 13.133 4.223 1 92.19 156 LEU B C 1
ATOM 2852 O O . LEU B 1 156 ? -15.594 11.922 3.986 1 92.19 156 LEU B O 1
ATOM 2856 N N . PRO B 1 157 ? -15.961 13.68 5.434 1 90.19 157 PRO B N 1
ATOM 2857 C CA . PRO B 1 157 ? -16.484 12.75 6.441 1 90.19 157 PRO B CA 1
ATOM 2858 C C . PRO B 1 157 ? -17.812 12.133 6.051 1 90.19 157 PRO B C 1
ATOM 2860 O O . PRO B 1 157 ? -18.531 12.68 5.195 1 90.19 157 PRO B O 1
ATOM 2863 N N . ASP B 1 158 ? -18.062 10.961 6.609 1 84.25 158 ASP B N 1
ATOM 2864 C CA . ASP B 1 158 ? -19.375 10.352 6.461 1 84.25 158 ASP B CA 1
ATOM 2865 C C . ASP B 1 158 ? -20.484 11.297 6.93 1 84.25 158 ASP B C 1
ATOM 2867 O O . ASP B 1 158 ? -20.531 11.664 8.109 1 84.25 158 ASP B O 1
ATOM 2871 N N . PRO B 1 159 ? -21.312 11.68 5.988 1 86.38 159 PRO B N 1
ATOM 2872 C CA . PRO B 1 159 ? -22.375 12.625 6.375 1 86.38 159 PRO B CA 1
ATOM 2873 C C . PRO B 1 159 ? -23.328 12.047 7.418 1 86.38 159 PRO B C 1
ATOM 2875 O O . PRO B 1 159 ? -24.047 12.789 8.086 1 86.38 159 PRO B O 1
ATOM 2878 N N . LYS B 1 160 ? -23.328 10.773 7.477 1 87.5 160 LYS B N 1
ATOM 2879 C CA . LYS B 1 160 ? -24.234 10.125 8.406 1 87.5 160 LYS B CA 1
ATOM 2880 C C . LYS B 1 160 ? -23.672 10.109 9.82 1 87.5 160 LYS B C 1
ATOM 2882 O O . LYS B 1 160 ? -24.375 9.797 10.781 1 87.5 160 LYS B O 1
ATOM 2887 N N . SER B 1 161 ? -22.391 10.453 9.875 1 85.5 161 SER B N 1
ATOM 2888 C CA . SER B 1 161 ? -21.734 10.453 11.18 1 85.5 161 SER B CA 1
ATOM 2889 C C . SER B 1 161 ? -21.734 11.852 11.789 1 85.5 161 SER B C 1
ATOM 2891 O O . SER B 1 161 ? -21.5 12.844 11.086 1 85.5 161 SER B O 1
ATOM 2893 N N . GLN B 1 162 ? -22.031 11.891 13.016 1 86.31 162 GLN B N 1
ATOM 2894 C CA . GLN B 1 162 ? -22.062 13.172 13.703 1 86.31 162 GLN B CA 1
ATOM 2895 C C . GLN B 1 162 ? -20.656 13.633 14.055 1 86.31 162 GLN B C 1
ATOM 2897 O O . GLN B 1 162 ? -20.375 14.836 14.094 1 86.31 162 GLN B O 1
ATOM 2902 N N . ASP B 1 163 ? -19.797 12.711 14.328 1 91.06 163 ASP B N 1
ATOM 2903 C CA . ASP B 1 163 ? -18.438 13.047 14.75 1 91.06 163 ASP B CA 1
ATOM 2904 C C . ASP B 1 163 ? -17.422 12.578 13.711 1 91.06 163 ASP B C 1
ATOM 2906 O O . ASP B 1 163 ? -17.656 11.617 12.977 1 91.06 163 ASP B O 1
ATOM 2910 N N . LEU B 1 164 ? -16.422 13.43 13.758 1 92.88 164 LEU B N 1
ATOM 2911 C CA . LEU B 1 164 ? -15.297 12.969 12.945 1 92.88 164 LEU B CA 1
ATOM 2912 C C . LEU B 1 164 ? -14.672 11.719 13.555 1 92.88 164 LEU B C 1
ATOM 2914 O O . LEU B 1 164 ? -14.656 11.562 14.773 1 92.88 164 LEU B O 1
ATOM 2918 N N . PRO B 1 165 ? -14.156 10.852 12.703 1 88.81 165 PRO B N 1
ATOM 2919 C CA . PRO B 1 165 ? -13.453 9.672 13.219 1 88.81 165 PRO B CA 1
ATOM 2920 C C . PRO B 1 165 ? -12.227 10.031 14.039 1 88.81 165 PRO B C 1
ATOM 2922 O O . PRO B 1 165 ? -11.602 11.07 13.812 1 88.81 165 PRO B O 1
ATOM 2925 N N . GLU B 1 166 ? -11.852 9.141 14.969 1 88.44 166 GLU B N 1
ATOM 2926 C CA . GLU B 1 166 ? -10.727 9.367 15.875 1 88.44 166 GLU B CA 1
ATOM 2927 C C . GLU B 1 166 ? -9.406 9.469 15.102 1 88.44 166 GLU B C 1
ATOM 2929 O O . GLU B 1 166 ? -9.062 8.57 14.328 1 88.44 166 GLU B O 1
ATOM 2934 N N . PHE B 1 167 ? -8.758 10.562 15.352 1 89.19 167 PHE B N 1
ATOM 2935 C CA . PHE B 1 167 ? -7.527 10.812 14.617 1 89.19 167 PHE B CA 1
ATOM 2936 C C . PHE B 1 167 ? -6.312 10.594 15.508 1 89.19 167 PHE B C 1
ATOM 2938 O O . PHE B 1 167 ? -5.215 10.328 15.023 1 89.19 167 PHE B O 1
ATOM 2945 N N . LYS B 1 168 ? -6.43 10.633 16.734 1 83.12 168 LYS B N 1
ATOM 2946 C CA . LYS B 1 168 ? -5.281 10.633 17.641 1 83.12 168 LYS B CA 1
ATOM 2947 C C . LYS B 1 168 ? -4.973 9.227 18.141 1 83.12 168 LYS B C 1
ATOM 2949 O O . LYS B 1 168 ? -3.883 8.969 18.656 1 83.12 168 LYS B O 1
ATOM 2954 N N . ASP B 1 169 ? -5.934 8.359 18 1 80.75 169 ASP B N 1
ATOM 2955 C CA . ASP B 1 169 ? -5.75 6.988 18.469 1 80.75 169 ASP B CA 1
ATOM 2956 C C . ASP B 1 169 ? -6.047 5.98 17.359 1 80.75 169 ASP B C 1
ATOM 2958 O O . ASP B 1 169 ? -6.672 6.324 16.359 1 80.75 169 ASP B O 1
ATOM 2962 N N . GLY B 1 170 ? -5.488 4.789 17.578 1 77.88 170 GLY B N 1
ATOM 2963 C CA . GLY B 1 170 ? -5.656 3.707 16.609 1 77.88 170 GLY B CA 1
ATOM 2964 C C . GLY B 1 170 ? -5.449 2.334 17.234 1 77.88 170 GLY B C 1
ATOM 2965 O O . GLY B 1 170 ? -5.621 2.152 18.438 1 77.88 170 GLY B O 1
ATOM 2966 N N . VAL B 1 171 ? -5.254 1.41 16.328 1 70.5 171 VAL B N 1
ATOM 2967 C CA . VAL B 1 171 ? -5.082 0.04 16.797 1 70.5 171 VAL B CA 1
ATOM 2968 C C . VAL B 1 171 ? -3.846 -0.578 16.141 1 70.5 171 VAL B C 1
ATOM 2970 O O . VAL B 1 171 ? -3.551 -0.307 14.977 1 70.5 171 VAL B O 1
ATOM 2973 N N . ASN B 1 172 ? -3.121 -1.385 17 1 67.88 172 ASN B N 1
ATOM 2974 C CA . ASN B 1 172 ? -2.004 -2.152 16.453 1 67.88 172 ASN B CA 1
ATOM 2975 C C . ASN B 1 172 ? -2.486 -3.383 15.688 1 67.88 172 ASN B C 1
ATOM 2977 O O . ASN B 1 172 ? -3.436 -4.047 16.109 1 67.88 172 ASN B O 1
ATOM 2981 N N . SER B 1 173 ? -1.913 -3.525 14.547 1 66.31 173 SER B N 1
ATOM 2982 C CA . SER B 1 173 ? -2.174 -4.727 13.758 1 66.31 173 SER B CA 1
ATOM 2983 C C . SER B 1 173 ? -0.88 -5.457 13.414 1 66.31 173 SER B C 1
ATOM 2985 O O . SER B 1 173 ? 0.197 -4.855 13.422 1 66.31 173 SER B O 1
ATOM 2987 N N . ILE B 1 174 ? -0.952 -6.762 13.297 1 65.56 174 ILE B N 1
ATOM 2988 C CA . ILE B 1 174 ? 0.208 -7.574 12.945 1 65.56 174 ILE B CA 1
ATOM 2989 C C . ILE B 1 174 ? 0.152 -7.949 11.469 1 65.56 174 ILE B C 1
ATOM 2991 O O . ILE B 1 174 ? -0.897 -8.359 10.969 1 65.56 174 ILE B O 1
ATOM 2995 N N . ILE B 1 175 ? 1.202 -7.711 10.828 1 68.56 175 ILE B N 1
ATOM 2996 C CA . ILE B 1 175 ? 1.299 -8.117 9.438 1 68.56 175 ILE B CA 1
ATOM 2997 C C . ILE B 1 175 ? 2.486 -9.062 9.25 1 68.56 175 ILE B C 1
ATOM 2999 O O . ILE B 1 175 ? 3.418 -9.055 10.062 1 68.56 175 ILE B O 1
ATOM 3003 N N . TYR B 1 176 ? 2.355 -9.922 8.281 1 72.06 176 TYR B N 1
ATOM 3004 C CA . TYR B 1 176 ? 3.402 -10.875 7.926 1 72.06 176 TYR B CA 1
ATOM 3005 C C . TYR B 1 176 ? 4.098 -10.461 6.633 1 72.06 176 TYR B C 1
ATOM 3007 O O . TYR B 1 176 ? 3.449 -10.273 5.605 1 72.06 176 TYR B O 1
ATOM 3015 N N . VAL B 1 177 ? 5.418 -10.219 6.766 1 74.12 177 VAL B N 1
ATOM 3016 C CA . VAL B 1 177 ? 6.172 -9.727 5.621 1 74.12 177 VAL B CA 1
ATOM 3017 C C . VAL B 1 177 ? 7.363 -10.641 5.352 1 74.12 177 VAL B C 1
ATOM 3019 O O . VAL B 1 177 ? 7.816 -11.359 6.246 1 74.12 177 VAL B O 1
ATOM 3022 N N . PRO B 1 178 ? 7.777 -10.695 4.012 1 79.81 178 PRO B N 1
ATOM 3023 C CA . PRO B 1 178 ? 8.992 -11.469 3.75 1 79.81 178 PRO B CA 1
ATOM 3024 C C . PRO B 1 178 ? 10.227 -10.891 4.441 1 79.81 178 PRO B C 1
ATOM 3026 O O . PRO B 1 178 ? 10.227 -9.711 4.816 1 79.81 178 PRO B O 1
ATOM 3029 N N . TYR B 1 179 ? 11.195 -11.812 4.633 1 77.25 179 TYR B N 1
ATOM 3030 C CA . TYR B 1 179 ? 12.5 -11.289 5.027 1 77.25 179 TYR B CA 1
ATOM 3031 C C . TYR B 1 179 ? 13.023 -10.289 4.004 1 77.25 179 TYR B C 1
ATOM 3033 O O . TYR B 1 179 ? 12.617 -10.312 2.842 1 77.25 179 TYR B O 1
ATOM 3041 N N . ARG B 1 180 ? 13.844 -9.477 4.504 1 75.81 180 ARG B N 1
ATOM 3042 C CA . ARG B 1 180 ? 14.438 -8.5 3.602 1 75.81 180 ARG B CA 1
ATOM 3043 C C . ARG B 1 180 ? 15.125 -9.18 2.424 1 75.81 180 ARG B C 1
ATOM 3045 O O . ARG B 1 180 ? 15.812 -10.188 2.6 1 75.81 180 ARG B O 1
ATOM 3052 N N . TYR B 1 181 ? 14.953 -8.68 1.23 1 78.69 181 TYR B N 1
ATOM 3053 C CA . TYR B 1 181 ? 15.57 -9.234 0.032 1 78.69 181 TYR B CA 1
ATOM 3054 C C . TYR B 1 181 ? 15.797 -8.156 -1.017 1 78.69 181 TYR B C 1
ATOM 3056 O O . TYR B 1 181 ? 15.281 -7.043 -0.894 1 78.69 181 TYR B O 1
ATOM 3064 N N . LYS B 1 182 ? 16.703 -8.43 -1.984 1 79.75 182 LYS B N 1
ATOM 3065 C CA . LYS B 1 182 ? 17 -7.52 -3.088 1 79.75 182 LYS B CA 1
ATOM 3066 C C . LYS B 1 182 ? 16.547 -8.102 -4.422 1 79.75 182 LYS B C 1
ATOM 3068 O O . LYS B 1 182 ? 16.625 -9.312 -4.641 1 79.75 182 LYS B O 1
ATOM 3073 N N . VAL B 1 183 ? 15.93 -7.227 -5.16 1 85.88 183 VAL B N 1
ATOM 3074 C CA . VAL B 1 183 ? 15.586 -7.609 -6.523 1 85.88 183 VAL B CA 1
ATOM 3075 C C . VAL B 1 183 ? 16.156 -6.586 -7.508 1 85.88 183 VAL B C 1
ATOM 3077 O O . VAL B 1 183 ? 16.547 -5.484 -7.109 1 85.88 183 VAL B O 1
ATOM 3080 N N . VAL B 1 184 ? 16.281 -6.988 -8.734 1 85.25 184 VAL B N 1
ATOM 3081 C CA . VAL B 1 184 ? 16.641 -6.098 -9.828 1 85.25 184 VAL B CA 1
ATOM 3082 C C . VAL B 1 184 ? 15.445 -5.91 -10.766 1 85.25 184 VAL B C 1
ATOM 3084 O O . VAL B 1 184 ? 14.773 -6.879 -11.125 1 85.25 184 VAL B O 1
ATOM 3087 N N . ALA B 1 185 ? 15.133 -4.688 -10.977 1 85.31 185 ALA B N 1
ATOM 3088 C CA . ALA B 1 185 ? 14.117 -4.371 -11.984 1 85.31 185 ALA B CA 1
ATOM 3089 C C . ALA B 1 185 ? 14.766 -3.994 -13.312 1 85.31 185 ALA B C 1
ATOM 3091 O O . ALA B 1 185 ? 15.352 -2.922 -13.445 1 85.31 185 ALA B O 1
ATOM 3092 N N . LYS B 1 186 ? 14.625 -4.82 -14.273 1 89.81 186 LYS B N 1
ATOM 3093 C CA . LYS B 1 186 ? 15.141 -4.57 -15.617 1 89.81 186 LYS B CA 1
ATOM 3094 C C . LYS B 1 186 ? 14.055 -4.008 -16.531 1 89.81 186 LYS B C 1
ATOM 3096 O O . LYS B 1 186 ? 13.031 -4.656 -16.75 1 89.81 186 LYS B O 1
ATOM 3101 N N . PRO B 1 187 ? 14.203 -2.756 -17.062 1 86.88 187 PRO B N 1
ATOM 3102 C CA . PRO B 1 187 ? 13.188 -2.201 -17.953 1 86.88 187 PRO B CA 1
ATOM 3103 C C . PRO B 1 187 ? 12.906 -3.104 -19.156 1 86.88 187 PRO B C 1
ATOM 3105 O O . PRO B 1 187 ? 13.828 -3.699 -19.719 1 86.88 187 PRO B O 1
ATOM 3108 N N . ARG B 1 188 ? 11.609 -3.373 -19.328 1 86.44 188 ARG B N 1
ATOM 3109 C CA . ARG B 1 188 ? 11.211 -4.141 -20.5 1 86.44 188 ARG B CA 1
ATOM 3110 C C . ARG B 1 188 ? 11.203 -3.264 -21.75 1 86.44 188 ARG B C 1
ATOM 3112 O O . ARG B 1 188 ? 10.883 -2.076 -21.672 1 86.44 188 ARG B O 1
ATOM 3119 N N . ILE B 1 189 ? 12.219 -2.971 -22.625 1 63.75 189 ILE B N 1
ATOM 3120 C CA . ILE B 1 189 ? 12.438 -2.135 -23.812 1 63.75 189 ILE B CA 1
ATOM 3121 C C . ILE B 1 189 ? 11.102 -1.854 -24.484 1 63.75 189 ILE B C 1
ATOM 3123 O O . ILE B 1 189 ? 10.414 -2.779 -24.938 1 63.75 189 ILE B O 1
ATOM 3127 N N . VAL B 1 190 ? 10.219 -0.978 -23.984 1 54.19 190 VAL B N 1
ATOM 3128 C CA . VAL B 1 190 ? 9.203 -0.551 -24.938 1 54.19 190 VAL B CA 1
ATOM 3129 C C . VAL B 1 190 ? 9.867 0.166 -26.109 1 54.19 190 VAL B C 1
ATOM 3131 O O . VAL B 1 190 ? 10.664 1.086 -25.906 1 54.19 190 VAL B O 1
ATOM 3134 N N . ASN B 1 191 ? 10.242 -0.482 -27.016 1 42.53 191 ASN B N 1
ATOM 3135 C CA . ASN B 1 191 ? 10.641 0.198 -28.25 1 42.53 191 ASN B CA 1
ATOM 3136 C C . ASN B 1 191 ? 9.828 1.47 -28.469 1 42.53 191 ASN B C 1
ATOM 3138 O O . ASN B 1 191 ? 8.594 1.424 -28.516 1 42.53 191 ASN B O 1
ATOM 3142 N N . GLU B 1 192 ? 10.078 2.52 -27.75 1 35.75 192 GLU B N 1
ATOM 3143 C CA . GLU B 1 192 ? 9.711 3.672 -28.562 1 35.75 192 GLU B CA 1
ATOM 3144 C C . GLU B 1 192 ? 10.492 3.689 -29.875 1 35.75 192 GLU B C 1
ATOM 3146 O O . GLU B 1 192 ? 11.664 3.311 -29.906 1 35.75 192 GLU B O 1
#

Sequence (384 aa):
NTILWALLALIHYPETQEKLYQELLENIGEQVLPSIDQRDKLPLFRAFIQEIFRFKTLVPLSVTHRASDDVEIGGYVIPKGTKVFPNIHAVHHDPNIWKNPSEFNIYRHIDKDGKFIPSKKVIPFGIGCRSCLGEKLARIEIFLFLANIIKRFKVLPDPKSQDLPEFKDGVNSIIYVPYRYKVVAKPRIVNENTILWALLALIHYPETQEKLYQELLENIGEQVLPSIDQRDKLPLFRAFIQEIFRFKTLVPLSVTHRASDDVEIGGYVIPKGTKVFPNIHAVHHDPNIWKNPSEFNIYRHIDKDGKFIPSKKVIPFGIGCRSCLGEKLARIEIFLFLANIIKRFKVLPDPKSQDLPEFKDGVNSIIYVPYRYKVVAKPRIVNE

Secondary structure (DSSP, 8-state):
-HHHHHHHHHHH-HHHHHHHHHHHHHHT-SSSPP-GGGGGG-HHHHHHHHHHHHHS-S-SB---EE-SS-EEETTEEE-TT-EE--BHHHHHT-TTTSSSTTS--GGGGB-TTS-B---TT--TT-SS--S-HHHHHHHHHHHHHHHHHHHHEEEEE-TT-SSPPPSS-EEEEEEEEEPP--EEEEE-----/-HHHHHHHHHHH-HHHHHHHHHHHHHHT-SSSPP-GGGGGG-HHHHHHHHHHHHHS-S-SB---EE-SS-EEETTEEE-TT-EE--BHHHHHT-TTTSSSTTS--GGGGB-TTS-B---TT--TT-SS--S-HHHHHHHHHHHHHHHHHHHHEEEEE-TT-SSPPPSS-EEEEEEEEEPP--EEEEE-----

InterPro domains:
  IPR001128 Cytochrome P450 [PF00067] (1-183)
  IPR001128 Cytochrome P450 [PR00385] (12-25)
  IPR001128 Cytochrome P450 [PR00385] (47-58)
  IPR001128 Cytochrome P450 [PR00385] (123-132)
  IPR001128 Cytochrome P450 [PR00385] (132-143)
  IPR002401 Cytochrome P450, E-class, group I [PR00463] (3-29)
  IPR002401 Cytochrome P450, E-class, group I [PR00463] (46-64)
  IPR002401 Cytochrome P450, E-class, group I [PR00463] (87-111)
  IPR002401 Cytochrome P450, E-class, group I [PR00463] (122-132)
  IPR002401 Cytochrome P450, E-class, group I [PR00463] (132-155)
  IPR017972 Cytochrome P450, conserved site [PS00086] (125-134)
  IPR036396 Cytochrome P450 superfamily [G3DSA:1.10.630.10] (1-189)
  IPR036396 Cytochrome P450 superfamily [SSF48264] (1-188)
  IPR050182 Cytochrome P450 family 2 [PTHR24300] (1-163)

Nearest PDB structures (foldseek):
  3c6g-assembly1_A  TM=9.266E-01  e=8.920E-14  Homo sapiens
  4jlt-assembly1_A  TM=9.069E-01  e=2.304E-13  Oryctolagus cuniculus
  7rl2-assembly1_A  TM=8.975E-01  e=8.003E-13  Homo sapiens
  8vz7-assembly1_A  TM=8.967E-01  e=8.492E-13  Homo sapiens
  6vlt-assembly7_G  TM=8.704E-01  e=6.699E-13  Homo sapiens